Protein AF-0000000072318608 (afdb_homodimer)

Sequence (602 aa):
MELLFLVLFSLHILKTEAVVGQHWCYLSQKKEEPSCEDPRLWHTVDAKCKGSKQSPINIVTKNVIYNKSLTPLYFENYDVKGTSKWTIENNGHTVKVTLNTNSKIGGGGLKGMYKAVEFHLHWGVQEEQLYFPGSEHSIDGEKQAMELHIVHIREDASDLADAKNYADGIAVLAFFIKIDEENKNYATLISELDNILQKDTSSQMEPLPLDSLLPPLYELVKYYRYEGSLTTPDCHETVIWTVFEKPIQLSLWQVSQFSSVHFGGKNSTIMSENFRPAQFLNGRYVYWSGASSLLPPAKSTMELLFLVLFSLHILKTEAVVGQHWCYLSQKKEEPSCEDPRLWHTVDAKCKGSKQSPINIVTKNVIYNKSLTPLYFENYDVKGTSKWTIENNGHTVKVTLNTNSKIGGGGLKGMYKAVEFHLHWGVQEEQLYFPGSEHSIDGEKQAMELHIVHIREDASDLADAKNYADGIAVLAFFIKIDEENKNYATLISELDNILQKDTSSQMEPLPLDSLLPPLYELVKYYRYEGSLTTPDCHETVIWTVFEKPIQLSLWQVSQFSSVHFGGKNSTIMSENFRPAQFLNGRYVYWSGASSLLPPAKST

Foldseek 3Di:
DPPPPPPPPPPPPPPPPPVPQAAADDPVQCVVPVRHHYLVCCCVNAVLSPDQFFDDAEAEPVFAAADQQQFQKDKDQLQPFDDDWWKWAAQLLWIKIFDDDQIWIDGRPDDAIWGWTMKTKWAADDDVPDQDAQDQYHYNPDGAGMKMKTKTFHPPAPDPVRLLVALQGIEIEMAGEHADDAQVLCVQVLVCCVQHQFHPGMDIGGGHSNCSQDPDSVQQGKWKWWFHFDFHPVRRRRYIYTYGPDHHYHHPVSSCSQQSHASHGPPGHGDHSSGRHHDDNNPTHMHINDDDPDPPPDPPD/DPPPPPPPPPPPPPPPPPVPQAAADDPVQCVVPVRHHYLVCCCVNAVLSPDLFFDDAEAEPVFAAADQQQFQKDKDQLQPFDDDWWKWAAQLLWIKIFDDDQIWIDGRPDPAIWGWTMKTKWAADDDVPDQDAQDAYHYNPDGAGMKMKTKTFHPPAPDPVRLLVALQGIEIEMAGEHADDAQPLCVQVLVCCVQHQFHPGMDIGGGHSNCSQDPDSVQQGKWKWWFHFDFHPPRRRRYIYTYGPDHHYHHPVSSCSQQSHASHGPPGHGDHSSGRHHDDNNPTHMHINDPPPPPPPDPPD

Nearest PDB structures (foldseek):
  2x7s-assembly1_A  TM=9.386E-01  e=1.020E-31  Homo sapiens
  7onm-assembly1_A  TM=9.367E-01  e=2.245E-31  Homo sapiens
  3fe4-assembly2_B  TM=9.171E-01  e=2.733E-27  Homo sapiens
  3s97-assembly2_B  TM=9.082E-01  e=1.489E-27  Homo sapiens
  3fe4-assembly1_A  TM=9.156E-01  e=3.933E-27  Homo sapiens

pLDDT: mean 90.15, std 18.08, range [22.78, 98.94]

Radius of gyration: 29.02 Å; Cα contacts (8 Å, |Δi|>4): 1399; chains: 2; bounding box: 129×80×85 Å

InterPro domains:
  IPR001148 Alpha carbonic anhydrase domain [PF00194] (38-289)
  IPR001148 Alpha carbonic anhydrase domain [PS51144] (22-290)
  IPR001148 Alpha carbonic anhydrase domain [SM01057] (24-290)
  IPR023561 Carbonic anhydrase, alpha-class [PTHR18952] (22-284)
  IPR036398 Alpha carbonic anhydrase domain superfamily [G3DSA:3.10.200.10] (19-295)
  IPR036398 Alpha carbonic anhydrase domain superfamily [SSF51069] (18-289)
  IPR041874 Carbonic anhydrase, CA4/CA15 [cd03117] (51-288)

Solvent-accessible surface area (backbone atoms only — not comparable to full-atom values): 31924 Å² total; per-residue (Å²): 136,83,80,77,77,77,75,77,77,75,76,73,74,74,75,69,69,73,76,68,75,71,47,75,42,40,65,71,42,35,87,85,36,70,82,43,30,32,65,94,44,33,35,80,68,27,65,46,52,66,53,67,40,42,29,28,39,63,43,43,75,90,71,45,39,78,36,84,64,31,43,57,60,42,73,41,58,27,80,44,61,52,89,45,59,24,40,38,29,14,72,35,66,40,52,35,35,42,52,51,60,82,25,29,38,28,48,39,68,48,94,53,52,25,31,46,46,33,38,37,51,24,33,24,46,76,54,90,94,43,74,44,56,10,24,42,47,24,55,31,49,46,59,30,40,18,24,39,38,40,36,22,29,32,63,88,38,86,44,73,76,54,14,65,78,32,76,72,12,28,40,33,43,35,33,38,26,37,74,56,52,78,43,75,70,47,49,66,63,58,62,51,46,76,62,21,33,29,38,77,26,61,42,78,39,81,49,60,28,58,48,61,75,45,54,62,70,90,64,55,46,41,34,36,38,37,73,20,19,39,62,50,92,54,17,52,67,21,24,38,39,35,42,40,69,63,51,32,54,28,17,64,69,62,60,55,55,58,54,63,27,21,40,30,54,91,90,40,59,59,38,40,39,46,44,39,70,59,34,64,56,76,86,61,69,45,33,25,28,51,86,81,79,64,80,73,77,75,75,83,117,137,83,80,78,78,78,76,76,76,74,76,73,73,73,76,69,70,72,75,67,75,71,47,74,42,40,63,72,43,34,87,84,36,71,81,42,30,32,64,91,43,34,35,80,66,27,65,47,52,66,52,65,40,42,28,30,38,63,43,42,74,91,71,45,38,79,35,83,64,31,42,56,61,42,72,41,57,28,82,43,60,52,90,44,59,22,40,38,29,14,72,36,66,40,52,36,34,42,53,52,62,82,24,31,39,28,49,38,68,49,95,52,52,24,32,47,46,33,37,37,52,24,34,24,45,74,56,89,94,42,74,46,56,9,24,42,47,24,55,31,49,47,59,31,40,18,25,40,37,40,38,21,30,30,62,90,39,87,44,74,78,54,13,66,77,32,76,74,11,27,40,33,43,35,32,37,25,37,74,54,54,78,43,75,68,45,49,67,63,59,61,51,46,76,60,23,33,30,36,76,26,62,42,78,38,82,49,58,29,58,47,62,74,45,54,63,72,89,64,55,45,42,35,35,38,37,73,21,18,40,61,51,90,56,19,52,68,19,25,38,38,36,42,39,69,63,49,29,53,29,17,62,70,61,60,54,56,59,55,63,26,21,40,30,54,90,90,40,60,59,37,39,39,47,46,39,71,59,34,62,55,76,86,60,69,44,32,26,28,51,80,76,76,71,71,75,75,75,74,85,116

Structure (mmCIF, N/CA/C/O backbone):
data_AF-0000000072318608-model_v1
#
loop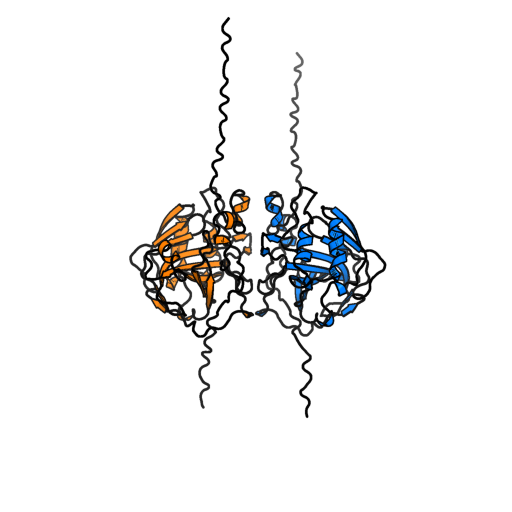_
_entity.id
_entity.type
_entity.pdbx_description
1 polymer 'Carbonic anhydrase 4'
#
loop_
_atom_site.group_PDB
_atom_site.id
_atom_site.type_symbol
_atom_site.label_atom_id
_atom_site.label_alt_id
_atom_site.label_comp_id
_atom_site.label_asym_id
_atom_site.label_entity_id
_atom_site.label_seq_id
_atom_site.pdbx_PDB_ins_code
_atom_site.Cartn_x
_atom_site.Cartn_y
_atom_site.Cartn_z
_atom_site.occupancy
_atom_site.B_iso_or_equiv
_atom_site.auth_seq_id
_atom_site.auth_comp_id
_atom_site.auth_asym_id
_atom_site.auth_atom_id
_atom_site.pdbx_PDB_model_num
ATOM 1 N N . MET A 1 1 ? 56.625 15.547 -58.719 1 33.91 1 MET A N 1
ATOM 2 C CA . MET A 1 1 ? 56.25 15.898 -57.375 1 33.91 1 MET A CA 1
ATOM 3 C C . MET A 1 1 ? 54.844 15.445 -57.062 1 33.91 1 MET A C 1
ATOM 5 O O . MET A 1 1 ? 53.875 16.094 -57.438 1 33.91 1 MET A O 1
ATOM 9 N N . GLU A 1 2 ? 54.531 14.07 -57.156 1 40.31 2 GLU A N 1
ATOM 10 C CA . GLU A 1 2 ? 53.312 13.336 -56.938 1 40.31 2 GLU A CA 1
ATOM 11 C C . GLU A 1 2 ? 52.844 13.438 -55.5 1 40.31 2 GLU A C 1
ATOM 13 O O . GLU A 1 2 ? 53.594 13.078 -54.562 1 40.31 2 GLU A O 1
ATOM 18 N N . LEU A 1 3 ? 52.031 14.445 -55.188 1 37.66 3 LEU A N 1
ATOM 19 C CA . LEU A 1 3 ? 51.406 14.672 -53.875 1 37.66 3 LEU A CA 1
ATOM 20 C C . LEU A 1 3 ? 50.688 13.422 -53.375 1 37.66 3 LEU A C 1
ATOM 22 O O . LEU A 1 3 ? 49.75 12.961 -54.062 1 37.66 3 LEU A O 1
ATOM 26 N N . LEU A 1 4 ? 51.344 12.586 -52.625 1 42.16 4 LEU A N 1
ATOM 27 C CA . LEU A 1 4 ? 50.75 11.5 -51.844 1 42.16 4 LEU A CA 1
ATOM 28 C C . LEU A 1 4 ? 49.656 12.023 -50.906 1 42.16 4 LEU A C 1
ATOM 30 O O . LEU A 1 4 ? 49.906 12.828 -50.031 1 42.16 4 LEU A O 1
ATOM 34 N N . PHE A 1 5 ? 48.438 12.203 -51.469 1 42.34 5 PHE A N 1
ATOM 35 C CA . PHE A 1 5 ? 47.312 12.516 -50.625 1 42.34 5 PHE A CA 1
ATOM 36 C C . PHE A 1 5 ? 47.094 11.422 -49.562 1 42.34 5 PHE A C 1
ATOM 38 O O . PHE A 1 5 ? 46.812 10.266 -49.906 1 42.34 5 PHE A O 1
ATOM 45 N N . LEU A 1 6 ? 47.688 11.57 -48.375 1 41.47 6 LEU A N 1
ATOM 46 C CA . LEU A 1 6 ? 47.406 10.805 -47.156 1 41.47 6 LEU A CA 1
ATOM 47 C C . LEU A 1 6 ? 45.938 10.914 -46.781 1 41.47 6 LEU A C 1
ATOM 49 O O . LEU A 1 6 ? 45.469 12 -46.469 1 41.47 6 LEU A O 1
ATOM 53 N N . VAL A 1 7 ? 45.094 10.109 -47.438 1 42.22 7 VAL A N 1
ATOM 54 C CA . VAL A 1 7 ? 43.719 10.008 -46.938 1 42.22 7 VAL A CA 1
ATOM 55 C C . VAL A 1 7 ? 43.719 9.469 -45.531 1 42.22 7 VAL A C 1
ATOM 57 O O . VAL A 1 7 ? 44.188 8.352 -45.281 1 42.22 7 VAL A O 1
ATOM 60 N N . LEU A 1 8 ? 43.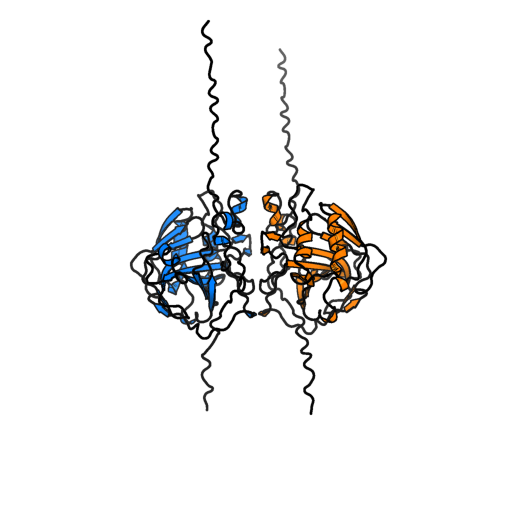781 10.328 -44.562 1 39.5 8 LEU A N 1
ATOM 61 C CA . LEU A 1 8 ? 43.5 10 -43.156 1 39.5 8 LEU A CA 1
ATOM 62 C C . LEU A 1 8 ? 42.094 9.445 -43.031 1 39.5 8 LEU A C 1
ATOM 64 O O . LEU A 1 8 ? 41.094 10.156 -43.25 1 39.5 8 LEU A O 1
ATOM 68 N N . PHE A 1 9 ? 41.906 8.148 -43.281 1 41.03 9 PHE A N 1
ATOM 69 C CA . PHE A 1 9 ? 40.656 7.496 -42.906 1 41.03 9 PHE A CA 1
ATOM 70 C C . PHE A 1 9 ? 40.438 7.586 -41.375 1 41.03 9 PHE A C 1
ATOM 72 O O . PHE A 1 9 ? 41.219 7.008 -40.625 1 41.03 9 PHE A O 1
ATOM 79 N N . SER A 1 10 ? 39.938 8.68 -40.906 1 41.38 10 SER A N 1
ATOM 80 C CA . SER A 1 10 ? 39.438 8.695 -39.531 1 41.38 10 SER A CA 1
ATOM 81 C C . SER A 1 10 ? 38.438 7.582 -39.281 1 41.38 10 SER A C 1
ATOM 83 O O . SER A 1 10 ? 37.406 7.523 -39.938 1 41.38 10 SER A O 1
ATOM 85 N N . LEU A 1 11 ? 38.875 6.41 -38.844 1 41.78 11 LEU A N 1
ATOM 86 C CA . LEU A 1 11 ? 38.031 5.375 -38.25 1 41.78 11 LEU A CA 1
ATOM 87 C C . LEU A 1 11 ? 37.156 5.945 -37.156 1 41.78 11 LEU A C 1
ATOM 89 O O . LEU A 1 11 ? 37.656 6.324 -36.094 1 41.78 11 LEU A O 1
ATOM 93 N N . HIS A 1 12 ? 36.094 6.578 -37.562 1 41.34 12 HIS A N 1
ATOM 94 C CA . HIS A 1 12 ? 35.062 6.797 -36.562 1 41.34 12 HIS A CA 1
ATOM 95 C C . HIS A 1 12 ? 34.625 5.48 -35.938 1 41.34 12 HIS A C 1
ATOM 97 O O . HIS A 1 12 ? 34.094 4.598 -36.625 1 41.34 12 HIS A O 1
ATOM 103 N N . ILE A 1 13 ? 35.25 5.055 -34.906 1 41.53 13 ILE A N 1
ATOM 104 C CA . ILE A 1 13 ? 34.719 4.012 -34.062 1 41.53 13 ILE A CA 1
ATOM 105 C C . ILE A 1 13 ? 33.281 4.359 -33.656 1 41.53 13 ILE A C 1
ATOM 107 O O . ILE A 1 13 ? 33.062 5.363 -32.969 1 41.53 13 ILE A O 1
ATOM 111 N N . LEU A 1 14 ? 32.344 4 -34.438 1 36.12 14 LEU A N 1
ATOM 112 C CA . LEU A 1 14 ? 30.969 3.982 -33.938 1 36.12 14 LEU A CA 1
ATOM 113 C C . LEU A 1 14 ? 30.875 3.217 -32.625 1 36.12 14 LEU A C 1
ATOM 115 O O . LEU A 1 14 ? 31.094 2.004 -32.594 1 36.12 14 LEU A O 1
ATOM 119 N N . LYS A 1 15 ? 31.125 3.938 -31.578 1 42.22 15 LYS A N 1
ATOM 120 C CA . LYS A 1 15 ? 30.703 3.348 -30.312 1 42.22 15 LYS A CA 1
ATOM 121 C C . LYS A 1 15 ? 29.281 2.809 -30.406 1 42.22 15 LYS A C 1
ATOM 123 O O . LYS A 1 15 ? 28.312 3.58 -30.484 1 42.22 15 LYS A O 1
ATOM 128 N N . THR A 1 16 ? 29.109 1.706 -30.984 1 34.59 16 THR A N 1
ATOM 129 C CA . THR A 1 16 ? 27.828 1.041 -30.766 1 34.59 16 THR A CA 1
ATOM 130 C C . THR A 1 16 ? 27.578 0.873 -29.266 1 34.59 16 THR A C 1
ATOM 132 O O . THR A 1 16 ? 28.281 0.124 -28.594 1 34.59 16 THR A O 1
ATOM 135 N N . GLU A 1 17 ? 27.25 1.879 -28.609 1 38.94 17 GLU A N 1
ATOM 136 C CA . GLU A 1 17 ? 26.641 1.604 -27.312 1 38.94 17 GLU A CA 1
ATOM 137 C C . GLU A 1 17 ? 25.656 0.437 -27.391 1 38.94 17 GLU A C 1
ATOM 139 O O . GLU A 1 17 ? 24.734 0.453 -28.203 1 38.94 17 GLU A O 1
ATOM 144 N N . ALA A 1 18 ? 26.094 -0.739 -27.219 1 38.66 18 ALA A N 1
ATOM 145 C CA . ALA A 1 18 ? 25.203 -1.873 -27 1 38.66 18 ALA A CA 1
ATOM 146 C C . ALA A 1 18 ? 23.906 -1.435 -26.312 1 38.66 18 ALA A C 1
ATOM 148 O O . ALA A 1 18 ? 23.953 -0.89 -25.203 1 38.66 18 ALA A O 1
ATOM 149 N N . VAL A 1 19 ? 22.953 -1.066 -27 1 39.94 19 VAL A N 1
ATOM 150 C CA . VAL A 1 19 ? 21.625 -0.994 -26.406 1 39.94 19 VAL A CA 1
ATOM 151 C C . VAL A 1 19 ? 21.422 -2.158 -25.453 1 39.94 19 VAL A C 1
ATOM 153 O O . VAL A 1 19 ? 21.297 -3.311 -25.875 1 39.94 19 VAL A O 1
ATOM 156 N N . VAL A 1 20 ? 22.172 -2.367 -24.469 1 44.91 20 VAL A N 1
ATOM 157 C CA . VAL A 1 20 ? 21.766 -3.348 -23.469 1 44.91 20 VAL A CA 1
ATOM 158 C C . VAL A 1 20 ? 20.266 -3.307 -23.266 1 44.91 20 VAL A C 1
ATOM 160 O O . VAL A 1 20 ? 19.703 -2.266 -22.906 1 44.91 20 VAL A O 1
ATOM 163 N N . GLY A 1 21 ? 19.469 -3.963 -23.984 1 51.59 21 GLY A N 1
ATOM 164 C CA . GLY A 1 21 ? 18.047 -4.07 -23.719 1 51.59 21 GLY A CA 1
ATOM 165 C C . GLY A 1 21 ? 17.672 -3.902 -22.266 1 51.59 21 GLY A C 1
ATOM 166 O O . GLY A 1 21 ? 18.344 -4.465 -21.391 1 51.59 21 GLY A O 1
ATOM 167 N N . GLN A 1 22 ? 16.859 -2.908 -21.812 1 68.31 22 GLN A N 1
ATOM 168 C CA . GLN A 1 22 ? 16.438 -2.562 -20.469 1 68.31 22 GLN A CA 1
ATOM 169 C C . GLN A 1 22 ? 15.867 -3.775 -19.734 1 68.31 22 GLN A C 1
ATOM 171 O O . GLN A 1 22 ? 14.953 -4.434 -20.25 1 68.31 22 GLN A O 1
ATOM 176 N N . HIS A 1 23 ? 16.531 -4.352 -18.75 1 90.62 23 HIS A N 1
ATOM 177 C CA . HIS A 1 23 ? 16 -5.469 -17.984 1 90.62 23 HIS A CA 1
ATOM 178 C C . HIS A 1 23 ? 15.195 -4.98 -16.781 1 90.62 23 HIS A C 1
ATOM 180 O O . HIS A 1 23 ? 15.453 -3.893 -16.266 1 90.62 23 HIS A O 1
ATOM 186 N N . TRP A 1 24 ? 14.148 -5.676 -16.469 1 96.31 24 TRP A N 1
ATOM 187 C CA . TRP A 1 24 ? 13.273 -5.285 -15.359 1 96.31 24 TRP A CA 1
ATOM 188 C C . TRP A 1 24 ? 13.734 -5.93 -14.055 1 96.31 24 TRP A C 1
ATOM 190 O O . TRP A 1 24 ? 14.406 -6.957 -14.062 1 96.31 24 TRP A O 1
ATOM 200 N N . CYS A 1 25 ? 13.477 -5.301 -12.953 1 96.12 25 CYS A N 1
ATOM 201 C CA . CYS A 1 25 ? 13.758 -5.797 -11.609 1 96.12 25 CYS A CA 1
ATOM 202 C C . CYS A 1 25 ? 12.664 -5.367 -10.633 1 96.12 25 CYS A C 1
ATOM 204 O O . CYS A 1 25 ? 11.758 -4.625 -11 1 96.12 25 CYS A O 1
ATOM 206 N N . TYR A 1 26 ? 12.68 -6 -9.508 1 96.62 26 TYR A N 1
ATOM 207 C CA . TYR A 1 26 ? 11.812 -5.527 -8.43 1 96.62 26 TYR A CA 1
ATOM 208 C C . TYR A 1 26 ? 12.43 -4.328 -7.723 1 96.62 26 TYR A C 1
ATOM 210 O O . TYR A 1 26 ? 13.633 -4.078 -7.848 1 96.62 26 TYR A O 1
ATOM 218 N N . LEU A 1 27 ? 11.555 -3.643 -7.004 1 92.94 27 LEU A N 1
ATOM 219 C CA . LEU A 1 27 ? 12.008 -2.447 -6.297 1 92.94 27 LEU A CA 1
ATOM 220 C C . LEU A 1 27 ? 13.148 -2.779 -5.344 1 92.94 27 LEU A C 1
ATOM 222 O O . LEU A 1 27 ? 14.086 -1.99 -5.188 1 92.94 27 LEU A O 1
ATOM 226 N N . SER A 1 28 ? 13.109 -3.928 -4.742 1 92.62 28 SER A N 1
ATOM 227 C CA . SER A 1 28 ? 14.078 -4.336 -3.734 1 92.62 28 SER A CA 1
ATOM 228 C C . SER A 1 28 ? 15.461 -4.531 -4.348 1 92.62 28 SER A C 1
ATOM 230 O O . SER A 1 28 ? 16.469 -4.605 -3.631 1 92.62 28 SER A O 1
ATOM 232 N N . GLN A 1 29 ? 15.508 -4.562 -5.621 1 92.81 29 GLN A N 1
ATOM 233 C CA . GLN A 1 29 ? 16.766 -4.801 -6.309 1 92.81 29 GLN A CA 1
ATOM 234 C C . GLN A 1 29 ? 17.438 -3.49 -6.73 1 92.81 29 GLN A C 1
ATOM 236 O O . GLN A 1 29 ? 18.609 -3.471 -7.109 1 92.81 29 GLN A O 1
ATOM 241 N N . LYS A 1 30 ? 16.797 -2.439 -6.609 1 87.75 30 LYS A N 1
ATOM 242 C CA . LYS A 1 30 ? 17.188 -1.183 -7.238 1 87.75 30 LYS A CA 1
ATOM 243 C C . LYS A 1 30 ? 18.5 -0.665 -6.652 1 87.75 30 LYS A C 1
ATOM 245 O O . LYS A 1 30 ? 19.312 -0.067 -7.363 1 87.75 30 LYS A O 1
ATOM 250 N N . LYS A 1 31 ? 18.703 -0.856 -5.379 1 84.06 31 LYS A N 1
ATOM 251 C CA . LYS A 1 31 ? 19.938 -0.379 -4.758 1 84.06 31 LYS A CA 1
ATOM 252 C C . LYS A 1 31 ? 21.172 -1.049 -5.379 1 84.06 31 LYS A C 1
ATOM 254 O O . LYS A 1 31 ? 22.172 -0.389 -5.645 1 84.06 31 LYS A O 1
ATOM 259 N N . GLU A 1 32 ? 21.016 -2.289 -5.695 1 86.5 32 GLU A N 1
ATOM 260 C CA . GLU A 1 32 ? 22.141 -3.061 -6.227 1 86.5 32 GLU A CA 1
ATOM 261 C C . GLU A 1 32 ? 22.172 -3.012 -7.75 1 86.5 32 GLU A C 1
ATOM 263 O O . GLU A 1 32 ? 23.219 -3.193 -8.367 1 86.5 32 GLU A O 1
ATOM 268 N N . GLU A 1 33 ? 20.984 -2.768 -8.25 1 89.19 33 GLU A N 1
ATOM 269 C CA . GLU A 1 33 ? 20.859 -2.689 -9.703 1 89.19 33 GLU A CA 1
ATOM 270 C C . GLU A 1 33 ? 20.172 -1.4 -10.125 1 89.19 33 GLU A C 1
ATOM 272 O O . GLU A 1 33 ? 19.062 -1.435 -10.664 1 89.19 33 GLU A O 1
ATOM 277 N N . PRO A 1 34 ? 20.922 -0.349 -10.125 1 84.88 34 PRO A N 1
ATOM 278 C CA . PRO A 1 34 ? 20.297 0.947 -10.375 1 84.88 34 PRO A CA 1
ATOM 279 C C . PRO A 1 34 ? 19.828 1.106 -11.82 1 84.88 34 PRO A C 1
ATOM 281 O O . PRO A 1 34 ? 18.938 1.924 -12.102 1 84.88 34 PRO A O 1
ATOM 284 N N . SER A 1 35 ? 20.375 0.37 -12.766 1 89.06 35 SER A N 1
ATOM 285 C CA . SER A 1 35 ? 20.078 0.562 -14.18 1 89.06 35 SER A CA 1
ATOM 286 C C . SER A 1 35 ? 18.844 -0.243 -14.594 1 89.06 35 SER A C 1
ATOM 288 O O . SER A 1 35 ? 18.312 -0.055 -15.688 1 89.06 35 SER A O 1
ATOM 290 N N . CYS A 1 36 ? 18.375 -1.146 -13.711 1 92.94 36 CYS A N 1
ATOM 291 C CA . CYS A 1 36 ? 17.203 -1.94 -14.062 1 92.94 36 CYS A CA 1
ATOM 292 C C . CYS A 1 36 ? 15.93 -1.115 -13.938 1 92.94 36 CYS A C 1
ATOM 294 O O . CYS A 1 36 ? 15.914 -0.074 -13.281 1 92.94 36 CYS A O 1
ATOM 296 N N . GLU A 1 37 ? 14.875 -1.55 -14.633 1 94.69 37 GLU A N 1
ATOM 297 C CA . GLU A 1 37 ? 13.586 -0.877 -14.531 1 94.69 37 GLU A CA 1
ATOM 298 C C . GLU A 1 37 ? 12.727 -1.493 -13.43 1 94.69 37 GLU A C 1
ATOM 300 O O . GLU A 1 37 ? 12.445 -2.691 -13.453 1 94.69 37 GLU A O 1
ATOM 305 N N . ASP A 1 38 ? 12.391 -0.665 -12.539 1 93.62 38 ASP A N 1
ATOM 306 C CA . ASP A 1 38 ? 11.523 -1.125 -11.453 1 93.62 38 ASP A CA 1
ATOM 307 C C . ASP A 1 38 ? 10.062 -1.146 -11.898 1 93.62 38 ASP A C 1
ATOM 309 O O . ASP A 1 38 ? 9.727 -0.684 -12.984 1 93.62 38 ASP A O 1
ATOM 313 N N . PRO A 1 39 ? 9.133 -1.654 -11.109 1 95.38 39 PRO A N 1
ATOM 314 C CA . PRO A 1 39 ? 7.773 -1.963 -11.555 1 95.38 39 PRO A CA 1
ATOM 315 C C . PRO A 1 39 ? 7.055 -0.748 -12.141 1 95.38 39 PRO A C 1
ATOM 317 O O . PRO A 1 39 ? 6.285 -0.881 -13.094 1 95.38 39 PRO A O 1
ATOM 320 N N . ARG A 1 40 ? 7.27 0.362 -11.633 1 91.5 40 ARG A N 1
ATOM 321 C CA . ARG A 1 40 ? 6.613 1.56 -12.148 1 91.5 40 ARG A CA 1
ATOM 322 C C . ARG A 1 40 ? 7.051 1.846 -13.578 1 91.5 40 ARG A C 1
ATOM 324 O O . ARG A 1 40 ? 6.348 2.537 -14.32 1 91.5 40 ARG A O 1
ATOM 331 N N . LEU A 1 41 ? 8.195 1.338 -13.969 1 92.56 41 LEU A N 1
ATOM 332 C CA . LEU A 1 41 ? 8.766 1.624 -15.281 1 92.56 41 LEU A CA 1
ATOM 333 C C . LEU A 1 41 ? 8.75 0.38 -16.172 1 92.56 41 LEU A C 1
ATOM 335 O O . LEU A 1 41 ? 9.336 0.372 -17.25 1 92.56 41 LEU A O 1
ATOM 339 N N . TRP A 1 42 ? 8.047 -0.66 -15.766 1 96.75 42 TRP A N 1
ATOM 340 C CA . TRP A 1 42 ? 8.016 -1.901 -16.531 1 96.75 42 TRP A CA 1
ATOM 341 C C . TRP A 1 42 ? 7.406 -1.675 -17.906 1 96.75 42 TRP A C 1
ATOM 343 O O . TRP A 1 42 ? 7.684 -2.424 -18.844 1 96.75 42 TRP A O 1
ATOM 353 N N . HIS A 1 43 ? 6.594 -0.64 -18.047 1 95 43 HIS A N 1
ATOM 354 C CA . HIS A 1 43 ? 5.977 -0.352 -19.328 1 95 43 HIS A CA 1
ATOM 355 C C . HIS A 1 43 ? 7.027 0.049 -20.359 1 95 43 HIS A C 1
ATOM 357 O O . HIS A 1 43 ? 6.766 0.003 -21.578 1 95 43 HIS A O 1
ATOM 363 N N . THR A 1 44 ? 8.219 0.48 -19.891 1 94.38 44 THR A N 1
ATOM 364 C CA . THR A 1 44 ? 9.305 0.82 -20.812 1 94.38 44 THR A CA 1
ATOM 365 C C . THR A 1 44 ? 10 -0.44 -21.312 1 94.38 44 THR A C 1
ATOM 367 O O . THR A 1 44 ? 10.695 -0.405 -22.328 1 94.38 44 THR A O 1
ATOM 370 N N . VAL A 1 45 ? 9.828 -1.535 -20.594 1 95.94 45 VAL A N 1
ATOM 371 C CA . VAL A 1 45 ? 10.344 -2.838 -21 1 95.94 45 VAL A CA 1
ATOM 372 C C . VAL A 1 45 ? 9.336 -3.533 -21.906 1 95.94 45 VAL A C 1
ATOM 374 O O . VAL A 1 45 ? 9.703 -4.078 -22.953 1 95.94 45 VAL A O 1
ATOM 377 N N . ASP A 1 46 ? 8.141 -3.516 -21.5 1 96.38 46 ASP A N 1
ATOM 378 C CA . ASP A 1 46 ? 7.016 -4.051 -22.266 1 96.38 46 ASP A CA 1
ATOM 379 C C . ASP A 1 46 ? 5.801 -3.131 -22.172 1 96.38 46 ASP A C 1
ATOM 381 O O . ASP A 1 46 ? 5.254 -2.922 -21.094 1 96.38 46 ASP A O 1
ATOM 385 N N . ALA A 1 47 ? 5.344 -2.662 -23.25 1 95.38 47 ALA A N 1
ATOM 386 C CA . ALA A 1 47 ? 4.277 -1.663 -23.312 1 95.38 47 ALA A CA 1
ATOM 387 C C . ALA A 1 47 ? 2.99 -2.193 -22.688 1 95.38 47 ALA A C 1
ATOM 389 O O . ALA A 1 47 ? 2.16 -1.416 -22.219 1 95.38 47 ALA A O 1
ATOM 390 N N . LYS A 1 48 ? 2.82 -3.482 -22.641 1 96.31 48 LYS A N 1
ATOM 391 C CA . LYS A 1 48 ? 1.603 -4.07 -22.094 1 96.31 48 LYS A CA 1
ATOM 392 C C . LYS A 1 48 ? 1.51 -3.836 -20.578 1 96.31 48 LYS A C 1
ATOM 394 O O . LYS A 1 48 ? 0.436 -3.973 -19.984 1 96.31 48 LYS A O 1
ATOM 399 N N . CYS A 1 49 ? 2.57 -3.453 -20.016 1 96.94 49 CYS A N 1
ATOM 400 C CA . CYS A 1 49 ? 2.602 -3.264 -18.562 1 96.94 49 CYS A CA 1
ATOM 401 C C . CYS A 1 49 ? 1.953 -1.941 -18.172 1 96.94 49 CYS A C 1
ATOM 403 O O . CYS A 1 49 ? 1.906 -1.594 -16.984 1 96.94 49 CYS A O 1
ATOM 405 N N . LYS A 1 50 ? 1.387 -1.225 -19.094 1 94.25 50 LYS A N 1
ATOM 406 C CA . LYS A 1 50 ? 0.601 -0.027 -18.812 1 94.25 50 LYS A CA 1
ATOM 407 C C . LYS A 1 50 ? -0.845 -0.196 -19.266 1 94.25 50 LYS A C 1
ATOM 409 O O . LYS A 1 50 ? -1.538 0.79 -19.531 1 94.25 50 LYS A O 1
ATOM 414 N N . GLY A 1 51 ? -1.241 -1.454 -19.359 1 95.38 51 GLY A N 1
ATOM 415 C CA . GLY A 1 51 ? -2.623 -1.721 -19.734 1 95.38 51 GLY A CA 1
ATOM 416 C C . GLY A 1 51 ? -3.615 -1.297 -18.656 1 95.38 51 GLY A C 1
ATOM 417 O O . GLY A 1 51 ? -3.221 -0.856 -17.578 1 95.38 51 GLY A O 1
ATOM 418 N N . SER A 1 52 ? -4.938 -1.471 -18.969 1 95.44 52 SER A N 1
ATOM 419 C CA . SER A 1 52 ? -5.98 -0.963 -18.078 1 95.44 52 SER A CA 1
ATOM 420 C C . SER A 1 52 ? -6.512 -2.061 -17.156 1 95.44 52 SER A C 1
ATOM 422 O O . SER A 1 52 ? -7.305 -1.792 -16.266 1 95.44 52 SER A O 1
ATOM 424 N N . LYS A 1 53 ? -6.082 -3.316 -17.375 1 97.88 53 LYS A N 1
ATOM 425 C CA . LYS A 1 53 ? -6.531 -4.438 -16.547 1 97.88 53 LYS A CA 1
ATOM 426 C C . LYS A 1 53 ? -5.352 -5.137 -15.875 1 97.88 53 LYS A C 1
ATOM 428 O O . LYS A 1 53 ? -5.227 -6.359 -15.945 1 97.88 53 LYS A O 1
ATOM 433 N N . GLN A 1 54 ? -4.57 -4.336 -15.258 1 98 54 GLN A N 1
ATOM 434 C CA . GLN A 1 54 ? -3.316 -4.84 -14.711 1 98 54 GLN A CA 1
ATOM 435 C C . GLN A 1 54 ? -3.527 -5.465 -13.336 1 98 54 GLN A C 1
ATOM 437 O O . GLN A 1 54 ? -4.527 -5.191 -12.672 1 98 54 GLN A O 1
ATOM 442 N N . SER A 1 55 ? -2.643 -6.383 -12.984 1 98.62 55 SER A N 1
ATOM 443 C CA . SER A 1 55 ? -2.59 -7.082 -11.711 1 98.62 55 SER A CA 1
ATOM 444 C C . SER A 1 55 ? -1.218 -6.945 -11.055 1 98.62 55 SER A C 1
ATOM 446 O O . SER A 1 55 ? -0.226 -6.68 -11.742 1 98.62 55 SER A O 1
ATOM 448 N N . PRO A 1 56 ? -1.145 -7.121 -9.695 1 98.81 56 PRO A N 1
ATOM 449 C CA . PRO A 1 56 ? -2.205 -7.445 -8.734 1 98.81 56 PRO A CA 1
ATOM 450 C C . PRO A 1 56 ? -3.018 -6.223 -8.32 1 98.81 56 PRO A C 1
ATOM 452 O O . PRO A 1 56 ? -2.695 -5.098 -8.719 1 98.81 56 PRO A O 1
ATOM 455 N N . ILE A 1 57 ? -4.086 -6.484 -7.59 1 98.81 57 ILE A N 1
ATOM 456 C CA . ILE A 1 57 ? -4.895 -5.367 -7.117 1 98.81 57 ILE A CA 1
ATOM 457 C C . ILE A 1 57 ? -5.078 -5.461 -5.605 1 98.81 57 ILE A C 1
ATOM 459 O O . ILE A 1 57 ? -4.77 -6.492 -5 1 98.81 57 ILE A O 1
ATOM 463 N N . ASN A 1 58 ? -5.422 -4.344 -5 1 98.69 58 ASN A N 1
ATOM 464 C CA . ASN A 1 58 ? -6.023 -4.32 -3.672 1 98.69 58 ASN A CA 1
ATOM 465 C C . ASN A 1 58 ? -7.523 -4.586 -3.73 1 98.69 58 ASN A C 1
ATOM 467 O O . ASN A 1 58 ? -8.25 -3.928 -4.477 1 98.69 58 ASN A O 1
ATOM 471 N N . ILE A 1 59 ? -7.961 -5.531 -2.969 1 98.69 59 ILE A N 1
ATOM 472 C CA . ILE A 1 59 ? -9.383 -5.844 -2.93 1 98.69 59 ILE A CA 1
ATOM 473 C C . ILE A 1 59 ? -10.039 -5.121 -1.752 1 98.69 59 ILE A C 1
ATOM 475 O O . ILE A 1 59 ? -9.695 -5.379 -0.594 1 98.69 59 ILE A O 1
ATOM 479 N N . VAL A 1 60 ? -10.906 -4.277 -2.055 1 98.06 60 VAL A N 1
ATOM 480 C CA . VAL A 1 60 ? -11.672 -3.561 -1.04 1 98.06 60 VAL A CA 1
ATOM 481 C C . VAL A 1 60 ? -12.984 -4.297 -0.767 1 98.06 60 VAL A C 1
ATOM 483 O O . VAL A 1 60 ? -13.922 -4.234 -1.568 1 98.06 60 VAL A O 1
ATOM 486 N N . THR A 1 61 ? -13.125 -4.895 0.371 1 97.19 61 THR A N 1
ATOM 487 C CA . THR A 1 61 ? -14.18 -5.859 0.649 1 97.19 61 THR A CA 1
ATOM 488 C C . THR A 1 61 ? -15.555 -5.188 0.61 1 97.19 61 THR A C 1
ATOM 490 O O . THR A 1 61 ? -16.547 -5.805 0.21 1 97.19 61 THR A O 1
ATOM 493 N N . LYS A 1 62 ? -15.68 -3.924 0.983 1 94.69 62 LYS A N 1
ATOM 494 C CA . LYS A 1 62 ? -16.969 -3.25 1.021 1 94.69 62 LYS A CA 1
ATOM 495 C C . LYS A 1 62 ? -17.469 -2.932 -0.386 1 94.69 62 LYS A C 1
ATOM 497 O O . LYS A 1 62 ? -18.641 -2.584 -0.575 1 94.69 62 LYS A O 1
ATOM 502 N N . ASN A 1 63 ? -16.562 -3.027 -1.354 1 95.94 63 ASN A N 1
ATOM 503 C CA . ASN A 1 63 ? -16.906 -2.611 -2.709 1 95.94 63 ASN A CA 1
ATOM 504 C C . ASN A 1 63 ? -17.078 -3.811 -3.639 1 95.94 63 ASN A C 1
ATOM 506 O O . ASN A 1 63 ? -17.406 -3.648 -4.816 1 95.94 63 ASN A O 1
ATOM 510 N N . VAL A 1 64 ? -16.828 -4.988 -3.182 1 97.56 64 VAL A N 1
ATOM 511 C CA . VAL A 1 64 ? -16.938 -6.156 -4.051 1 97.56 64 VAL A CA 1
ATOM 512 C C . VAL A 1 64 ? -18.422 -6.461 -4.32 1 97.56 64 VAL A C 1
ATOM 514 O O . VAL A 1 64 ? -19.297 -6.074 -3.541 1 97.56 64 VAL A O 1
ATOM 517 N N . ILE A 1 65 ? -18.656 -7.125 -5.426 1 97.38 65 ILE A N 1
ATOM 518 C CA . ILE A 1 65 ? -20.016 -7.457 -5.84 1 97.38 65 ILE A CA 1
ATOM 519 C C . ILE A 1 65 ? -20.266 -8.953 -5.66 1 97.38 65 ILE A C 1
ATOM 521 O O . ILE A 1 65 ? -19.547 -9.781 -6.227 1 97.38 65 ILE A O 1
ATOM 525 N N . TYR A 1 66 ? -21.359 -9.242 -4.871 1 96.75 66 TYR A N 1
ATOM 526 C CA . TYR A 1 66 ? -21.734 -10.648 -4.734 1 96.75 66 TYR A CA 1
ATOM 527 C C . TYR A 1 66 ? -22.234 -11.211 -6.059 1 96.75 66 TYR A C 1
ATOM 529 O O . TYR A 1 66 ? -23.062 -10.594 -6.734 1 96.75 66 TYR A O 1
ATOM 537 N N . ASN A 1 67 ? -21.672 -12.297 -6.461 1 96.69 67 ASN A N 1
ATOM 538 C CA . ASN A 1 67 ? -22.062 -13 -7.676 1 96.69 67 ASN A CA 1
ATOM 539 C C . ASN A 1 67 ? -22.422 -14.461 -7.383 1 96.69 67 ASN A C 1
ATOM 541 O O . ASN A 1 67 ? -21.547 -15.281 -7.125 1 96.69 67 ASN A O 1
ATOM 545 N N . LYS A 1 68 ? -23.641 -14.836 -7.488 1 93.75 68 LYS A N 1
ATOM 546 C CA . LYS A 1 68 ? -24.172 -16.141 -7.117 1 93.75 68 LYS A CA 1
ATOM 547 C C . LYS A 1 68 ? -23.625 -17.234 -8.031 1 93.75 68 LYS A C 1
ATOM 549 O O . LYS A 1 68 ? -23.656 -18.422 -7.684 1 93.75 68 LYS A O 1
ATOM 554 N N . SER A 1 69 ? -23.219 -16.891 -9.117 1 94.31 69 SER A N 1
ATOM 555 C CA . SER A 1 69 ? -22.703 -17.875 -10.062 1 94.31 69 SER A CA 1
ATOM 556 C C . SER A 1 69 ? -21.312 -18.344 -9.672 1 94.31 69 SER A C 1
ATOM 558 O O . SER A 1 69 ? -20.812 -19.344 -10.195 1 94.31 69 SER A O 1
ATOM 560 N N . LEU A 1 70 ? -20.688 -17.641 -8.805 1 97.38 70 LEU A N 1
ATOM 561 C CA . LEU A 1 70 ? -19.375 -18.047 -8.32 1 97.38 70 LEU A CA 1
ATOM 562 C C . LEU A 1 70 ? -19.5 -19.125 -7.258 1 97.38 70 LEU A C 1
ATOM 564 O O . LEU A 1 70 ? -19.219 -18.891 -6.082 1 97.38 70 LEU A O 1
ATOM 568 N N . THR A 1 71 ? -19.781 -20.391 -7.727 1 95.31 71 THR A N 1
ATOM 569 C CA . THR A 1 71 ? -19.875 -21.562 -6.867 1 95.31 71 THR A CA 1
ATOM 570 C C . THR A 1 71 ? -18.484 -22.078 -6.516 1 95.31 71 THR A C 1
ATOM 572 O O . THR A 1 71 ? -17.469 -21.594 -7.039 1 95.31 71 THR A O 1
ATOM 575 N N . PRO A 1 72 ? -18.438 -23 -5.555 1 95.81 72 PRO A N 1
ATOM 576 C CA . PRO A 1 72 ? -17.141 -23.625 -5.293 1 95.81 72 PRO A CA 1
ATOM 577 C C . PRO A 1 72 ? -16.5 -24.219 -6.547 1 95.81 72 PRO A C 1
ATOM 579 O O . PRO A 1 72 ? -17.203 -24.766 -7.391 1 95.81 72 PRO A O 1
ATOM 582 N N . LEU A 1 73 ? -15.227 -24.141 -6.641 1 97.38 73 LEU A N 1
ATOM 583 C CA . LEU A 1 73 ? -14.508 -24.75 -7.762 1 97.38 73 LEU A CA 1
ATOM 584 C C . LEU A 1 73 ? -14.508 -26.266 -7.656 1 97.38 73 LEU A C 1
ATOM 586 O O . LEU A 1 73 ? -14.586 -26.812 -6.555 1 97.38 73 LEU A O 1
ATOM 590 N N . TYR A 1 74 ? -14.438 -26.812 -8.812 1 96.5 74 TYR A N 1
ATOM 591 C CA . TYR A 1 74 ? -14.18 -28.25 -8.938 1 96.5 74 TYR A CA 1
ATOM 592 C C . TYR A 1 74 ? -12.695 -28.516 -9.133 1 96.5 74 TYR A C 1
ATOM 594 O O . TYR A 1 74 ? -12.078 -27.969 -10.047 1 96.5 74 TYR A O 1
ATOM 602 N N . PHE A 1 75 ? -12.141 -29.375 -8.242 1 98.12 75 PHE A N 1
ATOM 603 C CA . PHE A 1 75 ? -10.734 -29.75 -8.32 1 98.12 75 PHE A CA 1
ATOM 604 C C . PHE A 1 75 ? -10.578 -31.188 -8.773 1 98.12 75 PHE A C 1
ATOM 606 O O . PHE A 1 75 ? -10.891 -32.125 -8.023 1 98.12 75 PHE A O 1
ATOM 613 N N . GLU A 1 76 ? -10.078 -31.312 -9.953 1 97.94 76 GLU A N 1
ATOM 614 C CA . GLU A 1 76 ? -9.859 -32.656 -10.5 1 97.94 76 GLU A CA 1
ATOM 615 C C . GLU A 1 76 ? -8.406 -33.094 -10.32 1 97.94 76 GLU A C 1
ATOM 617 O O . GLU A 1 76 ? -7.484 -32.344 -10.695 1 97.94 76 GLU A O 1
ATOM 622 N N . ASN A 1 77 ? -8.148 -34.25 -9.672 1 97.75 77 ASN A N 1
ATOM 623 C CA . ASN A 1 77 ? -6.852 -34.875 -9.5 1 97.75 77 ASN A CA 1
ATOM 624 C C . ASN A 1 77 ? -5.906 -34 -8.664 1 97.75 77 ASN A C 1
ATOM 626 O O . ASN A 1 77 ? -4.688 -34.094 -8.82 1 97.75 77 ASN A O 1
ATOM 630 N N . TYR A 1 78 ? -6.449 -33.125 -7.84 1 98.19 78 TYR A N 1
ATOM 631 C CA . TYR A 1 78 ? -5.633 -32.312 -6.949 1 98.19 78 TYR A CA 1
ATOM 632 C C . TYR A 1 78 ? -5.109 -33.156 -5.777 1 98.19 78 TYR A C 1
ATOM 634 O O . TYR A 1 78 ? -4.133 -32.75 -5.129 1 98.19 78 TYR A O 1
ATOM 642 N N . ASP A 1 79 ? -5.793 -34.25 -5.543 1 96.88 79 ASP A N 1
ATOM 643 C CA . ASP A 1 79 ? -5.461 -35.094 -4.402 1 96.88 79 ASP A CA 1
ATOM 644 C C . ASP A 1 79 ? -4.539 -36.25 -4.82 1 96.88 79 ASP A C 1
ATOM 646 O O . ASP A 1 79 ? -4.223 -37.125 -4.008 1 96.88 79 ASP A O 1
ATOM 650 N N . VAL A 1 80 ? -4.051 -36.188 -6.062 1 95.75 80 VAL A N 1
ATOM 651 C CA . VAL A 1 80 ? -3.273 -37.312 -6.602 1 95.75 80 VAL A CA 1
ATOM 652 C C . VAL A 1 80 ? -1.79 -36.938 -6.617 1 95.75 80 VAL A C 1
ATOM 654 O O . VAL A 1 80 ? -1.416 -35.844 -7.078 1 95.75 80 VAL A O 1
ATOM 657 N N . LYS A 1 81 ? -1.054 -37.812 -6.105 1 94.56 81 LYS A N 1
ATOM 658 C CA . LYS A 1 81 ? 0.395 -37.719 -6.266 1 94.56 81 LYS A CA 1
ATOM 659 C C . LYS A 1 81 ? 0.848 -38.375 -7.559 1 94.56 81 LYS A C 1
ATOM 661 O O . LYS A 1 81 ? 0.794 -39.625 -7.68 1 94.56 81 LYS A O 1
ATOM 666 N N . GLY A 1 82 ? 1.27 -37.594 -8.477 1 91.38 82 GLY A N 1
ATOM 667 C CA . GLY A 1 82 ? 1.711 -38.156 -9.742 1 91.38 82 GLY A CA 1
ATOM 668 C C . GLY A 1 82 ? 3.008 -38.938 -9.633 1 91.38 82 GLY A C 1
ATOM 669 O O . GLY A 1 82 ? 3.617 -39 -8.562 1 91.38 82 GLY A O 1
ATOM 670 N N . THR A 1 83 ? 3.4 -39.531 -10.773 1 92.38 83 THR A N 1
ATOM 671 C CA . THR A 1 83 ? 4.609 -40.344 -10.805 1 92.38 83 THR A CA 1
ATOM 672 C C . THR A 1 83 ? 5.789 -39.562 -11.352 1 92.38 83 THR A C 1
ATOM 674 O O . THR A 1 83 ? 6.945 -39.875 -11.07 1 92.38 83 THR A O 1
ATOM 677 N N . SER A 1 84 ? 5.469 -38.562 -12.047 1 95.5 84 SER A N 1
ATOM 678 C CA . SER A 1 84 ? 6.52 -37.75 -12.672 1 95.5 84 SER A CA 1
ATOM 679 C C . SER A 1 84 ? 7.016 -36.656 -11.734 1 95.5 84 SER A C 1
ATOM 681 O O . SER A 1 84 ? 6.223 -36 -11.07 1 95.5 84 SER A O 1
ATOM 683 N N . LYS A 1 85 ? 8.32 -36.531 -11.734 1 97.38 85 LYS A N 1
ATOM 684 C CA . LYS A 1 85 ? 8.922 -35.469 -10.906 1 97.38 85 LYS A CA 1
ATOM 685 C C . LYS A 1 85 ? 8.523 -34.094 -11.414 1 97.38 85 LYS A C 1
ATOM 687 O O . LYS A 1 85 ? 8.203 -33.906 -12.586 1 97.38 85 LYS A O 1
ATOM 692 N N . TRP A 1 86 ? 8.508 -33.188 -10.453 1 98.12 86 TRP A N 1
ATOM 693 C CA . TRP A 1 86 ? 8.344 -31.766 -10.781 1 98.12 86 TRP A CA 1
ATOM 694 C C . TRP A 1 86 ? 9.695 -31.062 -10.867 1 98.12 86 TRP A C 1
ATOM 696 O O . TRP A 1 86 ? 10.711 -31.609 -10.414 1 98.12 86 TRP A O 1
ATOM 706 N N . THR A 1 87 ? 9.719 -29.953 -11.578 1 98.44 87 THR A N 1
ATOM 707 C CA . THR A 1 87 ? 10.945 -29.156 -11.664 1 98.44 87 THR A CA 1
ATOM 708 C C . THR A 1 87 ? 10.82 -27.875 -10.859 1 98.44 87 THR A C 1
ATOM 710 O O . THR A 1 87 ? 9.914 -27.062 -11.102 1 98.44 87 THR A O 1
ATOM 713 N N . ILE A 1 88 ? 11.688 -27.719 -9.891 1 98.62 88 ILE A N 1
ATOM 714 C CA . ILE A 1 88 ? 11.766 -26.484 -9.109 1 98.62 88 ILE A CA 1
ATOM 715 C C . ILE A 1 88 ? 12.945 -25.641 -9.602 1 98.62 88 ILE A C 1
ATOM 717 O O . ILE A 1 88 ? 14.023 -26.172 -9.883 1 98.62 88 ILE A O 1
ATOM 721 N N . GLU A 1 89 ? 12.711 -24.297 -9.703 1 98.56 89 GLU A N 1
ATOM 722 C CA . GLU A 1 89 ? 13.75 -23.438 -10.266 1 98.56 89 GLU A CA 1
ATOM 723 C C . GLU A 1 89 ? 13.742 -22.062 -9.617 1 98.56 89 GLU A C 1
ATOM 725 O O . GLU A 1 89 ? 12.695 -21.578 -9.172 1 98.56 89 GLU A O 1
ATOM 730 N N . ASN A 1 90 ? 14.93 -21.516 -9.469 1 98.38 90 ASN A N 1
ATOM 731 C CA . ASN A 1 90 ? 15.133 -20.078 -9.273 1 98.38 90 ASN A CA 1
ATOM 732 C C . ASN A 1 90 ? 15.375 -19.359 -10.594 1 98.38 90 ASN A C 1
ATOM 734 O O . ASN A 1 90 ? 16.469 -19.453 -11.164 1 98.38 90 ASN A O 1
ATOM 738 N N . ASN A 1 91 ? 14.406 -18.609 -11.039 1 97.12 91 ASN A N 1
ATOM 739 C CA . ASN A 1 91 ? 14.547 -17.984 -12.352 1 97.12 91 ASN A CA 1
ATOM 740 C C . ASN A 1 91 ? 15.023 -16.547 -12.242 1 97.12 91 ASN A C 1
ATOM 742 O O . ASN A 1 91 ? 14.953 -15.781 -13.203 1 97.12 91 ASN A O 1
ATOM 746 N N . GLY A 1 92 ? 15.391 -16.188 -11.031 1 96.25 92 GLY A N 1
ATOM 747 C CA . GLY A 1 92 ? 15.906 -14.844 -10.805 1 96.25 92 GLY A CA 1
ATOM 748 C C . GLY A 1 92 ? 14.844 -13.875 -10.328 1 96.25 92 GLY A C 1
ATOM 749 O O . GLY A 1 92 ? 15.156 -12.758 -9.914 1 96.25 92 GLY A O 1
ATOM 750 N N . HIS A 1 93 ? 13.57 -14.281 -10.367 1 96.62 93 HIS A N 1
ATOM 751 C CA . HIS A 1 93 ? 12.469 -13.406 -9.984 1 96.62 93 HIS A CA 1
ATOM 752 C C . HIS A 1 93 ? 11.578 -14.062 -8.938 1 96.62 93 HIS A C 1
ATOM 754 O O . HIS A 1 93 ? 10.828 -13.383 -8.234 1 96.62 93 HIS A O 1
ATOM 760 N N . THR A 1 94 ? 11.656 -15.367 -8.977 1 98.25 94 THR A N 1
ATOM 761 C CA . THR A 1 94 ? 10.875 -16.141 -8.016 1 98.25 94 THR A CA 1
ATOM 762 C C . THR A 1 94 ? 11.375 -17.578 -7.938 1 98.25 94 THR A C 1
ATOM 764 O O . THR A 1 94 ? 12.32 -17.953 -8.641 1 98.25 94 THR A O 1
ATOM 767 N N . VAL A 1 95 ? 10.805 -18.312 -6.961 1 98.5 95 VAL A N 1
ATOM 768 C CA . VAL A 1 95 ? 10.859 -19.781 -6.965 1 98.5 95 VAL A CA 1
ATOM 769 C C . VAL A 1 95 ? 9.648 -20.328 -7.707 1 98.5 95 VAL A C 1
ATOM 771 O O . VAL A 1 95 ? 8.5 -20.109 -7.301 1 98.5 95 VAL A O 1
ATOM 774 N N . LYS A 1 96 ? 9.938 -21 -8.758 1 98.62 96 LYS A N 1
ATOM 775 C CA . LYS A 1 96 ? 8.898 -21.547 -9.617 1 98.62 96 LYS A CA 1
ATOM 776 C C . LYS A 1 96 ? 8.977 -23.078 -9.68 1 98.62 96 LYS A C 1
ATOM 778 O O . LYS A 1 96 ? 10.07 -23.641 -9.773 1 98.62 96 LYS A O 1
ATOM 783 N N . VAL A 1 97 ? 7.824 -23.719 -9.648 1 98.69 97 VAL A N 1
ATOM 784 C CA . VAL A 1 97 ? 7.738 -25.156 -9.836 1 98.69 97 VAL A CA 1
ATOM 785 C C . VAL A 1 97 ? 6.906 -25.469 -11.078 1 98.69 97 VAL A C 1
ATOM 787 O O . VAL A 1 97 ? 5.727 -25.109 -11.148 1 98.69 97 VAL A O 1
ATOM 790 N N . THR A 1 98 ? 7.52 -26.078 -12 1 98.5 98 THR A N 1
ATOM 791 C CA . THR A 1 98 ? 6.812 -26.594 -13.172 1 98.5 98 THR A CA 1
ATOM 792 C C . THR A 1 98 ? 6.219 -27.969 -12.883 1 98.5 98 THR A C 1
ATOM 794 O O . THR A 1 98 ? 6.938 -28.891 -12.5 1 98.5 98 THR A O 1
ATOM 797 N N . LEU A 1 99 ? 4.965 -28.031 -13.156 1 98.06 99 LEU A N 1
ATOM 798 C CA . LEU A 1 99 ? 4.242 -29.234 -12.781 1 98.06 99 LEU A CA 1
ATOM 799 C C . LEU A 1 99 ? 4.219 -30.25 -13.93 1 98.06 99 LEU A C 1
ATOM 801 O O . LEU A 1 99 ? 4.254 -29.859 -15.094 1 98.06 99 LEU A O 1
ATOM 805 N N . ASN A 1 100 ? 4.293 -31.453 -13.562 1 94.5 100 ASN A N 1
ATOM 806 C CA . ASN A 1 100 ? 3.984 -32.594 -14.422 1 94.5 100 ASN A CA 1
ATOM 807 C C . ASN A 1 100 ? 2.818 -33.406 -13.875 1 94.5 100 ASN A C 1
ATOM 809 O O . ASN A 1 100 ? 3.02 -34.5 -13.32 1 94.5 100 ASN A O 1
ATOM 813 N N . THR A 1 101 ? 1.627 -32.844 -14.07 1 92.5 101 THR A N 1
ATOM 814 C CA . THR A 1 101 ? 0.423 -33.406 -13.469 1 92.5 101 THR A CA 1
ATOM 815 C C . THR A 1 101 ? -0.764 -33.281 -14.422 1 92.5 101 THR A C 1
ATOM 817 O O . THR A 1 101 ? -0.667 -32.625 -15.469 1 92.5 101 THR A O 1
ATOM 820 N N . ASN A 1 102 ? -1.835 -34 -14.023 1 95.19 102 ASN A N 1
ATOM 821 C CA . ASN A 1 102 ? -3.092 -33.906 -14.758 1 95.19 102 ASN A CA 1
ATOM 822 C C . ASN A 1 102 ? -4.152 -33.125 -13.961 1 95.19 102 ASN A C 1
ATOM 824 O O . ASN A 1 102 ? -5.348 -33.25 -14.242 1 95.19 102 ASN A O 1
ATOM 828 N N . SER A 1 103 ? -3.66 -32.406 -13.008 1 97.81 103 SER A N 1
ATOM 829 C CA . SER A 1 103 ? -4.574 -31.656 -12.156 1 97.81 103 SER A CA 1
ATOM 830 C C . SER A 1 103 ? -5.273 -30.547 -12.938 1 97.81 103 SER A C 1
ATOM 832 O O . SER A 1 103 ? -4.633 -29.828 -13.711 1 97.81 103 SER A O 1
ATOM 834 N N . LYS A 1 104 ? -6.613 -30.469 -12.695 1 98.5 104 LYS A N 1
ATOM 835 C CA . LYS A 1 104 ? -7.43 -29.469 -13.375 1 98.5 104 LYS A CA 1
ATOM 836 C C . LYS A 1 104 ? -8.406 -28.797 -12.414 1 98.5 104 LYS A C 1
ATOM 838 O O . LYS A 1 104 ? -8.664 -29.328 -11.328 1 98.5 104 LYS A O 1
ATOM 843 N N . ILE A 1 105 ? -8.875 -27.641 -12.883 1 98.62 105 ILE A N 1
ATOM 844 C CA . ILE A 1 105 ? -9.953 -26.984 -12.148 1 98.62 105 ILE A CA 1
ATOM 845 C C . ILE A 1 105 ? -11.078 -26.609 -13.109 1 98.62 105 ILE A C 1
ATOM 847 O O . ILE A 1 105 ? -10.844 -26.469 -14.32 1 98.62 105 ILE A O 1
ATOM 851 N N . GLY A 1 106 ? -12.234 -26.531 -12.586 1 97.94 106 GLY A N 1
ATOM 852 C CA . GLY A 1 106 ? -13.43 -26.031 -13.258 1 97.94 106 GLY A CA 1
ATOM 853 C C . GLY A 1 106 ? -14.469 -25.484 -12.297 1 97.94 106 GLY A C 1
ATOM 854 O O . GLY A 1 106 ? -14.172 -25.266 -11.117 1 97.94 106 GLY A O 1
ATOM 855 N N . GLY A 1 107 ? -15.602 -25.125 -12.891 1 96.75 107 GLY A N 1
ATOM 856 C CA . GLY A 1 107 ? -16.625 -24.562 -12.047 1 96.75 107 GLY A CA 1
ATOM 857 C C . GLY A 1 107 ? -16.297 -23.156 -11.57 1 96.75 107 GLY A C 1
ATOM 858 O O . GLY A 1 107 ? -15.492 -22.453 -12.18 1 96.75 107 GLY A O 1
ATOM 859 N N . GLY A 1 108 ? -17.062 -22.703 -10.609 1 96.19 108 GLY A N 1
ATOM 860 C CA . GLY A 1 108 ? -16.812 -21.391 -10.039 1 96.19 108 GLY A CA 1
ATOM 861 C C . GLY A 1 108 ? -16.984 -20.266 -11.055 1 96.19 108 GLY A C 1
ATOM 862 O O . GLY A 1 108 ? -16.266 -19.266 -10.992 1 96.19 108 GLY A O 1
ATOM 863 N N . GLY A 1 109 ? -17.719 -20.469 -12.062 1 96 109 GLY A N 1
ATOM 864 C CA . GLY A 1 109 ? -17.938 -19.438 -13.062 1 96 109 GLY A CA 1
ATOM 865 C C . GLY A 1 109 ? -16.938 -19.484 -14.203 1 96 109 GLY A C 1
ATOM 866 O O . GLY A 1 109 ? -17.016 -18.688 -15.133 1 96 109 GLY A O 1
ATOM 867 N N . LEU A 1 110 ? -15.969 -20.375 -14.203 1 97.44 110 LEU A N 1
ATOM 868 C CA . LEU A 1 110 ? -15.031 -20.531 -15.305 1 97.44 110 LEU A CA 1
ATOM 869 C C . LEU A 1 110 ? -15.711 -21.156 -16.516 1 97.44 110 LEU A C 1
ATOM 871 O O . LEU A 1 110 ? -16.578 -22.016 -16.375 1 97.44 110 LEU A O 1
ATOM 875 N N . LYS A 1 111 ? -15.148 -20.656 -17.688 1 93.94 111 LYS A N 1
ATOM 876 C CA . LYS A 1 111 ? -15.672 -21.219 -18.922 1 93.94 111 LYS A CA 1
ATOM 877 C C . LYS A 1 111 ? -14.922 -22.484 -19.312 1 93.94 111 LYS A C 1
ATOM 879 O O . LYS A 1 111 ? -13.906 -22.438 -20 1 93.94 111 LYS A O 1
ATOM 884 N N . GLY A 1 112 ? -15.148 -23.578 -18.656 1 96.06 112 GLY A N 1
ATOM 885 C CA . GLY A 1 112 ? -14.523 -24.859 -18.984 1 96.06 112 GLY A CA 1
ATOM 886 C C . GLY A 1 112 ? -13.469 -25.266 -17.984 1 96.06 112 GLY A C 1
ATOM 887 O O . GLY A 1 112 ? -13.445 -24.781 -16.844 1 96.06 112 GLY A O 1
ATOM 888 N N . MET A 1 113 ? -12.672 -26.203 -18.469 1 98.25 113 MET A N 1
ATOM 889 C CA . MET A 1 113 ? -11.633 -26.75 -17.594 1 98.25 113 MET A CA 1
ATOM 890 C C . MET A 1 113 ? -10.289 -26.078 -17.875 1 98.25 113 MET A C 1
ATOM 892 O O . MET A 1 113 ? -10.008 -25.688 -19 1 98.25 113 MET A O 1
ATOM 896 N N . TYR A 1 114 ? -9.539 -25.969 -16.859 1 98.81 114 TYR A N 1
ATOM 897 C CA . TYR A 1 114 ? -8.18 -25.453 -16.922 1 98.81 114 TYR A CA 1
ATOM 898 C C . TYR A 1 114 ? -7.188 -26.438 -16.312 1 98.81 114 TYR A C 1
ATOM 900 O O . TYR A 1 114 ? -7.441 -27 -15.242 1 98.81 114 TYR A O 1
ATOM 908 N N . LYS A 1 115 ? -6.074 -26.672 -16.922 1 98.69 115 LYS A N 1
ATOM 909 C CA . LYS A 1 115 ? -5.086 -27.609 -16.406 1 98.69 115 LYS A CA 1
ATOM 910 C C . LYS A 1 115 ? -3.932 -26.875 -15.727 1 98.69 115 LYS A C 1
ATOM 912 O O . LYS A 1 115 ? -3.459 -25.859 -16.219 1 98.69 115 LYS A O 1
ATOM 917 N N . ALA A 1 116 ? -3.504 -27.375 -14.609 1 98.56 116 ALA A N 1
ATOM 918 C CA . ALA A 1 116 ? -2.416 -26.781 -13.836 1 98.56 116 ALA A CA 1
ATOM 919 C C . ALA A 1 116 ? -1.074 -26.984 -14.539 1 98.56 116 ALA A C 1
ATOM 921 O O . ALA A 1 116 ? -0.759 -28.078 -14.984 1 98.56 116 ALA A O 1
ATOM 922 N N . VAL A 1 117 ? -0.226 -25.906 -14.578 1 98.5 117 VAL A N 1
ATOM 923 C CA . VAL A 1 117 ? 1.02 -26.047 -15.328 1 98.5 117 VAL A CA 1
ATOM 924 C C . VAL A 1 117 ? 2.199 -25.656 -14.438 1 98.5 117 VAL A C 1
ATOM 926 O O . VAL A 1 117 ? 3.309 -26.172 -14.617 1 98.5 117 VAL A O 1
ATOM 929 N N . GLU A 1 118 ? 2.029 -24.781 -13.461 1 98.62 118 GLU A N 1
ATOM 930 C CA . GLU A 1 118 ? 3.1 -24.344 -12.57 1 98.62 118 GLU A CA 1
ATOM 931 C C . GLU A 1 118 ? 2.541 -23.641 -11.336 1 98.62 118 GLU A C 1
ATOM 933 O O . GLU A 1 118 ? 1.355 -23.297 -11.289 1 98.62 118 GLU A O 1
ATOM 938 N N . PHE A 1 119 ? 3.359 -23.531 -10.336 1 98.75 119 PHE A N 1
ATOM 939 C CA . PHE A 1 119 ? 3.068 -22.594 -9.266 1 98.75 119 PHE A CA 1
ATOM 940 C C . PHE A 1 119 ? 4.328 -21.844 -8.844 1 98.75 119 PHE A C 1
ATOM 942 O O . PHE A 1 119 ? 5.441 -22.266 -9.156 1 98.75 119 PHE A O 1
ATOM 949 N N . HIS A 1 120 ? 4.184 -20.688 -8.273 1 98.81 120 HIS A N 1
ATOM 950 C CA . HIS A 1 120 ? 5.285 -19.891 -7.762 1 98.81 120 HIS A CA 1
ATOM 951 C C . HIS A 1 120 ? 4.855 -19.078 -6.543 1 98.81 120 HIS A C 1
ATOM 953 O O . HIS A 1 120 ? 3.668 -19.016 -6.215 1 98.81 120 HIS A O 1
ATOM 959 N N . LEU A 1 121 ? 5.895 -18.484 -5.891 1 98.81 121 LEU A N 1
ATOM 960 C CA . LEU A 1 121 ? 5.637 -17.844 -4.602 1 98.81 121 LEU A CA 1
ATOM 961 C C . LEU A 1 121 ? 6.195 -16.438 -4.566 1 98.81 121 LEU A C 1
ATOM 963 O O . LEU A 1 121 ? 7.129 -16.109 -5.305 1 98.81 121 LEU A O 1
ATOM 967 N N . HIS A 1 122 ? 5.574 -15.648 -3.785 1 98.81 122 HIS A N 1
ATOM 968 C CA . HIS A 1 122 ? 6.023 -14.312 -3.412 1 98.81 122 HIS A CA 1
ATOM 969 C C . HIS A 1 122 ? 6.191 -14.188 -1.9 1 98.81 122 HIS A C 1
ATOM 971 O O . HIS A 1 122 ? 5.379 -14.719 -1.137 1 98.81 122 HIS A O 1
ATOM 977 N N . TRP A 1 123 ? 7.238 -13.484 -1.504 1 98.62 123 TRP A N 1
ATOM 978 C CA . TRP A 1 123 ? 7.484 -13.391 -0.069 1 98.62 123 TRP A CA 1
ATOM 979 C C . TRP A 1 123 ? 8.094 -12.039 0.284 1 98.62 123 TRP A C 1
ATOM 981 O O . TRP A 1 123 ? 8.484 -11.273 -0.602 1 98.62 123 TRP A O 1
ATOM 991 N N . GLY A 1 124 ? 8.039 -11.703 1.608 1 97.5 124 GLY A N 1
ATOM 992 C CA . GLY A 1 124 ? 8.531 -10.438 2.111 1 97.5 124 GLY A CA 1
ATOM 993 C C . GLY A 1 124 ? 9.969 -10.5 2.586 1 97.5 124 GLY A C 1
ATOM 994 O O . GLY A 1 124 ? 10.82 -11.094 1.922 1 97.5 124 GLY A O 1
ATOM 995 N N . VAL A 1 125 ? 10.219 -9.781 3.641 1 95.06 125 VAL A N 1
ATOM 996 C CA . VAL A 1 125 ? 11.586 -9.703 4.156 1 95.06 125 VAL A CA 1
ATOM 997 C C . VAL A 1 125 ? 11.555 -9.547 5.676 1 95.06 125 VAL A C 1
ATOM 999 O O . VAL A 1 125 ? 10.688 -8.867 6.219 1 95.06 125 VAL A O 1
ATOM 1002 N N . GLN A 1 126 ? 12.477 -10.25 6.238 1 89.94 126 GLN A N 1
ATOM 1003 C CA . GLN A 1 126 ? 12.641 -10.102 7.684 1 89.94 126 GLN A CA 1
ATOM 1004 C C . GLN A 1 126 ? 13.695 -9.055 8.016 1 89.94 126 GLN A C 1
ATOM 1006 O O . GLN A 1 126 ? 14.812 -9.109 7.496 1 89.94 126 GLN A O 1
ATOM 1011 N N . GLU A 1 127 ? 13.312 -8.07 8.75 1 85.25 127 GLU A N 1
ATOM 1012 C CA . GLU A 1 127 ? 14.234 -7.078 9.289 1 85.25 127 GLU A CA 1
ATOM 1013 C C . GLU A 1 127 ? 14.219 -7.078 10.82 1 85.25 127 GLU A C 1
ATOM 1015 O O . GLU A 1 127 ? 13.258 -6.605 11.43 1 85.25 127 GLU A O 1
ATOM 1020 N N . GLU A 1 128 ? 15.312 -7.547 11.336 1 81.88 128 GLU A N 1
ATOM 1021 C CA . GLU A 1 128 ? 15.375 -7.723 12.789 1 81.88 128 GLU A CA 1
ATOM 1022 C C . GLU A 1 128 ? 14.219 -8.578 13.289 1 81.88 128 GLU A C 1
ATOM 1024 O O . GLU A 1 128 ? 14.039 -9.719 12.844 1 81.88 128 GLU A O 1
ATOM 1029 N N . GLN A 1 129 ? 13.328 -7.977 14.086 1 79.62 129 GLN A N 1
ATOM 1030 C CA . GLN A 1 129 ? 12.281 -8.781 14.703 1 79.62 129 GLN A CA 1
ATOM 1031 C C . GLN A 1 129 ? 10.953 -8.617 13.969 1 79.62 129 GLN A C 1
ATOM 1033 O O . GLN A 1 129 ? 9.961 -9.25 14.328 1 79.62 129 GLN A O 1
ATOM 1038 N N . LEU A 1 130 ? 11.016 -7.945 12.867 1 84.12 130 LEU A N 1
ATOM 1039 C CA . LEU A 1 130 ? 9.781 -7.676 12.141 1 84.12 130 LEU A CA 1
ATOM 1040 C C . LEU A 1 130 ? 9.812 -8.32 10.758 1 84.12 130 LEU A C 1
ATOM 1042 O O . LEU A 1 130 ? 10.844 -8.305 10.078 1 84.12 130 LEU A O 1
ATOM 1046 N N . TYR A 1 131 ? 8.734 -8.984 10.461 1 91.75 131 TYR A N 1
ATOM 1047 C CA . TYR A 1 131 ? 8.578 -9.5 9.102 1 91.75 131 TYR A CA 1
ATOM 1048 C C . TYR A 1 131 ? 7.68 -8.602 8.273 1 91.75 131 TYR A C 1
ATOM 1050 O O . TYR A 1 131 ? 6.492 -8.445 8.578 1 91.75 131 TYR A O 1
ATOM 1058 N N . PHE A 1 132 ? 8.234 -7.992 7.262 1 93.44 132 PHE A N 1
ATOM 1059 C CA . PHE A 1 132 ? 7.465 -7.184 6.324 1 93.44 132 PHE A CA 1
ATOM 1060 C C . PHE A 1 132 ? 6.785 -8.062 5.281 1 93.44 132 PHE A C 1
ATOM 1062 O O . PHE A 1 132 ? 7.43 -8.914 4.664 1 93.44 132 PHE A O 1
ATOM 1069 N N . PRO A 1 133 ? 5.539 -7.859 5.047 1 96.19 133 PRO A N 1
ATOM 1070 C CA . PRO A 1 133 ? 4.746 -8.773 4.227 1 96.19 133 PRO A CA 1
ATOM 1071 C C . PRO A 1 133 ? 5.168 -8.766 2.758 1 96.19 133 PRO A C 1
ATOM 1073 O O . PRO A 1 133 ? 5.73 -7.781 2.279 1 96.19 133 PRO A O 1
ATOM 1076 N N . GLY A 1 134 ? 4.785 -9.891 2.076 1 98.06 134 GLY A N 1
ATOM 1077 C CA . GLY A 1 134 ? 5.285 -10.047 0.72 1 98.06 134 GLY A CA 1
ATOM 1078 C C . GLY A 1 134 ? 4.219 -10.5 -0.261 1 98.06 134 GLY A C 1
ATOM 1079 O O . GLY A 1 134 ? 4.512 -10.75 -1.432 1 98.06 134 GLY A O 1
ATOM 1080 N N . SER A 1 135 ? 2.973 -10.656 0.174 1 98.75 135 SER A N 1
ATOM 1081 C CA . SER A 1 135 ? 1.924 -11.008 -0.778 1 98.75 135 SER A CA 1
ATOM 1082 C C . SER A 1 135 ? 1.737 -9.914 -1.824 1 98.75 135 SER A C 1
ATOM 1084 O O . SER A 1 135 ? 1.902 -8.727 -1.527 1 98.75 135 SER A O 1
ATOM 1086 N N . GLU A 1 136 ? 1.382 -10.312 -3.008 1 98.5 136 GLU A N 1
ATOM 1087 C CA . GLU A 1 136 ? 1.146 -9.352 -4.074 1 98.5 136 GLU A CA 1
ATOM 1088 C C . GLU A 1 136 ? -0.212 -8.672 -3.916 1 98.5 136 GLU A C 1
ATOM 1090 O O . GLU A 1 136 ? -0.307 -7.441 -3.961 1 98.5 136 GLU A O 1
ATOM 1095 N N . HIS A 1 137 ? -1.211 -9.484 -3.756 1 98.88 137 HIS A N 1
ATOM 1096 C CA . HIS A 1 137 ? -2.539 -8.938 -3.494 1 98.88 137 HIS A CA 1
ATOM 1097 C C . HIS A 1 137 ? -2.662 -8.453 -2.055 1 98.88 137 HIS A C 1
ATOM 1099 O O . HIS A 1 137 ? -1.854 -8.82 -1.199 1 98.88 137 HIS A O 1
ATOM 1105 N N . SER A 1 138 ? -3.611 -7.613 -1.825 1 98.62 138 SER A N 1
ATOM 1106 C CA . SER A 1 138 ? -4.012 -7.207 -0.481 1 98.62 138 SER A CA 1
ATOM 1107 C C . SER A 1 138 ? -5.531 -7.168 -0.347 1 98.62 138 SER A C 1
ATOM 1109 O O . SER A 1 138 ? -6.242 -7.027 -1.343 1 98.62 138 SER A O 1
ATOM 1111 N N . ILE A 1 139 ? -6.008 -7.402 0.816 1 98.56 139 ILE A N 1
ATOM 1112 C CA . ILE A 1 139 ? -7.414 -7.223 1.168 1 98.56 139 ILE A CA 1
ATOM 1113 C C . ILE A 1 139 ? -7.562 -6.023 2.104 1 98.56 139 ILE A C 1
ATOM 1115 O O . ILE A 1 139 ? -7.02 -6.02 3.211 1 98.56 139 ILE A O 1
ATOM 1119 N N . ASP A 1 140 ? -8.25 -5.031 1.682 1 98.25 140 ASP A N 1
ATOM 1120 C CA . ASP A 1 140 ? -8.422 -3.789 2.426 1 98.25 140 ASP A CA 1
ATOM 1121 C C . ASP A 1 140 ? -7.074 -3.195 2.826 1 98.25 140 ASP A C 1
ATOM 1123 O O . ASP A 1 140 ? -6.922 -2.68 3.936 1 98.25 140 ASP A O 1
ATOM 1127 N N . GLY A 1 141 ? -6.145 -3.434 2.012 1 98 141 GLY A N 1
ATOM 1128 C CA . GLY A 1 141 ? -4.824 -2.855 2.205 1 98 141 GLY A CA 1
ATOM 1129 C C . GLY A 1 141 ? -3.904 -3.73 3.033 1 98 141 GLY A C 1
ATOM 1130 O O . GLY A 1 141 ? -2.715 -3.434 3.17 1 98 141 GLY A O 1
ATOM 1131 N N . GLU A 1 142 ? -4.41 -4.762 3.578 1 97.12 142 GLU A N 1
ATOM 1132 C CA . GLU A 1 142 ? -3.607 -5.66 4.406 1 97.12 142 GLU A CA 1
ATOM 1133 C C . GLU A 1 142 ? -2.961 -6.754 3.566 1 97.12 142 GLU A C 1
ATOM 1135 O O . GLU A 1 142 ? -3.643 -7.449 2.809 1 97.12 142 GLU A O 1
ATOM 1140 N N . LYS A 1 143 ? -1.67 -6.875 3.713 1 97.81 143 LYS A N 1
ATOM 1141 C CA . LYS A 1 143 ? -0.896 -7.914 3.037 1 97.81 143 LYS A CA 1
ATOM 1142 C C . LYS A 1 143 ? -0.545 -9.047 3.994 1 97.81 143 LYS A C 1
ATOM 1144 O O . LYS A 1 143 ? -0.639 -8.891 5.211 1 97.81 143 LYS A O 1
ATOM 1149 N N . GLN A 1 144 ? -0.193 -10.203 3.412 1 98.12 144 GLN A N 1
ATOM 1150 C CA . GLN A 1 144 ? 0.259 -11.359 4.18 1 98.12 144 GLN A CA 1
ATOM 1151 C C . GLN A 1 144 ? 1.725 -11.672 3.895 1 98.12 144 GLN A C 1
ATOM 1153 O O . GLN A 1 144 ? 2.33 -11.07 3.004 1 98.12 144 GLN A O 1
ATOM 1158 N N . ALA A 1 145 ? 2.236 -12.578 4.68 1 98.31 145 ALA A N 1
ATOM 1159 C CA . ALA A 1 145 ? 3.668 -12.867 4.637 1 98.31 145 ALA A CA 1
ATOM 1160 C C . ALA A 1 145 ? 4.098 -13.312 3.242 1 98.31 145 ALA A C 1
ATOM 1162 O O . ALA A 1 145 ? 5.152 -12.906 2.752 1 98.31 145 ALA A O 1
ATOM 1163 N N . MET A 1 146 ? 3.32 -14.148 2.668 1 98.81 146 MET A N 1
ATOM 1164 C CA . MET A 1 146 ? 3.617 -14.68 1.341 1 98.81 146 MET A CA 1
ATOM 1165 C C . MET A 1 146 ? 2.34 -14.836 0.521 1 98.81 146 MET A C 1
ATOM 1167 O O . MET A 1 146 ? 1.245 -14.555 1.009 1 98.81 146 MET A O 1
ATOM 1171 N N . GLU A 1 147 ? 2.553 -15.188 -0.702 1 98.94 147 GLU A N 1
ATOM 1172 C CA . GLU A 1 147 ? 1.448 -15.508 -1.602 1 98.94 147 GLU A CA 1
ATOM 1173 C C . GLU A 1 147 ? 1.839 -16.609 -2.586 1 98.94 147 GLU A C 1
ATOM 1175 O O . GLU A 1 147 ? 2.934 -16.578 -3.154 1 98.94 147 GLU A O 1
ATOM 1180 N N . LEU A 1 148 ? 0.972 -17.594 -2.709 1 98.94 148 LEU A N 1
ATOM 1181 C CA . LEU A 1 148 ? 1.125 -18.688 -3.664 1 98.94 148 LEU A CA 1
ATOM 1182 C C . LEU A 1 148 ? 0.224 -18.484 -4.879 1 98.94 148 LEU A C 1
ATOM 1184 O O . LEU A 1 148 ? -0.955 -18.156 -4.73 1 98.94 148 LEU A O 1
ATOM 1188 N N . HIS A 1 149 ? 0.797 -18.625 -6.027 1 98.94 149 HIS A N 1
ATOM 1189 C CA . HIS A 1 149 ? 0.036 -18.625 -7.273 1 98.94 149 HIS A CA 1
ATOM 1190 C C . HIS A 1 149 ? 0.113 -19.984 -7.969 1 98.94 149 HIS A C 1
ATOM 1192 O O . HIS A 1 149 ? 1.204 -20.453 -8.289 1 98.94 149 HIS A O 1
ATOM 1198 N N . ILE A 1 150 ? -1.002 -20.594 -8.211 1 98.94 150 ILE A N 1
ATOM 1199 C CA . ILE A 1 150 ? -1.076 -21.75 -9.078 1 98.94 150 ILE A CA 1
ATOM 1200 C C . ILE A 1 150 ? -1.642 -21.344 -10.438 1 98.94 150 ILE A C 1
ATOM 1202 O O . ILE A 1 150 ? -2.777 -20.875 -10.531 1 98.94 150 ILE A O 1
ATOM 1206 N N . VAL A 1 151 ? -0.874 -21.594 -11.414 1 98.88 151 VAL A N 1
ATOM 1207 C CA . VAL A 1 151 ? -1.22 -21.141 -12.758 1 98.88 151 VAL A CA 1
ATOM 1208 C C . VAL A 1 151 ? -1.843 -22.297 -13.539 1 98.88 151 VAL A C 1
ATOM 1210 O O . VAL A 1 151 ? -1.281 -23.391 -13.602 1 98.88 151 VAL A O 1
ATOM 1213 N N . HIS A 1 152 ? -3.014 -22.062 -14.117 1 98.88 152 HIS A N 1
ATOM 1214 C CA . HIS A 1 152 ? -3.699 -22.984 -15.016 1 98.88 152 HIS A CA 1
ATOM 1215 C C . HIS A 1 152 ? -3.877 -22.359 -16.406 1 98.88 152 HIS A C 1
ATOM 1217 O O . HIS A 1 152 ? -3.982 -21.141 -16.531 1 98.88 152 HIS A O 1
ATOM 1223 N N . ILE A 1 153 ? -3.91 -23.203 -17.391 1 98.69 153 ILE A N 1
ATOM 1224 C CA . ILE A 1 153 ? -4.25 -22.75 -18.734 1 98.69 153 ILE A CA 1
ATOM 1225 C C . ILE A 1 153 ? -5.445 -23.547 -19.266 1 98.69 153 ILE A C 1
ATOM 1227 O O . ILE A 1 153 ? -5.707 -24.656 -18.797 1 98.69 153 ILE A O 1
ATOM 1231 N N . ARG A 1 154 ? -6.137 -22.969 -20.094 1 97.88 154 ARG A N 1
ATOM 1232 C CA . ARG A 1 154 ? -7.258 -23.688 -20.688 1 97.88 154 ARG A CA 1
ATOM 1233 C C . ARG A 1 154 ? -6.832 -25.062 -21.188 1 97.88 154 ARG A C 1
ATOM 1235 O O . ARG A 1 154 ? -5.734 -25.234 -21.719 1 97.88 154 ARG A O 1
ATOM 1242 N N . GLU A 1 155 ? -7.715 -25.938 -21.094 1 96.88 155 GLU A N 1
ATOM 1243 C CA . GLU A 1 155 ? -7.379 -27.328 -21.391 1 96.88 155 GLU A CA 1
ATOM 1244 C C . GLU A 1 155 ? -6.992 -27.5 -22.859 1 96.88 155 GLU A C 1
ATOM 1246 O O . GLU A 1 155 ? -6.18 -28.359 -23.188 1 96.88 155 GLU A O 1
ATOM 1251 N N . ASP A 1 156 ? -7.559 -26.672 -23.781 1 96.31 156 ASP A N 1
ATOM 1252 C CA . ASP A 1 156 ? -7.309 -26.828 -25.203 1 96.31 156 ASP A CA 1
ATOM 1253 C C . ASP A 1 156 ? -6.09 -26.016 -25.641 1 96.31 156 ASP A C 1
ATOM 1255 O O . ASP A 1 156 ? -5.715 -26.047 -26.812 1 96.31 156 ASP A O 1
ATOM 1259 N N . ALA A 1 157 ? -5.504 -25.312 -24.781 1 97.5 157 ALA A N 1
ATOM 1260 C CA . ALA A 1 157 ? -4.25 -24.625 -25.094 1 97.5 157 ALA A CA 1
ATOM 1261 C C . ALA A 1 157 ? -3.062 -25.578 -24.953 1 97.5 157 ALA A C 1
ATOM 1263 O O . ALA A 1 157 ? -3.01 -26.391 -24.031 1 97.5 157 ALA A O 1
ATOM 1264 N N . SER A 1 158 ? -2.053 -25.406 -25.812 1 97.06 158 SER A N 1
ATOM 1265 C CA . SER A 1 158 ? -0.902 -26.297 -25.797 1 97.06 158 SER A CA 1
ATOM 1266 C C . SER A 1 158 ? 0.066 -25.953 -24.672 1 97.06 158 SER A C 1
ATOM 1268 O O . SER A 1 158 ? 0.629 -26.828 -24.031 1 97.06 158 SER A O 1
ATOM 1270 N N . ASP A 1 159 ? 0.296 -24.75 -24.5 1 96.75 159 ASP A N 1
ATOM 1271 C CA . ASP A 1 159 ? 1.194 -24.25 -23.469 1 96.75 159 ASP A CA 1
ATOM 1272 C C . ASP A 1 159 ? 0.838 -22.812 -23.078 1 96.75 159 ASP A C 1
ATOM 1274 O O . ASP A 1 159 ? -0.168 -22.266 -23.547 1 96.75 159 ASP A O 1
ATOM 1278 N N . LEU A 1 160 ? 1.596 -22.281 -22.188 1 96 160 LEU A N 1
ATOM 1279 C CA . LEU A 1 160 ? 1.309 -20.953 -21.672 1 96 160 LEU A CA 1
ATOM 1280 C C . LEU A 1 160 ? 1.332 -19.906 -22.781 1 96 160 LEU A C 1
ATOM 1282 O O . LEU A 1 160 ? 0.516 -18.984 -22.797 1 96 160 LEU A O 1
ATOM 1286 N N . ALA A 1 161 ? 2.271 -20.016 -23.688 1 96 161 ALA A N 1
ATOM 1287 C CA . ALA A 1 161 ? 2.357 -19.078 -24.812 1 96 161 ALA A CA 1
ATOM 1288 C C . ALA A 1 161 ? 1.087 -19.125 -25.656 1 96 161 ALA A C 1
ATOM 1290 O O . ALA A 1 161 ? 0.554 -18.078 -26.047 1 96 161 ALA A O 1
ATOM 1291 N N . ASP A 1 162 ? 0.654 -20.344 -25.875 1 97.62 162 ASP A N 1
ATOM 1292 C CA . ASP A 1 162 ? -0.577 -20.547 -26.641 1 97.62 162 ASP A CA 1
ATOM 1293 C C . ASP A 1 162 ? -1.782 -19.984 -25.891 1 97.62 162 ASP A C 1
ATOM 1295 O O . ASP A 1 162 ? -2.67 -19.375 -26.484 1 97.62 162 ASP A O 1
ATOM 1299 N N . ALA A 1 163 ? -1.839 -20.188 -24.609 1 97.81 163 ALA A N 1
ATOM 1300 C CA . ALA A 1 163 ? -2.951 -19.75 -23.766 1 97.81 163 ALA A CA 1
ATOM 1301 C C . ALA A 1 163 ? -3.135 -18.234 -23.828 1 97.81 163 ALA A C 1
ATOM 1303 O O . ALA A 1 163 ? -4.258 -17.734 -23.734 1 97.81 163 ALA A O 1
ATOM 1304 N N . LYS A 1 164 ? -2.096 -17.484 -24.047 1 96.31 164 LYS A N 1
ATOM 1305 C CA . LYS A 1 164 ? -2.127 -16.031 -24.094 1 96.31 164 LYS A CA 1
ATOM 1306 C C . LYS A 1 164 ? -2.902 -15.531 -25.297 1 96.31 164 LYS A C 1
ATOM 1308 O O . LYS A 1 164 ? -3.268 -14.359 -25.375 1 96.31 164 LYS A O 1
ATOM 1313 N N . ASN A 1 165 ? -3.152 -16.391 -26.234 1 95.94 165 ASN A N 1
ATOM 1314 C CA . ASN A 1 165 ? -3.895 -16.016 -27.438 1 95.94 165 ASN A CA 1
ATOM 1315 C C . ASN A 1 165 ? -5.398 -16 -27.188 1 95.94 165 ASN A C 1
ATOM 1317 O O . ASN A 1 165 ? -6.172 -15.562 -28.031 1 95.94 165 ASN A O 1
ATOM 1321 N N . TYR A 1 166 ? -5.742 -16.484 -26.031 1 95.44 166 TYR A N 1
ATOM 1322 C CA . TYR A 1 166 ? -7.145 -16.484 -25.641 1 95.44 166 TYR A CA 1
ATOM 1323 C C . TYR A 1 166 ? -7.418 -15.438 -24.562 1 95.44 166 TYR A C 1
ATOM 1325 O O . TYR A 1 166 ? -6.609 -15.25 -23.656 1 95.44 166 TYR A O 1
ATOM 1333 N N . ALA A 1 167 ? -8.586 -14.742 -24.609 1 93.25 167 ALA A N 1
ATOM 1334 C CA . ALA A 1 167 ? -8.945 -13.719 -23.641 1 93.25 167 ALA A CA 1
ATOM 1335 C C . ALA A 1 167 ? -9.078 -14.312 -22.234 1 93.25 167 ALA A C 1
ATOM 1337 O O . ALA A 1 167 ? -8.805 -13.648 -21.25 1 93.25 167 ALA A O 1
ATOM 1338 N N . ASP A 1 168 ? -9.461 -15.555 -22.203 1 95.5 168 ASP A N 1
ATOM 1339 C CA . ASP A 1 168 ? -9.617 -16.281 -20.953 1 95.5 168 ASP A CA 1
ATOM 1340 C C . ASP A 1 168 ? -8.688 -17.5 -20.906 1 95.5 168 ASP A C 1
ATOM 1342 O O . ASP A 1 168 ? -9.094 -18.578 -20.469 1 95.5 168 ASP A O 1
ATOM 1346 N N . GLY A 1 169 ? -7.477 -17.281 -21.312 1 97.81 169 GLY A N 1
ATOM 1347 C CA . GLY A 1 169 ? -6.59 -18.406 -21.531 1 97.81 169 GLY A CA 1
ATOM 1348 C C . GLY A 1 169 ? -5.895 -18.891 -20.281 1 97.81 169 GLY A C 1
ATOM 1349 O O . GLY A 1 169 ? -5.402 -20.016 -20.219 1 97.81 169 GLY A O 1
ATOM 1350 N N . ILE A 1 170 ? -5.828 -17.984 -19.312 1 98.69 170 ILE A N 1
ATOM 1351 C CA . ILE A 1 170 ? -5.066 -18.297 -18.109 1 98.69 170 ILE A CA 1
ATOM 1352 C C . ILE A 1 170 ? -5.945 -18.078 -16.875 1 98.69 170 ILE A C 1
ATOM 1354 O O . ILE A 1 170 ? -6.66 -17.078 -16.781 1 98.69 170 ILE A O 1
ATOM 1358 N N . ALA A 1 171 ? -6.004 -19.047 -16 1 98.88 171 ALA A N 1
ATOM 1359 C CA . ALA A 1 171 ? -6.656 -18.938 -14.695 1 98.88 171 ALA A CA 1
ATOM 1360 C C . ALA A 1 171 ? -5.656 -19.141 -13.562 1 98.88 171 ALA A C 1
ATOM 1362 O O . ALA A 1 171 ? -4.961 -20.156 -13.508 1 98.88 171 ALA A O 1
ATOM 1363 N N . VAL A 1 172 ? -5.582 -18.188 -12.68 1 98.94 172 VAL A N 1
ATOM 1364 C CA . VAL A 1 172 ? -4.621 -18.266 -11.586 1 98.94 172 VAL A CA 1
ATOM 1365 C C . VAL A 1 172 ? -5.359 -18.312 -10.25 1 98.94 172 VAL A C 1
ATOM 1367 O O . VAL A 1 172 ? -6.238 -17.484 -9.992 1 98.94 172 VAL A O 1
ATOM 1370 N N . LEU A 1 173 ? -5.062 -19.312 -9.477 1 98.94 173 LEU A N 1
ATOM 1371 C CA . LEU A 1 173 ? -5.5 -19.359 -8.086 1 98.94 173 LEU A CA 1
ATOM 1372 C C . LEU A 1 173 ? -4.457 -18.734 -7.168 1 98.94 173 LEU A C 1
ATOM 1374 O O . LEU A 1 173 ? -3.289 -19.109 -7.188 1 98.94 173 LEU A O 1
ATOM 1378 N N . ALA A 1 174 ? -4.895 -17.766 -6.402 1 98.94 174 ALA A N 1
ATOM 1379 C CA . ALA A 1 174 ? -4.012 -17.078 -5.469 1 98.94 174 ALA A CA 1
ATOM 1380 C C . ALA A 1 174 ? -4.391 -17.391 -4.023 1 98.94 174 ALA A C 1
ATOM 1382 O O . ALA A 1 174 ? -5.566 -17.344 -3.656 1 98.94 174 ALA A O 1
ATOM 1383 N N . PHE A 1 175 ? -3.357 -17.75 -3.277 1 98.94 175 PHE A N 1
ATOM 1384 C CA . PHE A 1 175 ? -3.523 -18.047 -1.858 1 98.94 175 PHE A CA 1
ATOM 1385 C C . PHE A 1 175 ? -2.572 -17.203 -1.021 1 98.94 175 PHE A C 1
ATOM 1387 O O . PHE A 1 175 ? -1.36 -17.203 -1.244 1 98.94 175 PHE A O 1
ATOM 1394 N N . PHE A 1 176 ? -3.141 -16.516 -0.048 1 98.88 176 PHE A N 1
ATOM 1395 C CA . PHE A 1 176 ? -2.297 -15.867 0.946 1 98.88 176 PHE A CA 1
ATOM 1396 C C . PHE A 1 176 ? -1.638 -16.906 1.855 1 98.88 176 PHE A C 1
ATOM 1398 O O . PHE A 1 176 ? -2.199 -17.969 2.1 1 98.88 176 PHE A O 1
ATOM 1405 N N . ILE 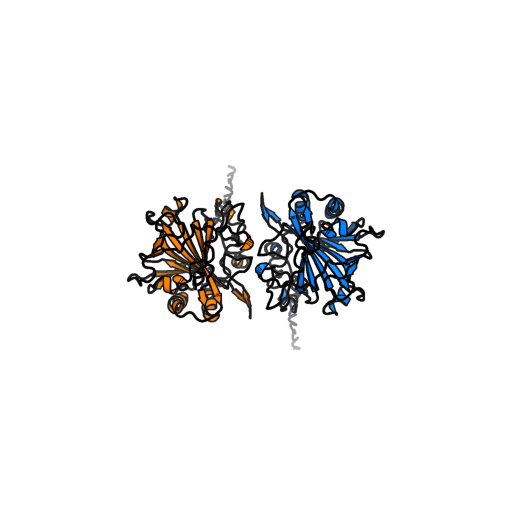A 1 177 ? -0.456 -16.562 2.27 1 98.81 177 ILE A N 1
ATOM 1406 C CA . ILE A 1 177 ? 0.215 -17.359 3.293 1 98.81 177 ILE A CA 1
ATOM 1407 C C . ILE A 1 177 ? 0.469 -16.5 4.531 1 98.81 177 ILE A C 1
ATOM 1409 O O . ILE A 1 177 ? 1.17 -15.484 4.457 1 98.81 177 ILE A O 1
ATOM 1413 N N . LYS A 1 178 ? -0.094 -16.891 5.602 1 98.25 178 LYS A N 1
ATOM 1414 C CA . LYS A 1 178 ? 0.062 -16.188 6.867 1 98.25 178 LYS A CA 1
ATOM 1415 C C . LYS A 1 178 ? 1.01 -16.938 7.805 1 98.25 178 LYS A C 1
ATOM 1417 O O . LYS A 1 178 ? 1.062 -18.156 7.789 1 98.25 178 LYS A O 1
ATOM 1422 N N . ILE A 1 179 ? 1.751 -16.219 8.625 1 97.5 179 ILE A N 1
ATOM 1423 C CA . ILE A 1 179 ? 2.625 -16.828 9.625 1 97.5 179 ILE A CA 1
ATOM 1424 C C . ILE A 1 179 ? 1.793 -17.344 10.797 1 97.5 179 ILE A C 1
ATOM 1426 O O . ILE A 1 179 ? 1.086 -16.562 11.445 1 97.5 179 ILE A O 1
ATOM 1430 N N . ASP A 1 180 ? 1.917 -18.562 11.023 1 97.44 180 ASP A N 1
ATOM 1431 C CA . ASP A 1 180 ? 1.218 -19.219 12.133 1 97.44 180 ASP A CA 1
ATOM 1432 C C . ASP A 1 180 ? 1.896 -20.531 12.516 1 97.44 180 ASP A C 1
ATOM 1434 O O . ASP A 1 180 ? 3.057 -20.531 12.938 1 97.44 180 ASP A O 1
ATOM 1438 N N . GLU A 1 181 ? 1.146 -21.656 12.297 1 97.56 181 GLU A N 1
ATOM 1439 C CA . GLU A 1 181 ? 1.695 -22.953 12.672 1 97.56 181 GLU A CA 1
ATOM 1440 C C . GLU A 1 181 ? 2.512 -23.562 11.531 1 97.56 181 GLU A C 1
ATOM 1442 O O . GLU A 1 181 ? 2.283 -23.25 10.359 1 97.56 181 GLU A O 1
ATOM 1447 N N . GLU A 1 182 ? 3.375 -24.438 11.945 1 98.31 182 GLU A N 1
ATOM 1448 C CA . GLU A 1 182 ? 4.168 -25.172 10.969 1 98.31 182 GLU A CA 1
ATOM 1449 C C . GLU A 1 182 ? 3.281 -26.016 10.062 1 98.31 182 GLU A C 1
ATOM 1451 O O . GLU A 1 182 ? 2.33 -26.641 10.531 1 98.31 182 GLU A O 1
ATOM 1456 N N . ASN A 1 183 ? 3.598 -25.969 8.797 1 98.5 183 ASN A N 1
ATOM 1457 C CA . ASN A 1 183 ? 2.918 -26.781 7.801 1 98.5 183 ASN A CA 1
ATOM 1458 C C . ASN A 1 183 ? 3.844 -27.859 7.234 1 98.5 183 ASN A C 1
ATOM 1460 O O . ASN A 1 183 ? 4.672 -27.578 6.367 1 98.5 183 ASN A O 1
ATOM 1464 N N . LYS A 1 184 ? 3.697 -29.078 7.605 1 98.12 184 LYS A N 1
ATOM 1465 C CA . LYS A 1 184 ? 4.59 -30.172 7.258 1 98.12 184 LYS A CA 1
ATOM 1466 C C . LYS A 1 184 ? 4.539 -30.469 5.762 1 98.12 184 LYS A C 1
ATOM 1468 O O . LYS A 1 184 ? 5.488 -31.016 5.199 1 98.12 184 LYS A O 1
ATOM 1473 N N . ASN A 1 185 ? 3.451 -30.094 5.184 1 97.88 185 ASN A N 1
ATOM 1474 C CA . ASN A 1 185 ? 3.291 -30.375 3.76 1 97.88 185 ASN A CA 1
ATOM 1475 C C . ASN A 1 185 ? 4.266 -29.562 2.916 1 97.88 185 ASN A C 1
ATOM 1477 O O . ASN A 1 185 ? 4.469 -29.844 1.736 1 97.88 185 ASN A O 1
ATOM 1481 N N . TYR A 1 186 ? 4.91 -28.578 3.48 1 98.31 186 TYR A N 1
ATOM 1482 C CA . TYR A 1 186 ? 5.824 -27.719 2.742 1 98.31 186 TYR A CA 1
ATOM 1483 C C . TYR A 1 186 ? 7.27 -28.156 2.951 1 98.31 186 TYR A C 1
ATOM 1485 O O . TYR A 1 186 ? 8.188 -27.562 2.383 1 98.31 186 TYR A O 1
ATOM 1493 N N . ALA A 1 187 ? 7.492 -29.156 3.709 1 97.19 187 ALA A N 1
ATOM 1494 C CA . ALA A 1 187 ? 8.844 -29.578 4.059 1 97.19 187 ALA A CA 1
ATOM 1495 C C . ALA A 1 187 ? 9.648 -29.938 2.809 1 97.19 187 ALA A C 1
ATOM 1497 O O . ALA A 1 187 ? 10.805 -29.531 2.672 1 97.19 187 ALA A O 1
ATOM 1498 N N . THR A 1 188 ? 9.031 -30.688 1.927 1 95.94 188 THR A N 1
ATOM 1499 C CA . THR A 1 188 ? 9.711 -31.125 0.711 1 95.94 188 THR A CA 1
ATOM 1500 C C . THR A 1 188 ? 10.102 -29.922 -0.143 1 95.94 188 THR A C 1
ATOM 1502 O O . THR A 1 188 ? 11.242 -29.812 -0.604 1 95.94 188 THR A O 1
ATOM 1505 N N . LEU A 1 189 ? 9.195 -29.062 -0.358 1 97.62 189 LEU A N 1
ATOM 1506 C CA . LEU A 1 189 ? 9.445 -27.859 -1.152 1 97.62 189 LEU A CA 1
ATOM 1507 C C . LEU A 1 189 ? 10.57 -27.031 -0.545 1 97.62 189 LEU A C 1
ATOM 1509 O O . LEU A 1 189 ? 11.5 -26.625 -1.251 1 97.62 189 LEU A O 1
ATOM 1513 N N . ILE A 1 190 ? 10.531 -26.812 0.707 1 97.88 190 ILE A N 1
ATOM 1514 C CA . ILE A 1 190 ? 11.477 -25.953 1.413 1 97.88 190 ILE A CA 1
ATOM 1515 C C . ILE A 1 190 ? 12.867 -26.578 1.372 1 97.88 190 ILE A C 1
ATOM 1517 O O . ILE A 1 190 ? 13.867 -25.875 1.19 1 97.88 190 ILE A O 1
ATOM 1521 N N . SER A 1 191 ? 12.922 -27.875 1.516 1 97.25 191 SER A N 1
ATOM 1522 C CA . SER A 1 191 ? 14.211 -28.547 1.468 1 97.25 191 SER A CA 1
ATOM 1523 C C . SER A 1 191 ? 14.883 -28.375 0.107 1 97.25 191 SER A C 1
ATOM 1525 O O . SER A 1 191 ? 16.109 -28.328 0.012 1 97.25 191 SER A O 1
ATOM 1527 N N . GLU A 1 192 ? 14.094 -28.266 -0.931 1 97.94 192 GLU A N 1
ATOM 1528 C CA . GLU A 1 192 ? 14.625 -28.172 -2.287 1 97.94 192 GLU A CA 1
ATOM 1529 C C . GLU A 1 192 ? 15.219 -26.797 -2.549 1 97.94 192 GLU A C 1
ATOM 1531 O O . GLU A 1 192 ? 15.93 -26.594 -3.533 1 97.94 192 GLU A O 1
ATOM 1536 N N . LEU A 1 193 ? 14.938 -25.797 -1.724 1 98.19 193 LEU A N 1
ATOM 1537 C CA . LEU A 1 193 ? 15.445 -24.438 -1.916 1 98.19 193 LEU A CA 1
ATOM 1538 C C . LEU A 1 193 ? 16.969 -24.422 -1.888 1 98.19 193 LEU A C 1
ATOM 1540 O O . LEU A 1 193 ? 17.594 -23.625 -2.592 1 98.19 193 LEU A O 1
ATOM 1544 N N . ASP A 1 194 ? 17.562 -25.312 -1.14 1 97.06 194 ASP A N 1
ATOM 1545 C CA . ASP A 1 194 ? 19.016 -25.391 -1.021 1 97.06 194 ASP A CA 1
ATOM 1546 C C . ASP A 1 194 ? 19.672 -25.734 -2.361 1 97.06 194 ASP A C 1
ATOM 1548 O O . ASP A 1 194 ? 20.844 -25.453 -2.582 1 97.06 194 ASP A O 1
ATOM 1552 N N . ASN A 1 195 ? 18.875 -26.297 -3.223 1 97.62 195 ASN A N 1
ATOM 1553 C CA . ASN A 1 195 ? 19.391 -26.734 -4.512 1 97.62 195 ASN A CA 1
ATOM 1554 C C . ASN A 1 195 ? 19.25 -25.656 -5.578 1 97.62 195 ASN A C 1
ATOM 1556 O O . ASN A 1 195 ? 19.734 -25.812 -6.695 1 97.62 195 ASN A O 1
ATOM 1560 N N . ILE A 1 196 ? 18.609 -24.562 -5.203 1 98.06 196 ILE A N 1
ATOM 1561 C CA . ILE A 1 196 ? 18.344 -23.562 -6.223 1 98.06 196 ILE A CA 1
ATOM 1562 C C . ILE A 1 196 ? 18.641 -22.172 -5.66 1 98.06 196 ILE A C 1
ATOM 1564 O O . ILE A 1 196 ? 17.859 -21.234 -5.875 1 98.06 196 ILE A O 1
ATOM 1568 N N . LEU A 1 197 ? 19.656 -22.016 -5.004 1 97.5 197 LEU A N 1
ATOM 1569 C CA . LEU A 1 197 ? 20 -20.781 -4.305 1 97.5 197 LEU A CA 1
ATOM 1570 C C . LEU A 1 197 ? 20.297 -19.656 -5.293 1 97.5 197 LEU A C 1
ATOM 1572 O O . LEU A 1 197 ? 20.016 -18.484 -5.012 1 97.5 197 LEU A O 1
ATOM 1576 N N . GLN A 1 198 ? 20.797 -20.062 -6.461 1 97.19 198 GLN A N 1
ATOM 1577 C CA . GLN A 1 198 ? 21.234 -19.047 -7.414 1 97.19 198 GLN A CA 1
ATOM 1578 C C . GLN A 1 198 ? 20.328 -19 -8.633 1 97.19 198 GLN A C 1
ATOM 1580 O O . GLN A 1 198 ? 19.719 -20.016 -9 1 97.19 198 GLN A O 1
ATOM 1585 N N . LYS A 1 199 ? 20.344 -17.859 -9.227 1 96.62 199 LYS A N 1
ATOM 1586 C CA . LYS A 1 199 ? 19.562 -17.672 -10.453 1 96.62 199 LYS A CA 1
ATOM 1587 C C . LYS A 1 199 ? 19.906 -18.75 -11.484 1 96.62 199 LYS A C 1
ATOM 1589 O O . LYS A 1 199 ? 21.078 -19.109 -11.648 1 96.62 199 LYS A O 1
ATOM 1594 N N . ASP A 1 200 ? 18.891 -19.203 -12.156 1 96.69 200 ASP A N 1
ATOM 1595 C CA . ASP A 1 200 ? 19 -20.125 -13.289 1 96.69 200 ASP A CA 1
ATOM 1596 C C . ASP A 1 200 ? 19.453 -21.516 -12.828 1 96.69 200 ASP A C 1
ATOM 1598 O O . ASP A 1 200 ? 20.078 -22.25 -13.594 1 96.69 200 ASP A O 1
ATOM 1602 N N . THR A 1 201 ? 19.25 -21.781 -11.594 1 97.69 201 THR A N 1
ATOM 1603 C CA . THR A 1 201 ? 19.422 -23.141 -11.102 1 97.69 201 THR A CA 1
ATOM 1604 C C . THR A 1 201 ? 18.078 -23.859 -11.008 1 97.69 201 THR A C 1
ATOM 1606 O O . THR A 1 201 ? 17.047 -23.234 -10.797 1 97.69 201 THR A O 1
ATOM 1609 N N . SER A 1 202 ? 18.125 -25.203 -11.266 1 98.12 202 SER A N 1
ATOM 1610 C CA . SER A 1 202 ? 16.922 -26.031 -11.195 1 98.12 202 SER A CA 1
ATOM 1611 C C . SER A 1 202 ? 17.234 -27.391 -10.578 1 98.12 202 SER A C 1
ATOM 1613 O O . SER A 1 202 ? 18.391 -27.797 -10.508 1 98.12 202 SER A O 1
ATOM 1615 N N . SER A 1 203 ? 16.219 -27.969 -10.078 1 97.94 203 SER A N 1
ATOM 1616 C CA . SER A 1 203 ? 16.297 -29.297 -9.492 1 97.94 203 SER A CA 1
ATOM 1617 C C . SER A 1 203 ? 14.977 -30.047 -9.672 1 97.94 203 SER A C 1
ATOM 1619 O O . SER A 1 203 ? 13.93 -29.438 -9.875 1 97.94 203 SER A O 1
ATOM 1621 N N . GLN A 1 204 ? 15.125 -31.391 -9.633 1 97.56 204 GLN A N 1
ATOM 1622 C CA . GLN A 1 204 ? 13.922 -32.219 -9.648 1 97.56 204 GLN A CA 1
ATOM 1623 C C . GLN A 1 204 ? 13.43 -32.5 -8.234 1 97.56 204 GLN A C 1
ATOM 1625 O O . GLN A 1 204 ? 14.227 -32.688 -7.316 1 97.56 204 GLN A O 1
ATOM 1630 N N . MET A 1 205 ? 12.141 -32.469 -8.125 1 96.31 205 MET A N 1
ATOM 1631 C CA . MET A 1 205 ? 11.578 -32.75 -6.809 1 96.31 205 MET A CA 1
ATOM 1632 C C . MET A 1 205 ? 10.461 -33.781 -6.914 1 96.31 205 MET A C 1
ATOM 1634 O O . MET A 1 205 ? 9.852 -33.938 -7.973 1 96.31 205 MET A O 1
ATOM 1638 N N . GLU A 1 206 ? 10.25 -34.469 -5.793 1 95.38 206 GLU A N 1
ATOM 1639 C CA . GLU A 1 206 ? 9.117 -35.406 -5.727 1 95.38 206 GLU A CA 1
ATOM 1640 C C . GLU A 1 206 ? 7.789 -34.656 -5.855 1 95.38 206 GLU A C 1
ATOM 1642 O O . GLU A 1 206 ? 7.609 -33.594 -5.262 1 95.38 206 GLU A O 1
ATOM 1647 N N . PRO A 1 207 ? 6.965 -35.188 -6.715 1 96.5 207 PRO A N 1
ATOM 1648 C CA . PRO A 1 207 ? 5.652 -34.562 -6.805 1 96.5 207 PRO A CA 1
ATOM 1649 C C . PRO A 1 207 ? 4.863 -34.625 -5.5 1 96.5 207 PRO A C 1
ATOM 1651 O O . PRO A 1 207 ? 5.16 -35.469 -4.645 1 96.5 207 PRO A O 1
ATOM 1654 N N . LEU A 1 208 ? 3.98 -33.75 -5.273 1 96.88 208 LEU A N 1
ATOM 1655 C CA . LEU A 1 208 ? 3.029 -33.719 -4.168 1 96.88 208 LEU A CA 1
ATOM 1656 C C . LEU A 1 208 ? 1.597 -33.625 -4.684 1 96.88 208 LEU A C 1
ATOM 1658 O O . LEU A 1 208 ? 1.354 -33.156 -5.789 1 96.88 208 LEU A O 1
ATOM 1662 N N . PRO A 1 209 ? 0.664 -34.219 -3.91 1 97.69 209 PRO A N 1
ATOM 1663 C CA . PRO A 1 209 ? -0.697 -33.781 -4.215 1 97.69 209 PRO A CA 1
ATOM 1664 C C . PRO A 1 209 ? -0.857 -32.281 -4.098 1 97.69 209 PRO A C 1
ATOM 1666 O O . PRO A 1 209 ? -0.491 -31.688 -3.078 1 97.69 209 PRO A O 1
ATOM 1669 N N . LEU A 1 210 ? -1.381 -31.672 -5.117 1 98.06 210 LEU A N 1
ATOM 1670 C CA . LEU A 1 210 ? -1.452 -30.219 -5.133 1 98.06 210 LEU A CA 1
ATOM 1671 C C . LEU A 1 210 ? -2.287 -29.703 -3.965 1 98.06 210 LEU A C 1
ATOM 1673 O O . LEU A 1 210 ? -1.992 -28.641 -3.404 1 98.06 210 LEU A O 1
ATOM 1677 N N . ASP A 1 211 ? -3.379 -30.391 -3.621 1 98.06 211 ASP A N 1
ATOM 1678 C CA . ASP A 1 211 ? -4.262 -29.922 -2.557 1 98.06 211 ASP A CA 1
ATOM 1679 C C . ASP A 1 211 ? -3.561 -29.969 -1.201 1 98.06 211 ASP A C 1
ATOM 1681 O O . ASP A 1 211 ? -4.023 -29.344 -0.238 1 98.06 211 ASP A O 1
ATOM 1685 N N . SER A 1 212 ? -2.4 -30.75 -1.081 1 98.12 212 SER A N 1
ATOM 1686 C CA . SER A 1 212 ? -1.652 -30.766 0.171 1 98.12 212 SER A CA 1
ATOM 1687 C C . SER A 1 212 ? -1.029 -29.406 0.473 1 98.12 212 SER A C 1
ATOM 1689 O O . SER A 1 212 ? -0.689 -29.125 1.621 1 98.12 212 SER A O 1
ATOM 1691 N N . LEU A 1 213 ? -0.851 -28.578 -0.525 1 98.38 213 LEU A N 1
ATOM 1692 C CA . LEU A 1 213 ? -0.243 -27.266 -0.363 1 98.38 213 LEU A CA 1
ATOM 1693 C C . LEU A 1 213 ? -1.301 -26.219 -0.047 1 98.38 213 LEU A C 1
ATOM 1695 O O . LEU A 1 213 ? -0.975 -25.047 0.152 1 98.38 213 LEU A O 1
AT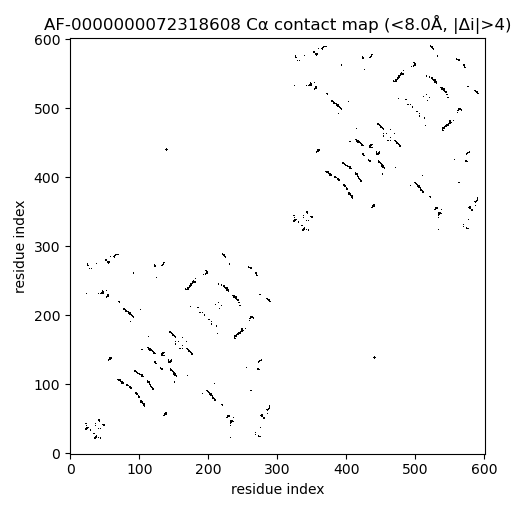OM 1699 N N . LEU A 1 214 ? -2.539 -26.609 -0.033 1 98.75 214 LEU A N 1
ATOM 1700 C CA . LEU A 1 214 ? -3.65 -25.672 0.105 1 98.75 214 LEU A CA 1
ATOM 1701 C C . LEU A 1 214 ? -4.418 -25.922 1.398 1 98.75 214 LEU A C 1
ATOM 1703 O O . LEU A 1 214 ? -4.25 -26.969 2.027 1 98.75 214 LEU A O 1
ATOM 1707 N N . PRO A 1 215 ? -5.246 -24.906 1.809 1 98.12 215 PRO A N 1
ATOM 1708 C CA . PRO A 1 215 ? -6.238 -25.266 2.822 1 98.12 215 PRO A CA 1
ATOM 1709 C C . PRO A 1 215 ? -7.18 -26.375 2.357 1 98.12 215 PRO A C 1
ATOM 1711 O O . PRO A 1 215 ? -7.246 -26.672 1.163 1 98.12 215 PRO A O 1
ATOM 1714 N N . PRO A 1 216 ? -7.844 -27 3.363 1 96.81 216 PRO A N 1
ATOM 1715 C CA . PRO A 1 216 ? -8.82 -27.984 2.924 1 96.81 216 PRO A CA 1
ATOM 1716 C C . PRO A 1 216 ? -9.773 -27.453 1.859 1 96.81 216 PRO A C 1
ATOM 1718 O O . PRO A 1 216 ? -10.297 -26.344 1.997 1 96.81 216 PRO A O 1
ATOM 1721 N N . LEU A 1 217 ? -9.938 -28.281 0.819 1 95.62 217 LEU A N 1
ATOM 1722 C CA . LEU A 1 217 ? -10.695 -27.828 -0.344 1 95.62 217 LEU A CA 1
ATOM 1723 C C . LEU A 1 217 ? -12.102 -27.406 0.056 1 95.62 217 LEU A C 1
ATOM 1725 O O . LEU A 1 217 ? -12.664 -26.469 -0.525 1 95.62 217 LEU A O 1
ATOM 1729 N N . TYR A 1 218 ? -12.664 -28.047 1.103 1 93.62 218 TYR A N 1
ATOM 1730 C CA . TYR A 1 218 ? -14.023 -27.734 1.521 1 93.62 218 TYR A CA 1
ATOM 1731 C C . TYR A 1 218 ? -14.102 -26.359 2.15 1 93.62 218 TYR A C 1
ATOM 1733 O O . TYR A 1 218 ? -15.195 -25.797 2.32 1 93.62 218 TYR A O 1
ATOM 1741 N N . GLU A 1 219 ? -12.953 -25.766 2.482 1 95.25 219 GLU A N 1
ATOM 1742 C CA . GLU A 1 219 ? -12.922 -24.422 3.068 1 95.25 219 GLU A CA 1
ATOM 1743 C C . GLU A 1 219 ? -12.703 -23.359 2 1 95.25 219 GLU A C 1
ATOM 1745 O O . GLU A 1 219 ? -12.734 -22.156 2.295 1 95.25 219 GLU A O 1
ATOM 1750 N N . LEU A 1 220 ? -12.531 -23.828 0.771 1 96.81 220 LEU A N 1
ATOM 1751 C CA . LEU A 1 220 ? -12.234 -22.891 -0.316 1 96.81 220 LEU A CA 1
ATOM 1752 C C . LEU A 1 220 ? -13.5 -22.5 -1.054 1 96.81 220 LEU A C 1
ATOM 1754 O O . LEU A 1 220 ? -13.578 -22.625 -2.277 1 96.81 220 LEU A O 1
ATOM 1758 N N . VAL A 1 221 ? -14.43 -21.891 -0.284 1 95.44 221 VAL A N 1
ATOM 1759 C CA . VAL A 1 221 ? -15.727 -21.562 -0.854 1 95.44 221 VAL A CA 1
ATOM 1760 C C . VAL A 1 221 ? -15.852 -20.047 -0.997 1 95.44 221 VAL A C 1
ATOM 1762 O O . VAL A 1 221 ? -16.688 -19.547 -1.753 1 95.44 221 VAL A O 1
ATOM 1765 N N . LYS A 1 222 ? -15.078 -19.328 -0.212 1 97.12 222 LYS A N 1
ATOM 1766 C CA . LYS A 1 222 ? -15.086 -17.859 -0.309 1 97.12 222 LYS A CA 1
ATOM 1767 C C . LYS A 1 222 ? -13.859 -17.359 -1.057 1 97.12 222 LYS A C 1
ATOM 1769 O O . LYS A 1 222 ? -12.727 -17.641 -0.668 1 97.12 222 LYS A O 1
ATOM 1774 N N . TYR A 1 223 ? -14.156 -16.656 -2.107 1 98.31 223 TYR A N 1
ATOM 1775 C CA . TYR A 1 223 ? -13.07 -16.141 -2.924 1 98.31 223 TYR A CA 1
ATOM 1776 C C . TYR A 1 223 ? -13.523 -14.922 -3.725 1 98.31 223 TYR A C 1
ATOM 1778 O O . TYR A 1 223 ? -14.719 -14.648 -3.82 1 98.31 223 TYR A O 1
ATOM 1786 N N . TYR A 1 224 ? -12.547 -14.172 -4.188 1 98.75 224 TYR A N 1
ATOM 1787 C CA . TYR A 1 224 ? -12.75 -13.031 -5.078 1 98.75 224 TYR A CA 1
ATOM 1788 C C . TYR A 1 224 ? -12.352 -13.375 -6.508 1 98.75 224 TYR A C 1
ATOM 1790 O O . TYR A 1 224 ? -11.43 -14.164 -6.727 1 98.75 224 TYR A O 1
ATOM 1798 N N . ARG A 1 225 ? -13.117 -12.812 -7.477 1 98.69 225 ARG A N 1
ATOM 1799 C CA . ARG A 1 225 ? -12.891 -13.039 -8.898 1 98.69 225 ARG A CA 1
ATOM 1800 C C . ARG A 1 225 ? -12.742 -11.711 -9.648 1 98.69 225 ARG A C 1
ATOM 1802 O O . ARG A 1 225 ? -13.523 -10.789 -9.438 1 98.69 225 ARG A O 1
ATOM 1809 N N . TYR A 1 226 ? -11.711 -11.617 -10.469 1 98.62 226 TYR A N 1
ATOM 1810 C CA . TYR A 1 226 ? -11.578 -10.477 -11.367 1 98.62 226 TYR A CA 1
ATOM 1811 C C . TYR A 1 226 ? -10.711 -10.836 -12.57 1 98.62 226 TYR A C 1
ATOM 1813 O O . TYR A 1 226 ? -9.945 -11.805 -12.531 1 98.62 226 TYR A O 1
ATOM 1821 N N . GLU A 1 227 ? -10.891 -10.148 -13.633 1 98.06 227 GLU A N 1
ATOM 1822 C CA . GLU A 1 227 ? -10.039 -10.273 -14.812 1 98.06 227 GLU A CA 1
ATOM 1823 C C . GLU A 1 227 ? -8.844 -9.336 -14.727 1 98.06 227 GLU A C 1
ATOM 1825 O O . GLU A 1 227 ? -8.992 -8.156 -14.414 1 98.06 227 GLU A O 1
ATOM 1830 N N . GLY A 1 228 ? -7.719 -9.906 -14.953 1 98.44 228 GLY A N 1
ATOM 1831 C CA . GLY A 1 228 ? -6.52 -9.094 -14.82 1 98.44 228 GLY A CA 1
ATOM 1832 C C . GLY A 1 228 ? -5.395 -9.531 -15.734 1 98.44 228 GLY A C 1
ATOM 1833 O O . GLY A 1 228 ? -5.645 -10.07 -16.812 1 98.44 228 GLY A O 1
ATOM 1834 N N . SER A 1 229 ? -4.199 -9.18 -15.438 1 98.5 229 SER A N 1
ATOM 1835 C CA . SER A 1 229 ? -2.98 -9.469 -16.188 1 98.5 229 SER A CA 1
ATOM 1836 C C . SER A 1 229 ? -2.037 -10.359 -15.383 1 98.5 229 SER A C 1
ATOM 1838 O O . SER A 1 229 ? -2.287 -10.641 -14.211 1 98.5 229 SER A O 1
ATOM 1840 N N . LEU A 1 230 ? -1.012 -10.812 -16.062 1 98.12 230 LEU A N 1
ATOM 1841 C CA . LEU A 1 230 ? 0.148 -11.305 -15.328 1 98.12 230 LEU A CA 1
ATOM 1842 C C . LEU A 1 230 ? 0.738 -10.203 -14.445 1 98.12 230 LEU A C 1
ATOM 1844 O O . LEU A 1 230 ? 0.537 -9.016 -14.711 1 98.12 230 LEU A O 1
ATOM 1848 N N . THR A 1 231 ? 1.484 -10.656 -13.391 1 98.56 231 THR A N 1
ATOM 1849 C CA . THR A 1 231 ? 1.995 -9.688 -12.43 1 98.56 231 THR A CA 1
ATOM 1850 C C . THR A 1 231 ? 3.463 -9.375 -12.703 1 98.56 231 THR A C 1
ATOM 1852 O O . THR A 1 231 ? 4.109 -8.664 -11.93 1 98.56 231 THR A O 1
ATOM 1855 N N . THR A 1 232 ? 4.055 -9.945 -13.719 1 97.81 232 THR A N 1
ATOM 1856 C CA . THR A 1 232 ? 5.391 -9.656 -14.219 1 97.81 232 THR A CA 1
ATOM 1857 C C . THR A 1 232 ? 5.367 -9.43 -15.727 1 97.81 232 THR A C 1
ATOM 1859 O O . THR A 1 232 ? 4.418 -9.828 -16.406 1 97.81 232 THR A O 1
ATOM 1862 N N . PRO A 1 233 ? 6.379 -8.672 -16.203 1 96.94 233 PRO A N 1
ATOM 1863 C CA . PRO A 1 233 ? 6.41 -8.492 -17.656 1 96.94 233 PRO A CA 1
ATOM 1864 C C . PRO A 1 233 ? 6.367 -9.812 -18.422 1 96.94 233 PRO A C 1
ATOM 1866 O O . PRO A 1 233 ? 7.035 -10.773 -18.031 1 96.94 233 PRO A O 1
ATOM 1869 N N . ASP A 1 234 ? 5.473 -9.836 -19.406 1 95.88 234 ASP A N 1
ATOM 1870 C CA . ASP A 1 234 ? 4.988 -8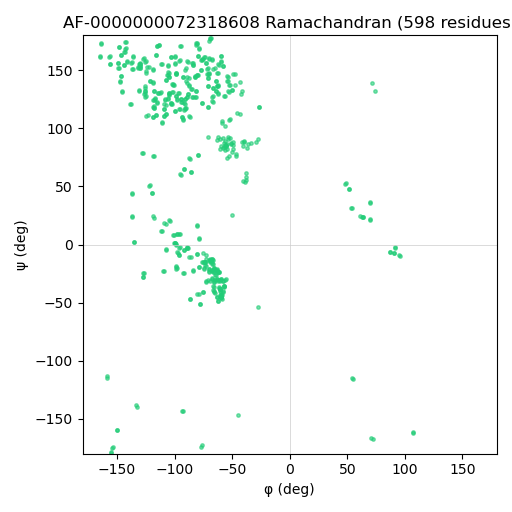.773 -20.281 1 95.88 234 ASP A CA 1
ATOM 1871 C C . ASP A 1 234 ? 3.641 -8.242 -19.797 1 95.88 234 ASP A C 1
ATOM 1873 O O . ASP A 1 234 ? 3.006 -7.434 -20.484 1 95.88 234 ASP A O 1
ATOM 1877 N N . CYS A 1 235 ? 3.061 -8.688 -18.734 1 97.5 235 CYS A N 1
ATOM 1878 C CA . CYS A 1 235 ? 1.861 -8.133 -18.109 1 97.5 235 CYS A CA 1
ATOM 1879 C C . CYS A 1 235 ? 0.635 -8.391 -18.984 1 97.5 235 CYS A C 1
ATOM 1881 O O . CYS A 1 235 ? -0.258 -7.543 -19.062 1 97.5 235 CYS A O 1
ATOM 1883 N N . HIS A 1 236 ? 0.646 -9.539 -19.609 1 96.75 236 HIS A N 1
ATOM 1884 C CA . HIS A 1 236 ? -0.425 -9.859 -20.547 1 96.75 236 HIS A CA 1
ATOM 1885 C C . HIS A 1 236 ? -1.776 -9.906 -19.844 1 96.75 236 HIS A C 1
ATOM 1887 O O . HIS A 1 236 ? -1.931 -10.594 -18.828 1 96.75 236 HIS A O 1
ATOM 1893 N N . GLU A 1 237 ? -2.775 -9.203 -20.406 1 97.06 237 GLU A N 1
ATOM 1894 C CA . GLU A 1 237 ? -4.078 -9.016 -19.766 1 97.06 237 GLU A CA 1
ATOM 1895 C C . GLU A 1 237 ? -5.059 -10.109 -20.188 1 97.06 237 GLU A C 1
ATOM 1897 O O . GLU A 1 237 ? -6.09 -9.812 -20.797 1 97.06 237 GLU A O 1
ATOM 1902 N N . THR A 1 238 ? -4.77 -11.391 -19.797 1 96.75 238 THR A N 1
ATOM 1903 C CA . THR A 1 238 ? -5.625 -12.516 -20.172 1 96.75 238 THR A CA 1
ATOM 1904 C C . THR A 1 238 ? -5.828 -13.453 -18.984 1 96.75 238 THR A C 1
ATOM 1906 O O . THR A 1 238 ? -6.121 -14.633 -19.172 1 96.75 238 THR A O 1
ATOM 1909 N N . VAL A 1 239 ? -5.676 -12.945 -17.812 1 98.62 239 VAL A N 1
ATOM 1910 C CA . VAL A 1 239 ? -5.68 -13.805 -16.625 1 98.62 239 VAL A CA 1
ATOM 1911 C C . VAL A 1 239 ? -7.004 -13.656 -15.883 1 98.62 239 VAL A C 1
ATOM 1913 O O . VAL A 1 239 ? -7.445 -12.539 -15.609 1 98.62 239 VAL A O 1
ATOM 1916 N N . ILE A 1 240 ? -7.621 -14.758 -15.602 1 98.69 240 ILE A N 1
ATOM 1917 C CA . ILE A 1 240 ? -8.719 -14.805 -14.641 1 98.69 240 ILE A CA 1
ATOM 1918 C C . ILE A 1 240 ? -8.172 -15.109 -13.25 1 98.69 240 ILE A C 1
ATOM 1920 O O . ILE A 1 240 ? -7.676 -16.203 -12.992 1 98.69 240 ILE A O 1
ATOM 1924 N N . TRP A 1 241 ? -8.336 -14.164 -12.328 1 98.88 241 TRP A N 1
ATOM 1925 C CA . TRP A 1 241 ? -7.805 -14.312 -10.977 1 98.88 241 TRP A CA 1
ATOM 1926 C C . TRP A 1 241 ? -8.883 -14.828 -10.023 1 98.88 241 TRP A C 1
ATOM 1928 O O . TRP A 1 241 ? -10.008 -14.336 -10.023 1 98.88 241 TRP A O 1
ATOM 1938 N N . THR A 1 242 ? -8.547 -15.805 -9.328 1 98.88 242 THR A N 1
ATOM 1939 C CA . THR A 1 242 ? -9.297 -16.25 -8.156 1 98.88 242 THR A CA 1
ATOM 1940 C C . THR A 1 242 ? -8.461 -16.109 -6.891 1 98.88 242 THR A C 1
ATOM 1942 O O . THR A 1 242 ? -7.461 -16.812 -6.719 1 98.88 242 THR A O 1
ATOM 1945 N N . VAL A 1 243 ? -8.852 -15.195 -6.027 1 98.88 243 VAL A N 1
ATOM 1946 C CA . VAL A 1 243 ? -8.125 -14.938 -4.789 1 98.88 243 VAL A CA 1
ATOM 1947 C C . VAL A 1 243 ? -8.914 -15.477 -3.602 1 98.88 243 VAL A C 1
ATOM 1949 O O . VAL A 1 243 ? -9.961 -14.93 -3.244 1 98.88 243 VAL A O 1
ATOM 1952 N N . PHE A 1 244 ? -8.359 -16.516 -2.979 1 98.69 244 PHE A N 1
ATOM 1953 C CA . PHE A 1 244 ? -9.094 -17.172 -1.899 1 98.69 244 PHE A CA 1
ATOM 1954 C C . PHE A 1 244 ? -8.914 -16.422 -0.588 1 98.69 244 PHE A C 1
ATOM 1956 O O . PHE A 1 244 ? -7.824 -15.922 -0.295 1 98.69 244 PHE A O 1
ATOM 1963 N N . GLU A 1 245 ? -9.961 -16.391 0.225 1 97.44 245 GLU A N 1
ATOM 1964 C CA . GLU A 1 245 ? -9.922 -15.711 1.519 1 97.44 245 GLU A CA 1
ATOM 1965 C C . GLU A 1 245 ? -9.141 -16.531 2.545 1 97.44 245 GLU A C 1
ATOM 1967 O O . GLU A 1 245 ? -8.391 -15.961 3.348 1 97.44 245 GLU A O 1
ATOM 1972 N N . LYS A 1 246 ? -9.352 -17.844 2.525 1 97.75 246 LYS A N 1
ATOM 1973 C CA . LYS A 1 246 ? -8.703 -18.719 3.502 1 97.75 246 LYS A CA 1
ATOM 1974 C C . LYS A 1 246 ? -7.207 -18.828 3.221 1 97.75 246 LYS A C 1
ATOM 1976 O O . LYS A 1 246 ? -6.801 -19.344 2.18 1 97.75 246 LYS A O 1
ATOM 1981 N N . PRO A 1 247 ? -6.395 -18.406 4.129 1 98.5 247 PRO A N 1
ATOM 1982 C CA . PRO A 1 247 ? -4.949 -18.438 3.885 1 98.5 247 PRO A CA 1
ATOM 1983 C C . PRO A 1 247 ? -4.32 -19.797 4.207 1 98.5 247 PRO A C 1
ATOM 1985 O O . PRO A 1 247 ? -4.902 -20.578 4.953 1 98.5 247 PRO A O 1
ATOM 1988 N N . ILE A 1 248 ? -3.244 -20 3.582 1 98.81 248 ILE A N 1
ATOM 1989 C CA . ILE A 1 248 ? -2.334 -21.062 3.994 1 98.81 248 ILE A CA 1
ATOM 1990 C C . ILE A 1 248 ? -1.545 -20.625 5.223 1 98.81 248 ILE A C 1
ATOM 1992 O O . ILE A 1 248 ? -1.301 -19.422 5.418 1 98.81 248 ILE A O 1
ATOM 1996 N N . GLN A 1 249 ? -1.177 -21.578 6.055 1 98.5 249 GLN A N 1
ATOM 1997 C CA . GLN A 1 249 ? -0.392 -21.25 7.242 1 98.5 249 GLN A CA 1
ATOM 1998 C C . GLN A 1 249 ? 1.003 -21.859 7.168 1 98.5 249 GLN A C 1
ATOM 2000 O O . GLN A 1 249 ? 1.151 -23.047 6.844 1 98.5 249 GLN A O 1
ATOM 2005 N N . LEU A 1 250 ? 2.018 -21.078 7.414 1 98.62 250 LEU A N 1
ATOM 2006 C CA . LEU A 1 250 ? 3.402 -21.516 7.59 1 98.62 250 LEU A CA 1
ATOM 2007 C C . LEU A 1 250 ? 4.008 -20.891 8.844 1 98.62 250 LEU A C 1
ATOM 2009 O O . LEU A 1 250 ? 3.602 -19.812 9.266 1 98.62 250 LEU A O 1
ATOM 2013 N N . SER A 1 251 ? 4.973 -21.609 9.398 1 98.12 251 SER A N 1
ATOM 2014 C CA . SER A 1 251 ? 5.699 -21.016 10.516 1 98.12 251 SER A CA 1
ATOM 2015 C C . SER A 1 251 ? 6.66 -19.938 10.039 1 98.12 251 SER A C 1
ATOM 2017 O O . SER A 1 251 ? 7.02 -19.891 8.859 1 98.12 251 SER A O 1
ATOM 2019 N N . LEU A 1 252 ? 7.031 -19.109 11.031 1 96.69 252 LEU A N 1
ATOM 2020 C CA . LEU A 1 252 ? 7.996 -18.062 10.711 1 96.69 252 LEU A CA 1
ATOM 2021 C C . LEU A 1 252 ? 9.281 -18.672 10.156 1 96.69 252 LEU A C 1
ATOM 2023 O O . LEU A 1 252 ? 9.875 -18.125 9.219 1 96.69 252 LEU A O 1
ATOM 2027 N N . TRP A 1 253 ? 9.688 -19.766 10.75 1 96.38 253 TRP A N 1
ATOM 2028 C CA . TRP A 1 253 ? 10.898 -20.438 10.281 1 96.38 253 TRP A CA 1
ATOM 2029 C C . TRP 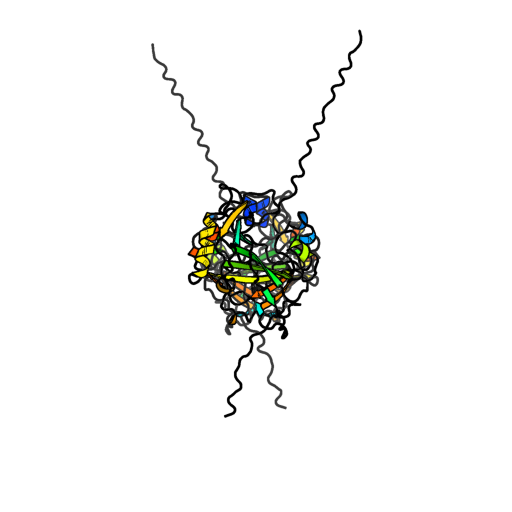A 1 253 ? 10.758 -20.859 8.82 1 96.38 253 TRP A C 1
ATOM 2031 O O . TRP A 1 253 ? 11.664 -20.641 8.016 1 96.38 253 TRP A O 1
ATOM 2041 N N . GLN A 1 254 ? 9.648 -21.438 8.453 1 97.94 254 GLN A N 1
ATOM 2042 C CA . GLN A 1 254 ? 9.422 -21.891 7.086 1 97.94 254 GLN A CA 1
ATOM 2043 C C . GLN A 1 254 ? 9.43 -20.719 6.105 1 97.94 254 GLN A C 1
ATOM 2045 O O . GLN A 1 254 ? 10.055 -20.797 5.047 1 97.94 254 GLN A O 1
ATOM 2050 N N . VAL A 1 255 ? 8.742 -19.625 6.453 1 97.94 255 VAL A N 1
ATOM 2051 C CA . VAL A 1 255 ? 8.695 -18.438 5.617 1 97.94 255 VAL A CA 1
ATOM 2052 C C . VAL A 1 255 ? 10.109 -17.875 5.426 1 97.94 255 VAL A C 1
ATOM 2054 O O . VAL A 1 255 ? 10.484 -17.484 4.32 1 97.94 255 VAL A O 1
ATOM 2057 N N . SER A 1 256 ? 10.906 -17.922 6.438 1 95.69 256 SER A N 1
ATOM 2058 C CA . SER A 1 256 ? 12.242 -17.328 6.414 1 95.69 256 SER A CA 1
ATOM 2059 C C . SER A 1 256 ? 13.18 -18.094 5.504 1 95.69 256 SER A C 1
ATOM 2061 O O . SER A 1 256 ? 14.195 -17.578 5.051 1 95.69 256 SER A O 1
ATOM 2063 N N . GLN A 1 257 ? 12.875 -19.359 5.203 1 96.88 257 GLN A N 1
ATOM 2064 C CA . GLN A 1 257 ? 13.719 -20.172 4.328 1 96.88 257 GLN A CA 1
ATOM 2065 C C . GLN A 1 257 ? 13.75 -19.609 2.914 1 96.88 257 GLN A C 1
ATOM 2067 O O . GLN A 1 257 ? 14.742 -19.75 2.199 1 96.88 257 GLN A O 1
ATOM 2072 N N . PHE A 1 258 ? 12.773 -18.938 2.539 1 97.5 258 PHE A N 1
ATOM 2073 C CA . PHE A 1 258 ? 12.711 -18.406 1.187 1 97.5 258 PHE A CA 1
ATOM 2074 C C . PHE A 1 258 ? 13.672 -17.234 1.025 1 97.5 258 PHE A C 1
ATOM 2076 O O . PHE A 1 258 ? 14 -16.844 -0.096 1 97.5 258 PHE A O 1
ATOM 2083 N N . SER A 1 259 ? 14.094 -16.672 2.074 1 93.06 259 SER A N 1
ATOM 2084 C CA . SER A 1 259 ? 15.055 -15.57 2.049 1 93.06 259 SER A CA 1
ATOM 2085 C C . SER A 1 259 ? 16.484 -16.094 1.883 1 93.06 259 SER A C 1
ATOM 2087 O O . SER A 1 259 ? 17.438 -15.383 2.201 1 93.06 259 SER A O 1
ATOM 2089 N N . SER A 1 260 ? 16.656 -17.266 1.483 1 94.81 260 SER A N 1
ATOM 2090 C CA . SER A 1 260 ? 17.969 -17.828 1.201 1 94.81 260 SER A CA 1
ATOM 2091 C C . SER A 1 260 ? 18.281 -17.797 -0.292 1 94.81 260 SER A C 1
ATOM 2093 O O . SER A 1 260 ? 19.438 -17.906 -0.694 1 94.81 260 SER A O 1
ATOM 2095 N N . VAL A 1 261 ? 17.234 -17.672 -1.062 1 96.75 261 VAL A N 1
ATOM 2096 C CA . VAL A 1 261 ? 17.375 -17.672 -2.516 1 96.75 261 VAL A CA 1
ATOM 2097 C C . VAL A 1 261 ? 17.828 -16.297 -2.996 1 96.75 261 VAL A C 1
ATOM 2099 O O . VAL A 1 261 ? 17.422 -15.273 -2.439 1 96.75 261 VAL A O 1
ATOM 2102 N N . HIS A 1 262 ? 18.656 -16.297 -4.09 1 96.88 262 HIS A N 1
ATOM 2103 C CA . HIS A 1 262 ? 19.25 -15.062 -4.57 1 96.88 262 HIS A CA 1
ATOM 2104 C C . HIS A 1 262 ? 18.578 -14.586 -5.855 1 96.88 262 HIS A C 1
ATOM 2106 O O . HIS A 1 262 ? 18.094 -15.406 -6.645 1 96.88 262 HIS A O 1
ATOM 2112 N N . PHE A 1 263 ? 18.609 -13.234 -6.137 1 96.56 263 PHE A N 1
ATOM 2113 C CA . PHE A 1 263 ? 18.172 -12.672 -7.406 1 96.56 263 PHE A CA 1
ATOM 2114 C C . PHE A 1 263 ? 19.125 -13.047 -8.531 1 96.56 263 PHE A C 1
ATOM 2116 O O . PHE A 1 263 ? 18.719 -13.156 -9.695 1 96.56 263 PHE A O 1
ATOM 2123 N N . GLY A 1 264 ? 20.406 -13.195 -8.172 1 94.44 264 GLY A N 1
ATOM 2124 C CA . GLY A 1 264 ? 21.469 -13.492 -9.133 1 94.44 264 GLY A CA 1
ATOM 2125 C C . GLY A 1 264 ? 22.375 -14.609 -8.688 1 94.44 264 GLY A C 1
ATOM 2126 O O . GLY A 1 264 ? 21.922 -15.68 -8.281 1 94.44 264 GLY A O 1
ATOM 2127 N N . GLY A 1 265 ? 23.641 -14.359 -8.961 1 91.19 265 GLY A N 1
ATOM 2128 C CA . GLY A 1 265 ? 24.625 -15.344 -8.547 1 91.19 265 GLY A CA 1
ATOM 2129 C C . GLY A 1 265 ? 24.922 -15.297 -7.059 1 91.19 265 GLY A C 1
ATOM 2130 O O . GLY A 1 265 ? 24.203 -14.648 -6.297 1 91.19 265 GLY A O 1
ATOM 2131 N N . LYS A 1 266 ? 25.875 -16.016 -6.559 1 82.44 266 LYS A N 1
ATOM 2132 C CA . LYS A 1 266 ? 26.219 -16.234 -5.156 1 82.44 266 LYS A CA 1
ATOM 2133 C C . LYS A 1 266 ? 26.469 -14.906 -4.445 1 82.44 266 LYS A C 1
ATOM 2135 O O . LYS A 1 266 ? 26.094 -14.734 -3.283 1 82.44 266 LYS A O 1
ATOM 2140 N N . ASN A 1 267 ? 26.938 -13.922 -5.09 1 82.62 267 ASN A N 1
ATOM 2141 C CA . ASN A 1 267 ? 27.281 -12.664 -4.434 1 82.62 267 ASN A CA 1
ATOM 2142 C C . ASN A 1 267 ? 26.234 -11.586 -4.711 1 82.62 267 ASN A C 1
ATOM 2144 O O . ASN A 1 267 ? 26.453 -10.414 -4.41 1 82.62 267 ASN A O 1
ATOM 2148 N N . SER A 1 268 ? 25.094 -12.148 -5.094 1 87.06 268 SER A N 1
ATOM 2149 C CA . SER A 1 268 ? 24.031 -11.195 -5.359 1 87.06 268 SER A CA 1
ATOM 2150 C C . SER A 1 268 ? 23.141 -11 -4.133 1 87.06 268 SER A C 1
ATOM 2152 O O . SER A 1 268 ? 23.297 -11.703 -3.127 1 87.06 268 SER A O 1
ATOM 2154 N N . THR A 1 269 ? 22.281 -10.039 -4.188 1 91.88 269 THR A N 1
ATOM 2155 C CA . THR A 1 269 ? 21.328 -9.766 -3.123 1 91.88 269 THR A CA 1
ATOM 2156 C C . THR A 1 269 ? 20.359 -10.945 -2.955 1 91.88 269 THR A C 1
ATOM 2158 O O . THR A 1 269 ? 19.953 -11.562 -3.939 1 91.88 269 THR A O 1
ATOM 2161 N N . ILE A 1 270 ? 20.062 -11.211 -1.693 1 95.44 270 ILE A N 1
ATOM 2162 C CA . ILE A 1 270 ? 19.031 -12.203 -1.38 1 95.44 270 ILE A CA 1
ATOM 2163 C C . ILE A 1 270 ? 17.688 -11.742 -1.926 1 95.44 270 ILE A C 1
ATOM 2165 O O . ILE A 1 270 ? 17.328 -10.562 -1.815 1 95.44 270 ILE A O 1
ATOM 2169 N N . MET A 1 271 ? 17.016 -12.656 -2.49 1 97.31 271 MET A N 1
ATOM 2170 C CA . MET A 1 271 ? 15.711 -12.328 -3.064 1 97.31 271 MET A CA 1
ATOM 2171 C C . MET A 1 271 ? 14.711 -11.969 -1.971 1 97.31 271 MET A C 1
ATOM 2173 O O . MET A 1 271 ? 14.523 -12.727 -1.017 1 97.31 271 MET A O 1
ATOM 2177 N N . SER A 1 272 ? 14.156 -10.836 -2.053 1 96.31 272 SER A N 1
ATOM 2178 C CA . SER A 1 272 ? 13.156 -10.328 -1.122 1 96.31 272 SER A CA 1
ATOM 2179 C C . SER A 1 272 ? 12.18 -9.383 -1.821 1 96.31 272 SER A C 1
ATOM 2181 O O . SER A 1 272 ? 12.523 -8.766 -2.832 1 96.31 272 SER A O 1
ATOM 2183 N N . GLU A 1 273 ? 10.938 -9.359 -1.241 1 97.19 273 GLU A N 1
ATOM 2184 C CA . GLU A 1 273 ? 9.906 -8.477 -1.768 1 97.19 273 GLU A CA 1
ATOM 2185 C C . GLU A 1 273 ? 9.789 -8.602 -3.285 1 97.19 273 GLU A C 1
ATOM 2187 O O . GLU A 1 273 ? 9.844 -7.602 -4.004 1 97.19 273 GLU A O 1
ATOM 2192 N N . ASN A 1 274 ? 9.633 -9.789 -3.768 1 98.06 274 ASN A N 1
ATOM 2193 C CA . ASN A 1 274 ? 9.523 -10.117 -5.188 1 98.06 274 ASN A CA 1
ATOM 2194 C C . ASN A 1 274 ? 8.086 -9.992 -5.68 1 98.06 274 ASN A C 1
ATOM 2196 O O . ASN A 1 274 ? 7.516 -10.961 -6.184 1 98.06 274 ASN A O 1
ATOM 2200 N N . PHE A 1 275 ? 7.594 -8.758 -5.59 1 98.38 275 PHE A N 1
ATOM 2201 C CA . PHE A 1 275 ? 6.207 -8.547 -5.996 1 98.38 275 PHE A CA 1
ATOM 2202 C C . PHE A 1 275 ? 6.043 -7.195 -6.672 1 98.38 275 PHE A C 1
ATOM 2204 O O . PHE A 1 275 ? 6.863 -6.293 -6.484 1 98.38 275 PHE A O 1
ATOM 2211 N N . ARG A 1 276 ? 5.027 -7.148 -7.496 1 98.12 276 ARG A N 1
ATOM 2212 C CA . ARG A 1 276 ? 4.578 -5.906 -8.117 1 98.12 276 ARG A CA 1
ATOM 2213 C C . ARG A 1 276 ? 3.611 -5.16 -7.199 1 98.12 276 ARG A C 1
ATOM 2215 O O . ARG A 1 276 ? 2.729 -5.766 -6.59 1 98.12 276 ARG A O 1
ATOM 2222 N N . PRO A 1 277 ? 3.799 -3.803 -7.023 1 96.31 277 PRO A N 1
ATOM 2223 C CA . PRO A 1 277 ? 2.801 -3.059 -6.25 1 96.31 277 PRO A CA 1
ATOM 2224 C C . PRO A 1 277 ? 1.395 -3.178 -6.836 1 96.31 277 PRO A C 1
ATOM 2226 O O . PRO A 1 277 ? 1.239 -3.412 -8.039 1 96.31 277 PRO A O 1
ATOM 2229 N N . ALA A 1 278 ? 0.405 -3.029 -5.977 1 97.5 278 ALA A N 1
ATOM 2230 C CA . ALA A 1 278 ? -0.99 -3.104 -6.406 1 97.5 278 ALA A CA 1
ATOM 2231 C C . ALA A 1 278 ? -1.256 -2.16 -7.574 1 97.5 278 ALA A C 1
ATOM 2233 O O . ALA A 1 278 ? -0.78 -1.021 -7.582 1 97.5 278 ALA A O 1
ATOM 2234 N N . GLN A 1 279 ? -1.994 -2.613 -8.547 1 97.31 279 GLN A N 1
ATOM 2235 C CA . GLN A 1 279 ? -2.363 -1.853 -9.734 1 97.31 279 GLN A CA 1
ATOM 2236 C C . GLN A 1 279 ? -3.775 -1.287 -9.609 1 97.31 279 GLN A C 1
ATOM 2238 O O . GLN A 1 279 ? -4.578 -1.775 -8.812 1 97.31 279 GLN A O 1
ATOM 2243 N N . PHE A 1 280 ? -4.051 -0.266 -10.484 1 95.25 280 PHE A N 1
ATOM 2244 C CA . PHE A 1 280 ? -5.355 0.385 -10.477 1 95.25 280 PHE A CA 1
ATOM 2245 C C . PHE A 1 280 ? -6.426 -0.543 -11.039 1 95.25 280 PHE A C 1
ATOM 2247 O O . PHE A 1 280 ? -6.18 -1.271 -12 1 95.25 280 PHE A O 1
ATOM 2254 N N . LEU A 1 281 ? -7.602 -0.461 -10.453 1 96 281 LEU A N 1
ATOM 2255 C CA . LEU A 1 281 ? -8.734 -1.245 -10.945 1 96 281 LEU A CA 1
ATOM 2256 C C . LEU A 1 281 ? -9.25 -0.688 -12.266 1 96 281 LEU A C 1
ATOM 2258 O O . LEU A 1 281 ? -9.711 -1.443 -13.125 1 96 281 LEU A O 1
ATOM 2262 N N . ASN A 1 282 ? -9.133 0.667 -12.453 1 93.81 282 ASN A N 1
ATOM 2263 C CA . ASN A 1 282 ? -9.562 1.351 -13.664 1 93.81 282 ASN A CA 1
ATOM 2264 C C . ASN A 1 282 ? -10.992 0.985 -14.039 1 93.81 282 ASN A C 1
ATOM 2266 O O . ASN A 1 282 ? -11.258 0.587 -15.172 1 93.81 282 ASN A O 1
ATOM 2270 N N . GLY A 1 283 ? -11.891 1.026 -13.125 1 93.19 283 GLY A N 1
ATOM 2271 C CA . GLY A 1 283 ? -13.305 0.862 -13.414 1 93.19 283 GLY A CA 1
ATOM 2272 C C . GLY A 1 283 ? -13.75 -0.588 -13.414 1 93.19 283 GLY A C 1
ATOM 2273 O O . GLY A 1 283 ? -14.938 -0.878 -13.562 1 93.19 283 GLY A O 1
ATOM 2274 N N . ARG A 1 284 ? -12.82 -1.593 -13.281 1 96.62 284 ARG A N 1
ATOM 2275 C CA . ARG A 1 284 ? -13.203 -3 -13.211 1 96.62 284 ARG A CA 1
ATOM 2276 C C . ARG A 1 284 ? -13.906 -3.307 -11.891 1 96.62 284 ARG A C 1
ATOM 2278 O O . ARG A 1 284 ? -13.727 -2.588 -10.906 1 96.62 284 ARG A O 1
ATOM 2285 N N . TYR A 1 285 ? -14.609 -4.414 -11.984 1 96.56 285 TYR A N 1
ATOM 2286 C CA . TYR A 1 285 ? -15.281 -4.906 -10.797 1 96.56 285 TYR A CA 1
ATOM 2287 C C . TYR A 1 285 ? -14.57 -6.133 -10.234 1 96.56 285 TYR A C 1
ATOM 2289 O O . TYR A 1 285 ? -14.008 -6.93 -10.984 1 96.56 285 TYR A O 1
ATOM 2297 N N . VAL A 1 286 ? -14.609 -6.203 -8.945 1 98.62 286 VAL A N 1
ATOM 2298 C CA . VAL A 1 286 ? -14.219 -7.426 -8.258 1 98.62 286 VAL A CA 1
ATOM 2299 C C . VAL A 1 286 ? -15.461 -8.141 -7.727 1 98.62 286 VAL A C 1
ATOM 2301 O O . VAL A 1 286 ? -16.281 -7.535 -7.035 1 98.62 286 VAL A O 1
ATOM 2304 N N . TYR A 1 287 ? -15.586 -9.383 -8.094 1 98.56 287 TYR A N 1
ATOM 2305 C CA . TYR A 1 287 ? -16.734 -10.172 -7.668 1 98.56 287 TYR A CA 1
ATOM 2306 C C . TYR A 1 287 ? -16.391 -11.062 -6.484 1 98.56 287 TYR A C 1
ATOM 2308 O O . TYR A 1 287 ? -15.219 -11.367 -6.258 1 98.56 287 TYR A O 1
ATOM 2316 N N . TRP A 1 288 ? -17.422 -11.406 -5.746 1 98.12 288 TRP A N 1
ATOM 2317 C CA . TRP A 1 288 ? -17.25 -12.203 -4.539 1 98.12 288 TRP A CA 1
ATOM 2318 C C . TRP A 1 288 ? -18.219 -13.375 -4.512 1 98.12 288 TRP A C 1
ATOM 2320 O O . TRP A 1 288 ? -19.391 -13.227 -4.871 1 98.12 288 TRP A O 1
ATOM 2330 N N . SER A 1 289 ? -17.781 -14.562 -4.223 1 96.19 289 SER A N 1
ATOM 2331 C CA . SER A 1 289 ? -18.609 -15.766 -4.223 1 96.19 289 SER A CA 1
ATOM 2332 C C . SER A 1 289 ? -19.562 -15.781 -3.031 1 96.19 289 SER A C 1
ATOM 2334 O O . SER A 1 289 ? -20.625 -16.422 -3.078 1 96.19 289 SER A O 1
ATOM 2336 N N . GLY A 1 290 ? -19.547 -14.945 -1.899 1 77.69 290 GLY A N 1
ATOM 2337 C CA . GLY A 1 290 ? -20.5 -14.812 -0.803 1 77.69 290 GLY A CA 1
ATOM 2338 C C . GLY A 1 290 ? -20.453 -15.977 0.164 1 77.69 290 GLY A C 1
ATOM 2339 O O . GLY A 1 290 ? -19.875 -17.031 -0.138 1 77.69 290 GLY A O 1
ATOM 2340 N N . ALA A 1 291 ? -20.391 -15.953 1.535 1 54.97 291 ALA A N 1
ATOM 2341 C CA . ALA A 1 291 ? -20.406 -17.031 2.529 1 54.97 291 ALA A CA 1
ATOM 2342 C C . ALA A 1 291 ? -21.484 -18.062 2.209 1 54.97 291 ALA A C 1
ATOM 2344 O O . ALA A 1 291 ? -22.359 -17.812 1.372 1 54.97 291 ALA A O 1
ATOM 2345 N N . SER A 1 292 ? -22.094 -18.688 3.473 1 45.41 292 SER A N 1
ATOM 2346 C CA . SER A 1 292 ? -22.719 -19.906 3.939 1 45.41 292 SER A CA 1
ATOM 2347 C C . SER A 1 292 ? -24.125 -20.062 3.363 1 45.41 292 SER A C 1
ATOM 2349 O O . SER A 1 292 ? -24.984 -19.203 3.572 1 45.41 292 SER A O 1
ATOM 2351 N N . SER A 1 293 ? -24.359 -20.688 2.312 1 38.66 293 SER A N 1
ATOM 2352 C CA . SER A 1 293 ? -25.562 -21.5 2.113 1 38.66 293 SER A CA 1
ATOM 2353 C C . SER A 1 293 ? -26.094 -22.031 3.439 1 38.66 293 SER A C 1
ATOM 2355 O O . SER A 1 293 ? -27.281 -22.312 3.564 1 38.66 293 SER A O 1
ATOM 2357 N N . LEU A 1 294 ? -25.25 -22.766 4.34 1 39 294 LEU A N 1
ATOM 2358 C CA . LEU A 1 294 ? -25.844 -23.953 4.938 1 39 294 LEU A CA 1
ATOM 2359 C C . LEU A 1 294 ? -26.828 -23.578 6.043 1 39 294 LEU A C 1
ATOM 2361 O O . LEU A 1 294 ? -27.172 -24.406 6.883 1 39 294 LEU A O 1
ATOM 2365 N N . LEU A 1 295 ? -27.109 -22.453 6.598 1 37.53 295 LEU A N 1
ATOM 2366 C CA . LEU A 1 295 ? -27.828 -22.781 7.824 1 37.53 295 LEU A CA 1
ATOM 2367 C C . LEU A 1 295 ? -29.094 -23.578 7.523 1 37.53 295 LEU A C 1
ATOM 2369 O O . LEU A 1 295 ? -29.891 -23.203 6.668 1 37.53 295 LEU A O 1
ATOM 2373 N N . PRO A 1 296 ? -29.047 -25.047 7.816 1 38.94 296 PRO A N 1
ATOM 2374 C CA . PRO A 1 296 ? -30.281 -25.828 7.719 1 38.94 296 PRO A CA 1
ATOM 2375 C C . PRO A 1 296 ? -31.484 -25.141 8.336 1 38.94 296 PRO A C 1
ATOM 2377 O O . PRO A 1 296 ? -31.328 -24.312 9.242 1 38.94 296 PRO A O 1
ATOM 2380 N N . PRO A 1 297 ? -32.656 -25.203 7.734 1 34.59 297 PRO A N 1
ATOM 2381 C CA . PRO A 1 297 ? -33.906 -24.688 8.297 1 34.59 297 PRO A CA 1
ATOM 2382 C C . PRO A 1 297 ? -34.125 -25.109 9.75 1 34.59 297 PRO A C 1
ATOM 2384 O O . PRO A 1 297 ? -33.594 -26.141 10.18 1 34.59 297 PRO A O 1
ATOM 2387 N N . ALA A 1 298 ? -34.562 -24.266 10.617 1 31.94 298 ALA A N 1
ATOM 2388 C CA . ALA A 1 298 ? -35 -24.516 11.977 1 31.94 298 ALA A CA 1
ATOM 2389 C C . ALA A 1 298 ? -35.938 -25.734 12.023 1 31.94 298 ALA A C 1
ATOM 2391 O O . ALA A 1 298 ? -36.781 -25.906 11.148 1 31.94 298 ALA A O 1
ATOM 2392 N N . LYS A 1 299 ? -35.406 -26.828 12.703 1 27.3 299 LYS A N 1
ATOM 2393 C CA . LYS A 1 299 ? -36.312 -27.969 12.945 1 27.3 299 LYS A CA 1
ATOM 2394 C C . LYS A 1 299 ? -37.719 -27.516 13.32 1 27.3 299 LYS A C 1
ATOM 2396 O O . LYS A 1 299 ? -37.875 -26.719 14.25 1 27.3 299 LYS A O 1
ATOM 2401 N N . SER A 1 300 ? -38.594 -27.312 12.359 1 25.33 300 SER A N 1
ATOM 2402 C CA . SER A 1 300 ? -40 -27.281 12.75 1 25.33 300 SER A CA 1
ATOM 2403 C C . SER A 1 300 ? -40.312 -28.359 13.789 1 25.33 300 SER A C 1
ATOM 2405 O O . SER A 1 300 ? -40.281 -29.547 13.484 1 25.33 300 SER A O 1
ATOM 2407 N N . THR A 1 301 ? -39.469 -28.359 15.031 1 22.78 301 THR A N 1
ATOM 2408 C CA . THR A 1 301 ? -40.375 -29.016 16 1 22.78 301 THR A CA 1
ATOM 2409 C C . THR A 1 301 ? -41.531 -28.094 16.375 1 22.78 301 THR A C 1
ATOM 2411 O O . THR A 1 301 ? -41.375 -26.875 16.453 1 22.78 301 THR A O 1
ATOM 2414 N N . MET B 1 1 ? 81.25 10.516 10.156 1 34.62 1 MET B N 1
ATOM 2415 C CA . MET B 1 1 ? 80.25 10.203 9.195 1 34.62 1 MET B CA 1
ATOM 2416 C C . MET B 1 1 ? 78.875 9.93 9.922 1 34.62 1 MET B C 1
ATOM 2418 O O . MET B 1 1 ? 78.75 8.883 10.547 1 34.62 1 MET B O 1
ATOM 2422 N N . GLU B 1 2 ? 78.312 10.984 10.57 1 39.53 2 GLU B N 1
ATOM 2423 C CA . GLU B 1 2 ? 77.062 11.062 11.32 1 39.53 2 GLU B CA 1
ATOM 2424 C C . GLU B 1 2 ? 75.875 10.773 10.43 1 39.53 2 GLU B C 1
ATOM 2426 O O . GLU B 1 2 ? 75.625 11.438 9.406 1 39.53 2 GLU B O 1
ATOM 2431 N N . LEU B 1 3 ? 75.438 9.508 10.367 1 38 3 LEU B N 1
ATOM 2432 C CA . LEU B 1 3 ? 74.188 9.055 9.68 1 38 3 LEU B CA 1
ATOM 2433 C C . LEU B 1 3 ? 73 9.82 10.164 1 38 3 LEU B C 1
ATOM 2435 O O . LEU B 1 3 ? 72.688 9.781 11.352 1 38 3 LEU B O 1
ATOM 2439 N N . LEU B 1 4 ? 72.625 10.93 9.492 1 41.12 4 LEU B N 1
ATOM 2440 C CA . LEU B 1 4 ? 71.375 11.641 9.641 1 41.12 4 LEU B CA 1
ATOM 2441 C C . LEU B 1 4 ? 70.188 10.711 9.406 1 41.12 4 LEU B C 1
ATOM 2443 O O . LEU B 1 4 ? 70 10.164 8.312 1 41.12 4 LEU B O 1
ATOM 2447 N N . PHE B 1 5 ? 69.75 10 10.461 1 41.59 5 PHE B N 1
ATOM 2448 C CA . PHE B 1 5 ? 68.5 9.258 10.43 1 41.59 5 PHE B CA 1
ATOM 2449 C C . PHE B 1 5 ? 67.312 10.188 10.102 1 41.59 5 PHE B C 1
ATOM 2451 O O . PHE B 1 5 ? 67 11.086 10.875 1 41.59 5 PHE B O 1
ATOM 2458 N N . LEU B 1 6 ? 67.062 10.445 8.812 1 40.81 6 LEU B N 1
ATOM 2459 C CA . LEU B 1 6 ? 65.812 11.086 8.367 1 40.81 6 LEU B CA 1
ATOM 2460 C C . LEU B 1 6 ? 64.625 10.297 8.82 1 40.81 6 LEU B C 1
ATOM 2462 O O . LEU B 1 6 ? 64.438 9.141 8.43 1 40.81 6 LEU B O 1
ATOM 2466 N N . VAL B 1 7 ? 64.125 10.562 10.031 1 42.38 7 VAL B N 1
ATOM 2467 C CA . VAL B 1 7 ? 62.812 10.07 10.461 1 42.38 7 VAL B CA 1
ATOM 2468 C C . VAL B 1 7 ? 61.719 10.602 9.516 1 42.38 7 VAL B C 1
ATOM 2470 O O . VAL B 1 7 ? 61.531 11.812 9.422 1 42.38 7 VAL B O 1
ATOM 2473 N N . LEU B 1 8 ? 61.5 9.938 8.445 1 40.88 8 LEU B N 1
ATOM 2474 C CA . LEU B 1 8 ? 60.312 10.172 7.645 1 40.88 8 LEU B CA 1
ATOM 2475 C C . LEU B 1 8 ? 59.031 10.023 8.492 1 40.88 8 LEU B C 1
ATOM 2477 O O . LEU B 1 8 ? 58.75 8.93 8.984 1 40.88 8 LEU B O 1
ATOM 2481 N N . PHE B 1 9 ? 58.625 11.102 9.195 1 40.03 9 PHE B N 1
ATOM 2482 C CA . PHE B 1 9 ? 57.281 11.164 9.781 1 40.03 9 PHE B CA 1
ATOM 2483 C C . PHE B 1 9 ? 56.219 10.938 8.719 1 40.03 9 PHE B C 1
ATOM 2485 O O . PHE B 1 9 ? 56.062 11.75 7.805 1 40.03 9 PHE B O 1
ATOM 2492 N N . SER B 1 10 ? 55.906 9.719 8.438 1 42.12 10 SER B N 1
ATOM 2493 C CA . SER B 1 10 ? 54.688 9.43 7.672 1 42.12 10 SER B CA 1
ATOM 2494 C C . SER B 1 10 ? 53.469 10.055 8.32 1 42.12 10 SER B C 1
ATOM 2496 O O . SER B 1 10 ? 53.125 9.734 9.461 1 42.12 10 SER B O 1
ATOM 2498 N N . LEU B 1 11 ? 53.156 11.305 8.023 1 41.81 11 LEU B N 1
ATOM 2499 C CA . LEU B 1 11 ? 51.875 11.898 8.328 1 41.81 11 LEU B CA 1
ATOM 2500 C C . LEU B 1 11 ? 50.719 11 7.852 1 41.81 11 LEU B C 1
ATOM 2502 O O . LEU B 1 11 ? 50.531 10.82 6.648 1 41.81 11 LEU B O 1
ATOM 2506 N N . HIS B 1 12 ? 50.438 10.039 8.68 1 40.91 12 HIS B N 1
ATOM 2507 C CA . HIS B 1 12 ? 49.156 9.391 8.469 1 40.91 12 HIS B CA 1
ATOM 2508 C C . HIS B 1 12 ? 48.031 10.398 8.492 1 40.91 12 HIS B C 1
ATOM 2510 O O . HIS B 1 12 ? 47.781 11.039 9.516 1 40.91 12 HIS B O 1
ATOM 2516 N N . ILE B 1 13 ? 47.75 11.031 7.41 1 40.84 13 ILE B N 1
ATOM 2517 C CA . ILE B 1 13 ? 46.5 11.758 7.273 1 40.84 13 ILE B CA 1
ATOM 2518 C C . ILE B 1 13 ? 45.344 10.859 7.699 1 40.84 13 ILE B C 1
ATOM 2520 O O . ILE B 1 13 ? 45.094 9.828 7.074 1 40.84 13 ILE B O 1
ATOM 2524 N N . LEU B 1 14 ? 45.031 10.867 8.938 1 36.81 14 LEU B N 1
ATOM 2525 C CA . LEU B 1 14 ? 43.719 10.336 9.344 1 36.81 14 LEU B CA 1
ATOM 2526 C C . LEU B 1 14 ? 42.594 10.93 8.5 1 36.81 14 LEU B C 1
ATOM 2528 O O . LEU B 1 14 ? 42.344 12.133 8.562 1 36.81 14 LEU B O 1
ATOM 2532 N N . LYS B 1 15 ? 42.375 10.312 7.387 1 41.97 15 LYS B N 1
ATOM 2533 C CA . LYS B 1 15 ? 41.125 10.625 6.727 1 41.97 15 LYS B CA 1
ATOM 2534 C C . LYS B 1 15 ? 39.969 10.586 7.711 1 41.97 15 LYS B C 1
ATOM 2536 O O . LYS B 1 15 ? 39.562 9.516 8.164 1 41.97 15 LYS B O 1
ATOM 2541 N N . THR B 1 16 ? 39.844 11.578 8.516 1 34.91 16 THR B N 1
ATOM 2542 C CA . THR B 1 16 ? 38.562 11.695 9.18 1 34.91 16 THR B CA 1
ATOM 2543 C C . THR B 1 16 ? 37.406 11.672 8.164 1 34.91 16 THR B C 1
ATOM 2545 O O . THR B 1 16 ? 37.281 12.594 7.352 1 34.91 16 THR B O 1
ATOM 2548 N N . GLU B 1 17 ? 37.094 10.578 7.672 1 38.91 17 GLU B N 1
ATOM 2549 C CA . GLU B 1 17 ? 35.781 10.531 7.016 1 38.91 17 GLU B CA 1
ATOM 2550 C C . GLU B 1 17 ? 34.719 11.297 7.816 1 38.91 17 GLU B C 1
ATOM 2552 O O . GLU B 1 17 ? 34.531 11.023 9 1 38.91 17 GLU B O 1
ATOM 2557 N N . ALA B 1 18 ? 34.594 12.539 7.656 1 37.97 18 ALA B N 1
ATOM 2558 C CA . ALA B 1 18 ? 33.438 13.258 8.172 1 37.97 18 ALA B CA 1
ATOM 2559 C C . ALA B 1 18 ? 32.219 12.344 8.25 1 37.97 18 ALA B C 1
ATOM 2561 O O . ALA B 1 18 ? 31.797 11.75 7.254 1 37.97 18 ALA B O 1
ATOM 2562 N N . VAL B 1 19 ? 32 11.695 9.305 1 39.66 19 VAL B N 1
ATOM 2563 C CA . VAL B 1 19 ? 30.703 11.102 9.562 1 39.66 19 VAL B CA 1
ATOM 2564 C C . VAL B 1 19 ? 29.594 12.039 9.07 1 39.66 19 VAL B C 1
ATOM 2566 O O . VAL B 1 19 ? 29.375 13.109 9.648 1 39.66 19 VAL B O 1
ATOM 2569 N N . VAL B 1 20 ? 29.531 12.461 7.902 1 44.56 20 VAL B N 1
ATOM 2570 C CA . VAL B 1 20 ? 28.328 13.141 7.441 1 44.56 20 VAL B CA 1
ATOM 2571 C C . VAL B 1 20 ? 27.094 12.539 8.125 1 44.56 20 VAL B C 1
ATOM 2573 O O . VAL B 1 20 ? 26.844 11.336 8.016 1 44.56 20 VAL B O 1
ATOM 2576 N N . GLY B 1 21 ? 26.688 12.953 9.234 1 51.28 21 GLY B N 1
ATOM 2577 C CA . GLY B 1 21 ? 25.438 12.523 9.828 1 51.28 21 GLY B CA 1
ATOM 2578 C C . GLY B 1 21 ? 24.406 12.078 8.812 1 51.28 21 GLY B C 1
ATOM 2579 O O . GLY B 1 21 ? 24.219 12.742 7.785 1 51.28 21 GLY B O 1
ATOM 2580 N N . GLN B 1 22 ? 23.906 10.828 8.773 1 67.88 22 GLN B N 1
ATOM 2581 C CA . GLN B 1 22 ? 22.969 10.203 7.844 1 67.88 22 GLN B CA 1
ATOM 2582 C C . GLN B 1 22 ? 21.703 11.031 7.703 1 67.88 22 GLN B C 1
ATOM 2584 O O . GLN B 1 22 ? 21.062 11.367 8.695 1 67.88 22 GLN B O 1
ATOM 2589 N N . HIS B 1 23 ? 21.469 11.711 6.602 1 90.5 23 HIS B N 1
ATOM 2590 C CA . HIS B 1 23 ? 20.25 12.477 6.395 1 90.5 23 HIS B CA 1
ATOM 2591 C C . HIS B 1 23 ? 19.141 11.602 5.805 1 90.5 23 HIS B C 1
ATOM 2593 O O . HIS B 1 23 ? 19.438 10.617 5.117 1 90.5 23 HIS B O 1
ATOM 2599 N N . TRP B 1 24 ? 17.938 11.836 6.207 1 96.25 24 TRP B N 1
ATOM 2600 C CA . TRP B 1 24 ? 16.797 11.031 5.75 1 96.25 24 TRP B CA 1
ATOM 2601 C C . TRP B 1 24 ? 16.172 11.641 4.5 1 96.25 24 TRP B C 1
ATOM 2603 O O . TRP B 1 24 ? 16.328 12.844 4.246 1 96.25 24 TRP B O 1
ATOM 2613 N N . CYS B 1 25 ? 15.602 10.844 3.666 1 96.12 25 CYS B N 1
ATOM 2614 C CA . CYS B 1 25 ? 14.875 11.25 2.469 1 96.12 25 CYS B CA 1
ATOM 2615 C C . CYS B 1 25 ? 13.664 10.359 2.236 1 96.12 25 CYS B C 1
ATOM 2617 O O . CYS B 1 25 ? 13.445 9.391 2.973 1 96.12 25 CYS B O 1
ATOM 2619 N N . TYR B 1 26 ? 12.812 10.812 1.39 1 96.56 26 TYR B N 1
ATOM 2620 C CA . TYR B 1 26 ? 11.727 9.945 0.944 1 96.56 26 TYR B CA 1
ATOM 2621 C C . TYR B 1 26 ? 12.203 8.969 -0.122 1 96.56 26 TYR B C 1
ATOM 2623 O O . TYR B 1 26 ? 13.258 9.172 -0.728 1 96.56 26 TYR B O 1
ATOM 2631 N N . LEU B 1 27 ? 11.391 7.941 -0.297 1 92.88 27 LEU B N 1
ATOM 2632 C CA . LEU B 1 27 ? 11.75 6.914 -1.266 1 92.88 27 LEU B CA 1
ATOM 2633 C C . LEU B 1 27 ? 11.945 7.516 -2.652 1 92.88 27 LEU B C 1
ATOM 2635 O O . LEU B 1 27 ? 12.828 7.094 -3.398 1 92.88 27 LEU B O 1
ATOM 2639 N N . SER B 1 28 ? 11.172 8.492 -2.986 1 92.56 28 SER B N 1
ATOM 2640 C CA . SER B 1 28 ? 11.188 9.102 -4.312 1 92.56 28 SER B CA 1
ATOM 2641 C C . SER B 1 28 ? 12.5 9.836 -4.57 1 92.56 28 SER B C 1
ATOM 2643 O O . SER B 1 28 ? 12.82 10.164 -5.715 1 92.56 28 SER B O 1
ATOM 2645 N N . GLN B 1 29 ? 13.242 10.031 -3.557 1 92.81 29 GLN B N 1
ATOM 2646 C CA . GLN B 1 29 ? 14.492 10.773 -3.682 1 92.81 29 GLN B CA 1
ATOM 2647 C C . GLN B 1 29 ? 15.68 9.836 -3.857 1 92.81 29 GLN B C 1
ATOM 2649 O O . GLN B 1 29 ? 16.781 10.273 -4.215 1 92.81 29 GLN B O 1
ATOM 2654 N N . LYS B 1 30 ? 15.508 8.617 -3.713 1 87.75 30 LYS B N 1
ATOM 2655 C CA . LYS B 1 30 ? 16.594 7.66 -3.562 1 87.75 30 LYS B CA 1
ATOM 2656 C C . LYS B 1 30 ? 17.422 7.57 -4.84 1 87.75 30 LYS B C 1
ATOM 2658 O O . LYS B 1 30 ? 18.641 7.379 -4.781 1 87.75 30 LYS B O 1
ATOM 2663 N N . LYS B 1 31 ? 16.781 7.684 -5.984 1 84.12 31 LYS B N 1
ATOM 2664 C CA . LYS B 1 31 ? 17.516 7.598 -7.242 1 84.12 31 LYS B CA 1
ATOM 2665 C C . LYS B 1 31 ? 18.547 8.719 -7.352 1 84.12 31 LYS B C 1
ATOM 2667 O O . LYS B 1 31 ? 19.688 8.484 -7.777 1 84.12 31 LYS B O 1
ATOM 2672 N N . GLU B 1 32 ? 18.203 9.852 -6.867 1 86.56 32 GLU B N 1
ATOM 2673 C CA . GLU B 1 32 ? 19.062 11.023 -6.977 1 86.56 32 GLU B CA 1
ATOM 2674 C C . GLU B 1 32 ? 19.969 11.164 -5.75 1 86.56 32 GLU B C 1
ATOM 2676 O O . GLU B 1 32 ? 21.031 11.773 -5.82 1 86.56 32 GLU B O 1
ATOM 2681 N N . GLU B 1 33 ? 19.453 10.578 -4.707 1 89.19 33 GLU B N 1
ATOM 2682 C CA . GLU B 1 33 ? 20.203 10.625 -3.457 1 89.19 33 GLU B CA 1
ATOM 2683 C C . GLU B 1 33 ? 20.375 9.234 -2.861 1 89.19 33 GLU B C 1
ATOM 2685 O O . GLU B 1 33 ? 19.844 8.938 -1.792 1 89.19 33 GLU B O 1
ATOM 2690 N N . PRO B 1 34 ? 21.297 8.523 -3.404 1 84.88 34 PRO B N 1
ATOM 2691 C CA . PRO B 1 34 ? 21.422 7.121 -2.984 1 84.88 34 PRO B CA 1
ATOM 2692 C C . PRO B 1 34 ? 21.938 6.977 -1.557 1 84.88 34 PRO B C 1
ATOM 2694 O O . PRO B 1 34 ? 21.734 5.945 -0.918 1 84.88 34 PRO B O 1
ATOM 2697 N N . SER B 1 35 ? 22.641 7.965 -1.016 1 89.06 35 SER B N 1
ATOM 2698 C CA . SER B 1 35 ? 23.281 7.844 0.292 1 89.06 35 SER B CA 1
ATOM 2699 C C . SER B 1 35 ? 22.312 8.203 1.413 1 89.06 35 SER B C 1
ATOM 2701 O O . SER B 1 35 ? 22.594 7.969 2.588 1 89.06 35 SER B O 1
ATOM 2703 N N . CYS B 1 36 ? 21.141 8.781 1.068 1 92.94 36 CYS B N 1
ATOM 2704 C CA . CYS B 1 36 ? 20.188 9.148 2.105 1 92.94 36 CYS B CA 1
ATOM 2705 C C . CYS B 1 36 ? 19.438 7.922 2.631 1 92.94 36 CYS B C 1
ATOM 2707 O O . CYS B 1 36 ? 19.438 6.875 1.979 1 92.94 36 CYS B O 1
ATOM 2709 N N . GLU B 1 37 ? 18.891 8.047 3.836 1 94.69 37 GLU B N 1
ATOM 2710 C CA . GLU B 1 37 ? 18.109 6.953 4.402 1 94.69 37 GLU B CA 1
ATOM 2711 C C . GLU B 1 37 ? 16.625 7.102 4.059 1 94.69 37 GLU B C 1
ATOM 2713 O O . GLU B 1 37 ? 16.016 8.117 4.379 1 94.69 37 GLU B O 1
ATOM 2718 N N . ASP B 1 38 ? 16.172 6.102 3.426 1 93.62 38 ASP B N 1
ATOM 2719 C CA . ASP B 1 38 ? 14.75 6.102 3.084 1 93.62 38 ASP B CA 1
ATOM 2720 C C . ASP B 1 38 ? 13.898 5.652 4.27 1 93.62 38 ASP B C 1
ATOM 2722 O O . ASP B 1 38 ? 14.43 5.227 5.297 1 93.62 38 ASP B O 1
ATOM 2726 N N . PRO B 1 39 ? 12.578 5.711 4.211 1 95.38 39 PRO B N 1
ATOM 2727 C CA . PRO B 1 39 ? 11.711 5.566 5.383 1 95.38 39 PRO B CA 1
ATOM 2728 C C . PRO B 1 39 ? 11.938 4.246 6.121 1 95.38 39 PRO B C 1
ATOM 2730 O O . PRO B 1 39 ? 11.859 4.203 7.352 1 95.38 39 PRO B O 1
ATOM 2733 N N . ARG B 1 40 ? 12.195 3.24 5.449 1 91.5 40 ARG B N 1
ATOM 2734 C CA . ARG B 1 40 ? 12.43 1.954 6.098 1 91.5 40 ARG B CA 1
ATOM 2735 C C . ARG B 1 40 ? 13.664 2.004 6.992 1 91.5 40 ARG B C 1
ATOM 2737 O O . ARG B 1 40 ? 13.797 1.2 7.918 1 91.5 40 ARG B O 1
ATOM 2744 N N . LEU B 1 41 ? 14.555 2.92 6.738 1 92.56 41 LEU B N 1
ATOM 2745 C CA . LEU B 1 41 ? 15.82 3.006 7.461 1 92.56 41 LEU B CA 1
ATOM 2746 C C . LEU B 1 41 ? 15.867 4.254 8.336 1 92.56 41 LEU B C 1
ATOM 2748 O O . LEU B 1 41 ? 16.906 4.598 8.883 1 92.56 41 LEU B O 1
ATOM 2752 N N . TRP B 1 42 ? 14.758 4.926 8.516 1 96.69 42 TRP B N 1
ATOM 2753 C CA . TRP B 1 42 ? 14.727 6.156 9.297 1 96.69 42 TRP B CA 1
ATOM 2754 C C . TRP B 1 42 ? 15.125 5.887 10.75 1 96.69 42 TRP B C 1
ATOM 2756 O O . TRP B 1 42 ? 15.602 6.785 11.445 1 96.69 42 TRP B O 1
ATOM 2766 N N . HIS B 1 43 ? 14.961 4.656 11.195 1 94.94 43 HIS B N 1
ATOM 2767 C CA . HIS B 1 43 ? 15.328 4.316 12.57 1 94.94 43 HIS B CA 1
ATOM 2768 C C . HIS B 1 43 ? 16.828 4.43 12.773 1 94.94 43 HIS B C 1
ATOM 2770 O O . HIS B 1 43 ? 17.297 4.52 13.914 1 94.94 43 HIS B O 1
ATOM 2776 N N . THR B 1 44 ? 17.609 4.395 11.664 1 94.31 44 THR B N 1
ATOM 2777 C CA . THR B 1 44 ? 19.047 4.562 11.766 1 94.31 44 THR B CA 1
ATOM 2778 C C . THR B 1 44 ? 19.422 6.035 11.93 1 94.31 44 THR B C 1
ATOM 2780 O O . THR B 1 44 ? 20.516 6.363 12.359 1 94.31 44 THR B O 1
ATOM 2783 N N . VAL B 1 45 ? 18.5 6.914 11.562 1 95.88 45 VAL B N 1
ATOM 2784 C CA . VAL B 1 45 ? 18.656 8.352 11.75 1 95.88 45 VAL B CA 1
ATOM 2785 C C . VAL B 1 45 ? 18.172 8.75 13.141 1 95.88 45 VAL B C 1
ATOM 2787 O O . VAL B 1 45 ? 18.844 9.5 13.852 1 95.88 45 VAL B O 1
ATOM 2790 N N . ASP B 1 46 ? 17.047 8.266 13.477 1 96.31 46 ASP B N 1
ATOM 2791 C CA . ASP B 1 46 ? 16.453 8.445 14.797 1 96.31 46 ASP B CA 1
ATOM 2792 C C . ASP B 1 46 ? 15.812 7.152 15.305 1 96.31 46 ASP B C 1
ATOM 2794 O O . ASP B 1 46 ? 14.867 6.645 14.695 1 96.31 46 ASP B O 1
ATOM 2798 N N . ALA B 1 47 ? 16.25 6.688 16.391 1 95.31 47 ALA B N 1
ATOM 2799 C CA . ALA B 1 47 ? 15.844 5.391 16.938 1 95.31 47 ALA B CA 1
ATOM 2800 C C . ALA B 1 47 ? 14.344 5.359 17.219 1 95.31 47 ALA B C 1
ATOM 2802 O O . ALA B 1 47 ? 13.727 4.289 17.203 1 95.31 47 ALA B O 1
ATOM 2803 N N . LYS B 1 48 ? 13.727 6.492 17.406 1 96.19 48 LYS B N 1
ATOM 2804 C CA . LYS B 1 48 ? 12.305 6.547 17.703 1 96.19 48 LYS B CA 1
ATOM 2805 C C . LYS B 1 48 ? 11.469 6.125 16.5 1 96.19 48 LYS B C 1
ATOM 2807 O O . LYS B 1 48 ? 10.281 5.809 16.641 1 96.19 48 LYS B O 1
ATOM 2812 N N . CYS B 1 49 ? 12.078 6.07 15.398 1 96.88 49 CYS B N 1
ATOM 2813 C CA . CYS B 1 49 ? 11.352 5.742 14.172 1 96.88 49 CYS B CA 1
ATOM 2814 C C . CYS B 1 49 ? 11.109 4.242 14.062 1 96.88 49 CYS B C 1
ATOM 2816 O O . CYS B 1 49 ? 10.539 3.768 13.078 1 96.88 49 CYS B O 1
ATOM 2818 N N . LYS B 1 50 ? 11.445 3.479 15.055 1 94.19 50 LYS B N 1
ATOM 2819 C CA . LYS B 1 50 ? 11.117 2.057 15.125 1 94.19 50 LYS B CA 1
ATOM 2820 C C . LYS B 1 50 ? 10.242 1.757 16.344 1 94.19 50 LYS B C 1
ATOM 2822 O O . LYS B 1 50 ? 10.227 0.631 16.844 1 94.19 50 LYS B O 1
ATOM 2827 N N . GLY B 1 51 ? 9.555 2.787 16.766 1 95.31 51 GLY B N 1
ATOM 2828 C CA . GLY B 1 51 ? 8.641 2.592 17.891 1 95.31 51 GLY B CA 1
ATOM 2829 C C . GLY B 1 51 ? 7.445 1.729 17.531 1 95.31 51 GLY B C 1
ATOM 2830 O O . GLY B 1 51 ? 7.277 1.339 16.375 1 95.31 51 GLY B O 1
ATOM 2831 N N . SER B 1 52 ? 6.562 1.461 18.547 1 95.38 52 SER B N 1
ATOM 2832 C CA . SER B 1 52 ? 5.457 0.526 18.359 1 95.38 52 SER B CA 1
ATOM 2833 C C . SER B 1 52 ? 4.164 1.259 18.031 1 95.38 52 SER B C 1
ATOM 2835 O O . SER B 1 52 ? 3.154 0.631 17.703 1 95.38 52 SER B O 1
ATOM 2837 N N . LYS B 1 53 ? 4.16 2.605 18.094 1 97.88 53 LYS B N 1
ATOM 2838 C CA . LYS B 1 53 ? 2.969 3.398 17.812 1 97.88 53 LYS B CA 1
ATOM 2839 C C . LYS B 1 53 ? 3.227 4.383 16.672 1 97.88 53 LYS B C 1
ATOM 2841 O O . LYS B 1 53 ? 2.932 5.574 16.797 1 97.88 53 LYS B O 1
ATOM 2846 N N . GLN B 1 54 ? 3.744 3.838 15.633 1 98 54 GLN B N 1
ATOM 2847 C CA . GLN B 1 54 ? 4.195 4.684 14.539 1 98 54 GLN B CA 1
ATOM 2848 C C . GLN B 1 54 ? 3.039 5.035 13.602 1 98 54 GLN B C 1
ATOM 2850 O O . GLN B 1 54 ? 2.01 4.355 13.594 1 98 54 GLN B O 1
ATOM 2855 N N . SER B 1 55 ? 3.182 6.156 12.93 1 98.62 55 SER B N 1
ATOM 2856 C CA . SER B 1 55 ? 2.254 6.684 11.93 1 98.62 55 SER B CA 1
ATOM 2857 C C . SER B 1 55 ? 2.963 6.961 10.609 1 98.62 55 SER B C 1
ATOM 2859 O O . SER B 1 55 ? 4.184 7.137 10.578 1 98.62 55 SER B O 1
ATOM 2861 N N . PRO B 1 56 ? 2.182 7.004 9.469 1 98.81 56 PRO B N 1
ATOM 2862 C CA . PRO B 1 56 ? 0.735 6.824 9.32 1 98.81 56 PRO B CA 1
ATOM 2863 C C . PRO B 1 56 ? 0.325 5.352 9.305 1 98.81 56 PRO B C 1
ATOM 2865 O O . PRO B 1 56 ? 1.185 4.469 9.32 1 98.81 56 PRO B O 1
ATOM 2868 N N . ILE B 1 57 ? -0.986 5.141 9.328 1 98.81 57 ILE B N 1
ATOM 2869 C CA . ILE B 1 57 ? -1.464 3.764 9.273 1 98.81 57 ILE B CA 1
ATOM 2870 C C . ILE B 1 57 ? -2.486 3.617 8.148 1 98.81 57 ILE B C 1
ATOM 2872 O O . ILE B 1 57 ? -2.951 4.613 7.59 1 98.81 57 ILE B O 1
ATOM 2876 N N . ASN B 1 58 ? -2.682 2.385 7.715 1 98.69 58 ASN B N 1
ATOM 2877 C CA . ASN B 1 58 ? -3.871 2 6.965 1 98.69 58 ASN B CA 1
ATOM 2878 C C . ASN B 1 58 ? -5.055 1.728 7.887 1 98.69 58 ASN B C 1
ATOM 2880 O O . ASN B 1 58 ? -4.941 0.944 8.836 1 98.69 58 ASN B O 1
ATOM 2884 N N . ILE B 1 59 ? -6.145 2.373 7.621 1 98.69 59 ILE B N 1
ATOM 2885 C CA . ILE B 1 59 ? -7.34 2.158 8.43 1 98.69 59 ILE B CA 1
ATOM 2886 C C . ILE B 1 59 ? -8.234 1.124 7.754 1 98.69 59 ILE B C 1
ATOM 2888 O O . ILE B 1 59 ? -8.734 1.352 6.648 1 98.69 59 ILE B O 1
ATOM 2892 N N . VAL B 1 60 ? -8.414 0.061 8.391 1 98.06 60 VAL B N 1
ATOM 2893 C CA . VAL B 1 60 ? -9.305 -0.989 7.914 1 98.06 60 VAL B CA 1
ATOM 2894 C C . VAL B 1 60 ? -10.695 -0.797 8.516 1 98.06 60 VAL B C 1
ATOM 2896 O O . VAL B 1 60 ? -10.922 -1.094 9.688 1 98.06 60 VAL B O 1
ATOM 2899 N N . THR B 1 61 ? -11.648 -0.425 7.723 1 97.25 61 THR B N 1
ATOM 2900 C CA . THR B 1 61 ? -12.93 0.068 8.203 1 97.25 61 THR B CA 1
ATOM 2901 C C . THR B 1 61 ? -13.695 -1.034 8.93 1 97.25 61 THR B C 1
ATOM 2903 O O . THR B 1 61 ? -14.438 -0.763 9.883 1 97.25 61 THR B O 1
ATOM 2906 N N . LYS B 1 62 ? -13.562 -2.293 8.562 1 94.75 62 LYS B N 1
ATOM 2907 C CA . LYS B 1 62 ? -14.312 -3.377 9.18 1 94.75 62 LYS B CA 1
ATOM 2908 C C . LYS B 1 62 ? -13.781 -3.686 10.578 1 94.75 62 LYS B C 1
ATOM 2910 O O . LYS B 1 62 ? -14.422 -4.395 11.352 1 94.75 62 LYS B O 1
ATOM 2915 N N . ASN B 1 63 ? -12.586 -3.17 10.875 1 96 63 ASN B N 1
ATOM 2916 C CA . ASN B 1 63 ? -11.938 -3.523 12.133 1 96 63 ASN B CA 1
ATOM 2917 C C . ASN B 1 63 ? -11.961 -2.361 13.125 1 96 63 ASN B C 1
ATOM 2919 O O . ASN B 1 63 ? -11.469 -2.488 14.25 1 96 63 ASN B O 1
ATOM 2923 N N . VAL B 1 64 ? -12.453 -1.229 12.742 1 97.56 64 VAL B N 1
ATOM 2924 C CA . VAL B 1 64 ? -12.461 -0.085 13.648 1 97.56 64 VAL B CA 1
ATOM 2925 C C . VAL B 1 64 ? -13.516 -0.294 14.734 1 97.56 64 VAL B C 1
ATOM 2927 O O . VAL B 1 64 ? -14.469 -1.052 14.547 1 97.56 64 VAL B O 1
ATOM 2930 N N . ILE B 1 65 ? -13.312 0.364 15.852 1 97.38 65 ILE B N 1
ATOM 2931 C CA . ILE B 1 65 ? -14.211 0.241 17 1 97.38 65 ILE B CA 1
ATOM 2932 C C . ILE B 1 65 ? -15.023 1.524 17.156 1 97.38 65 ILE B C 1
ATOM 2934 O O . ILE B 1 65 ? -14.453 2.609 17.297 1 97.38 65 ILE B O 1
ATOM 2938 N N . TYR B 1 66 ? -16.391 1.319 17.172 1 96.81 66 TYR B N 1
ATOM 2939 C CA . TYR B 1 66 ? -17.234 2.473 17.422 1 96.81 66 TYR B CA 1
ATOM 2940 C C . TYR B 1 66 ? -17.062 2.973 18.859 1 96.81 66 TYR B C 1
ATOM 2942 O O . TYR B 1 66 ? -17.078 2.184 19.797 1 96.81 66 TYR B O 1
ATOM 2950 N N . ASN B 1 67 ? -16.781 4.215 19 1 96.62 67 ASN B N 1
ATOM 2951 C CA . ASN B 1 67 ? -16.641 4.871 20.297 1 96.62 67 ASN B CA 1
ATOM 2952 C C . ASN B 1 67 ? -17.594 6.059 20.422 1 96.62 67 ASN B C 1
ATOM 2954 O O . ASN B 1 67 ? -17.359 7.105 19.812 1 96.62 67 ASN B O 1
ATOM 2958 N N . LYS B 1 68 ? -18.578 6 21.234 1 93.88 68 LYS B N 1
ATOM 2959 C CA . LYS B 1 68 ? -19.641 6.988 21.375 1 93.88 68 LYS B CA 1
ATOM 2960 C C . LYS B 1 68 ? -19.109 8.297 21.938 1 93.88 68 LYS B C 1
ATOM 2962 O O . LYS B 1 68 ? -19.734 9.352 21.812 1 93.88 68 LYS B O 1
ATOM 2967 N N . SER B 1 69 ? -18.062 8.234 22.562 1 94.38 69 SER B N 1
ATOM 2968 C CA . SER B 1 69 ? -17.5 9.438 23.156 1 94.38 69 SER B CA 1
ATOM 2969 C C . SER B 1 69 ? -16.844 10.328 22.109 1 94.38 69 SER B C 1
ATOM 2971 O O . SER B 1 69 ? -16.531 11.492 22.375 1 94.38 69 SER B O 1
ATOM 2973 N N . LEU B 1 70 ? -16.609 9.797 20.953 1 97.38 70 LEU B N 1
ATOM 2974 C CA . LEU B 1 70 ? -16.031 10.586 19.875 1 97.38 70 LEU B CA 1
ATOM 2975 C C . LEU B 1 70 ? -17.109 11.43 19.203 1 97.38 70 LEU B C 1
ATOM 2977 O O . LEU B 1 70 ? -17.484 11.172 18.047 1 97.38 70 LEU B O 1
ATOM 2981 N N . THR B 1 71 ? -17.5 12.547 19.875 1 95.38 71 THR B N 1
ATOM 2982 C CA . THR B 1 71 ? -18.469 13.516 19.359 1 95.38 71 THR B CA 1
ATOM 2983 C C . THR B 1 71 ? -17.812 14.445 18.344 1 95.38 71 THR B C 1
ATOM 2985 O O . THR B 1 71 ? -16.594 14.406 18.156 1 95.38 71 THR B O 1
ATOM 2988 N N . PRO B 1 72 ? -18.656 15.203 17.641 1 95.88 72 PRO B N 1
ATOM 2989 C CA . PRO B 1 72 ? -18.047 16.203 16.766 1 95.88 72 PRO B CA 1
ATOM 2990 C C . PRO B 1 72 ? -17.078 17.125 17.5 1 95.88 72 PRO B C 1
ATOM 2992 O O . PRO B 1 72 ? -17.312 17.484 18.656 1 95.88 72 PRO B O 1
ATOM 2995 N N . LEU B 1 73 ? -16.047 17.516 16.844 1 97.38 73 LEU B N 1
ATOM 2996 C CA . LEU B 1 73 ? -15.086 18.453 17.422 1 97.38 73 LEU B CA 1
ATOM 2997 C C . LEU B 1 73 ? -15.68 19.859 17.5 1 97.38 73 LEU B C 1
ATOM 2999 O O . LEU B 1 73 ? -16.547 20.219 16.719 1 97.38 73 LEU B O 1
ATOM 3003 N N . TYR B 1 74 ? -15.164 20.516 18.484 1 96.5 74 TYR B N 1
ATOM 3004 C CA . TYR B 1 74 ? -15.406 21.953 18.594 1 96.5 74 TYR B CA 1
ATOM 3005 C C . TYR B 1 74 ? -14.281 22.75 17.953 1 96.5 74 TYR B C 1
ATOM 3007 O O . TYR B 1 74 ? -13.109 22.578 18.281 1 96.5 74 TYR B O 1
ATOM 3015 N N . PHE B 1 75 ? -14.672 23.641 17 1 98.12 75 PHE B N 1
ATOM 3016 C CA . PHE B 1 75 ? -13.703 24.5 16.312 1 98.12 75 PHE B CA 1
ATOM 3017 C C . PHE B 1 75 ? -13.852 25.953 16.766 1 98.12 75 PHE B C 1
ATOM 3019 O O . PHE B 1 75 ? -14.828 26.609 16.438 1 98.12 75 PHE B O 1
ATOM 3026 N N . GLU B 1 76 ? -12.852 26.359 17.469 1 97.94 76 GLU B N 1
ATOM 3027 C CA . GLU B 1 76 ? -12.852 27.75 17.938 1 97.94 76 GLU B CA 1
ATOM 3028 C C . GLU B 1 76 ? -12.016 28.641 17.016 1 97.94 76 GLU B C 1
ATOM 3030 O O . GLU B 1 76 ? -10.867 28.328 16.719 1 97.94 76 GLU B O 1
ATOM 3035 N N . ASN B 1 77 ? -12.602 29.734 16.484 1 97.81 77 ASN B N 1
ATOM 3036 C CA . ASN B 1 77 ? -11.953 30.766 15.68 1 97.81 77 ASN B CA 1
ATOM 3037 C C . ASN B 1 77 ? -11.414 30.203 14.367 1 97.81 77 ASN B C 1
ATOM 3039 O O . ASN B 1 77 ? -10.445 30.719 13.812 1 97.81 77 ASN B O 1
ATOM 3043 N N . TYR B 1 78 ? -11.977 29.094 13.898 1 98.25 78 TYR B N 1
ATOM 3044 C CA . TYR B 1 78 ? -11.578 28.531 12.617 1 98.25 78 TYR B CA 1
ATOM 3045 C C . TYR B 1 78 ? -12.141 29.344 11.453 1 98.25 78 TYR B C 1
ATOM 3047 O O . TYR B 1 78 ? -11.648 29.25 10.328 1 98.25 78 TYR B O 1
ATOM 3055 N N . ASP B 1 79 ? -13.172 30.094 11.773 1 96.88 79 ASP B N 1
ATOM 3056 C CA . ASP B 1 79 ? -13.867 30.875 10.758 1 96.88 79 ASP B CA 1
ATOM 3057 C C . ASP B 1 79 ? -13.352 32.312 10.711 1 96.88 79 ASP B C 1
ATOM 3059 O O . ASP B 1 79 ? -13.875 33.156 9.969 1 96.88 79 ASP B O 1
ATOM 3063 N N . VAL B 1 80 ? -12.258 32.562 11.445 1 95.81 80 VAL B N 1
ATOM 3064 C CA . VAL B 1 80 ? -11.766 33.938 11.578 1 95.81 80 VAL B CA 1
ATOM 3065 C C . VAL B 1 80 ? -10.516 34.125 10.719 1 95.81 80 VAL B C 1
ATOM 3067 O O . VAL B 1 80 ? -9.602 33.312 10.758 1 95.81 80 VAL B O 1
ATOM 3070 N N . LYS B 1 81 ? -10.555 35.125 9.984 1 94.81 81 LYS B N 1
ATOM 3071 C CA . LYS B 1 81 ? -9.352 35.562 9.281 1 94.81 81 LYS B CA 1
ATOM 3072 C C . LYS B 1 81 ? -8.523 36.5 10.164 1 94.81 81 LYS B C 1
ATOM 3074 O O . LYS B 1 81 ? -8.93 37.656 10.43 1 94.81 81 LYS B O 1
ATOM 3079 N N . GLY B 1 82 ? -7.41 36.031 10.578 1 91.62 82 GLY B N 1
ATOM 3080 C CA . GLY B 1 82 ? -6.562 36.844 11.43 1 91.62 82 GLY B CA 1
ATOM 3081 C C . GLY B 1 82 ? -5.93 38.031 10.695 1 91.62 82 GLY B C 1
ATOM 3082 O O . GLY B 1 82 ? -6.098 38.156 9.477 1 91.62 82 GLY B O 1
ATOM 3083 N N . THR B 1 83 ? -5.207 38.875 11.484 1 92.38 83 THR B N 1
ATOM 3084 C CA . THR B 1 83 ? -4.57 40.031 10.914 1 92.38 83 THR B CA 1
ATOM 3085 C C . THR B 1 83 ? -3.102 39.781 10.609 1 92.38 83 THR B C 1
ATOM 3087 O O . THR B 1 83 ? -2.51 40.438 9.758 1 92.38 83 THR B O 1
ATOM 3090 N N . SER B 1 84 ? -2.596 38.812 11.242 1 95.56 84 SER B N 1
ATOM 3091 C CA . SER B 1 84 ? -1.178 38.5 11.07 1 95.56 84 SER B CA 1
ATOM 3092 C C . SER B 1 84 ? -0.949 37.562 9.898 1 95.56 84 SER B C 1
ATOM 3094 O O . SER B 1 84 ? -1.687 36.594 9.727 1 95.56 84 SER B O 1
ATOM 3096 N N . LYS B 1 85 ? 0.072 37.875 9.148 1 97.38 85 LYS B N 1
ATOM 3097 C CA . LYS B 1 85 ? 0.425 37.031 8.016 1 97.38 85 LYS B CA 1
ATOM 3098 C C . LYS B 1 85 ? 0.903 35.656 8.492 1 97.38 85 LYS B C 1
ATOM 3100 O O . LYS B 1 85 ? 1.386 35.531 9.617 1 97.38 85 LYS B O 1
ATOM 3105 N N . TRP B 1 86 ? 0.665 34.688 7.613 1 98.19 86 TRP B N 1
ATOM 3106 C CA . TRP B 1 86 ? 1.225 33.375 7.812 1 98.19 86 TRP B CA 1
ATOM 3107 C C . TRP B 1 86 ? 2.529 33.219 7.039 1 98.19 86 TRP B C 1
ATOM 3109 O O . TRP B 1 86 ? 2.84 34 6.156 1 98.19 86 TRP B O 1
ATOM 3119 N N . THR B 1 87 ? 3.342 32.25 7.48 1 98.5 87 THR B N 1
ATOM 3120 C CA . THR B 1 87 ? 4.582 31.969 6.773 1 98.5 87 THR B CA 1
ATOM 3121 C C . THR B 1 87 ? 4.488 30.625 6.043 1 98.5 87 THR B C 1
ATOM 3123 O O . THR B 1 87 ? 4.227 29.594 6.66 1 98.5 87 THR B O 1
ATOM 3126 N N . ILE B 1 88 ? 4.652 30.672 4.738 1 98.62 88 ILE B N 1
ATOM 3127 C CA . ILE B 1 88 ? 4.707 29.469 3.924 1 98.62 88 ILE B CA 1
ATOM 3128 C C . ILE B 1 88 ? 6.156 29.156 3.562 1 98.62 88 ILE B C 1
ATOM 3130 O O . ILE B 1 88 ? 6.934 30.062 3.248 1 98.62 88 ILE B O 1
ATOM 3134 N N . GLU B 1 89 ? 6.5 27.844 3.631 1 98.56 89 GLU B N 1
ATOM 3135 C CA . GLU B 1 89 ? 7.895 27.484 3.406 1 98.56 89 GLU B CA 1
ATOM 3136 C C . GLU B 1 89 ? 8.008 26.125 2.719 1 98.56 89 GLU B C 1
ATOM 3138 O O . GLU B 1 89 ? 7.148 25.25 2.895 1 98.56 89 GLU B O 1
ATOM 3143 N N . ASN B 1 90 ? 9.008 26.016 1.868 1 98.38 90 ASN B N 1
ATOM 3144 C CA . ASN B 1 90 ? 9.562 24.734 1.429 1 98.38 90 ASN B CA 1
ATOM 3145 C C . ASN B 1 90 ? 10.742 24.312 2.295 1 98.38 90 ASN B C 1
ATOM 3147 O O . ASN B 1 90 ? 11.844 24.844 2.158 1 98.38 90 ASN B O 1
ATOM 3151 N N . ASN B 1 91 ? 10.531 23.312 3.113 1 97.12 91 ASN B N 1
ATOM 3152 C CA . ASN B 1 91 ? 11.594 22.922 4.035 1 97.12 91 ASN B CA 1
ATOM 3153 C C . ASN B 1 91 ? 12.398 21.734 3.506 1 97.12 91 ASN B C 1
ATOM 3155 O O . ASN B 1 91 ? 13.156 21.109 4.25 1 97.12 91 ASN B O 1
ATOM 3159 N N . GLY B 1 92 ? 12.117 21.406 2.277 1 96.25 92 GLY B N 1
ATOM 3160 C CA . GLY B 1 92 ? 12.844 20.312 1.643 1 96.25 92 GLY B CA 1
ATOM 3161 C C . GLY B 1 92 ? 12.125 18.984 1.745 1 96.25 92 GLY B C 1
ATOM 3162 O O . GLY B 1 92 ? 12.523 18 1.105 1 96.25 92 GLY B O 1
ATOM 3163 N N . HIS B 1 93 ? 11.047 18.922 2.543 1 96.62 93 HIS B N 1
ATOM 3164 C CA . HIS B 1 93 ? 10.32 17.672 2.754 1 96.62 93 HIS B CA 1
ATOM 3165 C C . HIS B 1 93 ? 8.828 17.844 2.473 1 96.62 93 HIS B C 1
ATOM 3167 O O . HIS B 1 93 ? 8.117 16.875 2.248 1 96.62 93 HIS B O 1
ATOM 3173 N N . THR B 1 94 ? 8.438 19.094 2.613 1 98.19 94 THR B N 1
ATOM 3174 C CA . THR B 1 94 ? 7.043 19.422 2.35 1 98.19 94 THR B CA 1
ATOM 3175 C C . THR B 1 94 ? 6.867 20.938 2.172 1 98.19 94 THR B C 1
ATOM 3177 O O . THR B 1 94 ? 7.836 21.688 2.254 1 98.19 94 THR B O 1
ATOM 3180 N N . VAL B 1 95 ? 5.637 21.312 1.784 1 98.5 95 VAL B N 1
ATOM 3181 C CA . VAL B 1 95 ? 5.164 22.688 1.921 1 98.5 95 VAL B CA 1
ATOM 3182 C C . VAL B 1 95 ? 4.48 22.859 3.275 1 98.5 95 VAL B C 1
ATOM 3184 O O . VAL B 1 95 ? 3.475 22.219 3.562 1 98.5 95 VAL B O 1
ATOM 3187 N N . LYS B 1 96 ? 5.059 23.703 4.043 1 98.62 96 LYS B N 1
ATOM 3188 C CA . LYS B 1 96 ? 4.566 23.938 5.398 1 98.62 96 LYS B CA 1
ATOM 3189 C C . LYS B 1 96 ? 4.129 25.391 5.574 1 98.62 96 LYS B C 1
ATOM 3191 O O . LYS B 1 96 ? 4.801 26.312 5.102 1 98.62 96 LYS B O 1
ATOM 3196 N N . VAL B 1 97 ? 3.027 25.578 6.266 1 98.75 97 VAL B N 1
ATOM 3197 C CA . VAL B 1 97 ? 2.561 26.906 6.629 1 98.75 97 VAL B CA 1
ATOM 3198 C C . VAL B 1 97 ? 2.527 27.047 8.148 1 98.75 97 VAL B C 1
ATOM 3200 O O . VAL B 1 97 ? 1.811 26.312 8.828 1 98.75 97 VAL B O 1
ATOM 3203 N N . THR B 1 98 ? 3.293 27.938 8.633 1 98.5 98 THR B N 1
ATOM 3204 C CA . THR B 1 98 ? 3.246 28.297 10.047 1 98.5 98 THR B CA 1
ATOM 3205 C C . THR B 1 98 ? 2.156 29.328 10.305 1 98.5 98 THR B C 1
ATOM 3207 O O . THR B 1 98 ? 2.146 30.391 9.688 1 98.5 98 THR B O 1
ATOM 3210 N N . LEU B 1 99 ? 1.343 28.984 11.234 1 98.06 99 LEU B N 1
ATOM 3211 C CA . LEU B 1 99 ? 0.162 29.812 11.469 1 98.06 99 LEU B CA 1
ATOM 3212 C C . LEU B 1 99 ? 0.438 30.859 12.539 1 98.06 99 LEU B C 1
ATOM 3214 O O . LEU B 1 99 ? 1.26 30.641 13.43 1 98.06 99 LEU B O 1
ATOM 3218 N N . ASN B 1 100 ? -0.132 31.969 12.336 1 94.56 100 ASN B N 1
ATOM 3219 C CA . ASN B 1 100 ? -0.278 33 13.344 1 94.56 100 ASN B CA 1
ATOM 3220 C C . ASN B 1 100 ? -1.746 33.312 13.648 1 94.56 100 ASN B C 1
ATOM 3222 O O . ASN B 1 100 ? -2.291 34.312 13.203 1 94.56 100 ASN B O 1
ATOM 3226 N N . THR B 1 101 ? -2.332 32.375 14.422 1 92.56 101 THR B N 1
ATOM 3227 C CA . THR B 1 101 ? -3.768 32.406 14.672 1 92.56 101 THR B CA 1
ATOM 3228 C C . THR B 1 101 ? -4.074 31.984 16.109 1 92.56 101 THR B C 1
ATOM 3230 O O . THR B 1 101 ? -3.186 31.531 16.828 1 92.56 101 THR B O 1
ATOM 3233 N N . ASN B 1 102 ? -5.344 32.219 16.469 1 95.19 102 ASN B N 1
ATOM 3234 C CA . ASN B 1 102 ? -5.836 31.781 17.781 1 95.19 102 ASN B CA 1
ATOM 3235 C C . ASN B 1 102 ? -6.809 30.609 17.625 1 95.19 102 ASN B C 1
ATOM 3237 O O . ASN B 1 102 ? -7.586 30.328 18.547 1 95.19 102 ASN B O 1
ATOM 3241 N N . SER B 1 103 ? -6.734 30 16.484 1 97.81 103 SER B N 1
ATOM 3242 C CA . SER B 1 103 ? -7.629 28.875 16.219 1 97.81 103 SER B CA 1
ATOM 3243 C C . SER B 1 103 ? -7.32 27.688 17.125 1 97.81 103 SER B C 1
ATOM 3245 O O . SER B 1 103 ? -6.152 27.344 17.312 1 97.81 103 SER B O 1
ATOM 3247 N N . LYS B 1 104 ? -8.43 27.125 17.672 1 98.44 104 LYS B N 1
ATOM 3248 C CA . LYS B 1 104 ? -8.297 25.984 18.562 1 98.44 104 LYS B CA 1
ATOM 3249 C C . LYS B 1 104 ? -9.336 24.906 18.25 1 98.44 104 LYS B C 1
ATOM 3251 O O . LYS B 1 104 ? -10.328 25.172 17.578 1 98.44 104 LYS B O 1
ATOM 3256 N N . ILE B 1 105 ? -9.008 23.719 18.766 1 98.62 105 ILE B N 1
ATOM 3257 C CA . ILE B 1 105 ? -9.992 22.641 18.703 1 98.62 105 ILE B CA 1
ATOM 3258 C C . ILE B 1 105 ? -10.156 22 20.078 1 98.62 105 ILE B C 1
ATOM 3260 O O . ILE B 1 105 ? -9.258 22.094 20.922 1 98.62 105 ILE B O 1
ATOM 3264 N N . GLY B 1 106 ? -11.297 21.453 20.297 1 97.94 106 GLY B N 1
ATOM 3265 C CA . GLY B 1 106 ? -11.641 20.656 21.469 1 97.94 106 GLY B CA 1
ATOM 3266 C C . GLY B 1 106 ? -12.75 19.656 21.203 1 97.94 106 GLY B C 1
ATOM 3267 O O . GLY B 1 106 ? -13.125 19.438 20.047 1 97.94 106 GLY B O 1
ATOM 3268 N N . GLY B 1 107 ? -13.141 19.016 22.297 1 96.75 107 GLY B N 1
ATOM 3269 C CA . GLY B 1 107 ? -14.188 18.016 22.109 1 96.75 107 GLY B CA 1
ATOM 3270 C C . GLY B 1 107 ? -13.719 16.781 21.375 1 96.75 107 GLY B C 1
ATOM 3271 O O . GLY B 1 107 ? -12.523 16.484 21.344 1 96.75 107 GLY B O 1
ATOM 3272 N N . GLY B 1 108 ? -14.664 15.992 20.953 1 96.19 108 GLY B N 1
ATOM 3273 C CA . GLY B 1 108 ? -14.344 14.789 20.219 1 96.19 108 GLY B CA 1
ATOM 3274 C C . GLY B 1 108 ? -13.5 13.805 21 1 96.19 108 GLY B C 1
ATOM 3275 O O . GLY B 1 108 ? -12.648 13.109 20.438 1 96.19 108 GLY B O 1
ATOM 3276 N N . GLY B 1 109 ? -13.562 13.852 22.266 1 96 109 GLY B N 1
ATOM 3277 C CA . GLY B 1 109 ? -12.805 12.922 23.094 1 96 109 GLY B CA 1
ATOM 3278 C C . GLY B 1 109 ? -11.43 13.453 23.469 1 96 109 GLY B C 1
ATOM 3279 O O . GLY B 1 109 ? -10.68 12.781 24.188 1 96 109 GLY B O 1
ATOM 3280 N N . LEU B 1 110 ? -11 14.609 23.016 1 97.44 110 LEU B N 1
ATOM 3281 C CA . LEU B 1 110 ? -9.727 15.219 23.406 1 97.44 110 LEU B CA 1
ATOM 3282 C C . LEU B 1 110 ? -9.766 15.688 24.859 1 97.44 110 LEU B C 1
ATOM 3284 O O . LEU B 1 110 ? -10.805 16.156 25.328 1 97.44 110 LEU B O 1
ATOM 3288 N N . LYS B 1 111 ? -8.516 15.555 25.438 1 93.81 111 LYS B N 1
ATOM 3289 C CA . LYS B 1 111 ? -8.398 16.031 26.812 1 93.81 111 LYS B CA 1
ATOM 3290 C C . LYS B 1 111 ? -8.078 17.516 26.844 1 93.81 111 LYS B C 1
ATOM 3292 O O . LYS B 1 111 ? -6.91 17.906 26.828 1 93.81 111 LYS B O 1
ATOM 3297 N N . GLY B 1 112 ? -8.992 18.375 26.562 1 96 112 GLY B N 1
ATOM 3298 C CA . GLY B 1 112 ? -8.805 19.812 26.625 1 96 112 GLY B CA 1
ATOM 3299 C C . GLY B 1 112 ? -8.727 20.469 25.25 1 96 112 GLY B C 1
ATOM 3300 O O . GLY B 1 112 ? -9.188 19.891 24.266 1 96 112 GLY B O 1
ATOM 3301 N N . MET B 1 113 ? -8.18 21.656 25.312 1 98.25 113 MET B N 1
ATOM 3302 C CA . MET B 1 113 ? -8.086 22.438 24.078 1 98.25 113 MET B CA 1
ATOM 3303 C C . MET B 1 113 ? -6.695 22.328 23.469 1 98.25 113 MET B C 1
ATOM 3305 O O . MET B 1 113 ? -5.707 22.188 24.188 1 98.25 113 MET B O 1
ATOM 3309 N N . TYR B 1 114 ? -6.668 22.375 22.203 1 98.81 114 TYR B N 1
ATOM 3310 C CA . TYR B 1 114 ? -5.434 22.375 21.422 1 98.81 114 TYR B CA 1
ATOM 3311 C C . TYR B 1 114 ? -5.383 23.562 20.469 1 98.81 114 TYR B C 1
ATOM 3313 O O . TYR B 1 114 ? -6.375 23.891 19.812 1 98.81 114 TYR B O 1
ATOM 3321 N N . LYS B 1 115 ? -4.289 24.25 20.391 1 98.69 115 LYS B N 1
ATOM 3322 C CA . LYS B 1 115 ? -4.172 25.422 19.516 1 98.69 115 LYS B CA 1
ATOM 3323 C C . LYS B 1 115 ? -3.443 25.062 18.219 1 98.69 115 LYS B C 1
ATOM 3325 O O . LYS B 1 115 ? -2.451 24.328 18.234 1 98.69 115 LYS B O 1
ATOM 3330 N N . ALA B 1 116 ? -3.93 25.547 17.109 1 98.56 116 ALA B N 1
ATOM 3331 C CA . ALA B 1 116 ? -3.342 25.281 15.797 1 98.56 116 ALA B CA 1
ATOM 3332 C C . ALA B 1 116 ? -2.014 26.016 15.641 1 98.56 116 ALA B C 1
ATOM 3334 O O . ALA B 1 116 ? -1.916 27.219 15.953 1 98.56 116 ALA B O 1
ATOM 3335 N N . VAL B 1 117 ? -0.983 25.344 15.086 1 98.5 117 VAL B N 1
ATOM 3336 C CA . VAL B 1 117 ? 0.324 25.984 15.008 1 98.5 117 VAL B CA 1
ATOM 3337 C C . VAL B 1 117 ? 0.842 25.938 13.578 1 98.5 117 VAL B C 1
ATOM 3339 O O . VAL B 1 117 ? 1.59 26.828 13.148 1 98.5 117 VAL B O 1
ATOM 3342 N N . GLU B 1 118 ? 0.463 24.953 12.766 1 98.56 118 GLU B N 1
ATOM 3343 C CA . GLU B 1 118 ? 0.918 24.812 11.391 1 98.56 118 GLU B CA 1
ATOM 3344 C C . GLU B 1 118 ? 0.052 23.828 10.609 1 98.56 118 GLU B C 1
ATOM 3346 O O . GLU B 1 118 ? -0.739 23.094 11.203 1 98.56 118 GLU B O 1
ATOM 3351 N N . PHE B 1 119 ? 0.131 23.922 9.32 1 98.81 119 PHE B N 1
ATOM 3352 C CA . PHE B 1 119 ? -0.354 22.812 8.5 1 98.81 119 PHE B CA 1
ATOM 3353 C C . PHE B 1 119 ? 0.612 22.516 7.359 1 98.81 119 PHE B C 1
ATOM 3355 O O . PHE B 1 119 ? 1.466 23.344 7.035 1 98.81 119 PHE B O 1
ATOM 3362 N N . HIS B 1 120 ? 0.589 21.344 6.848 1 98.81 120 HIS B N 1
ATOM 3363 C CA . HIS B 1 120 ? 1.407 20.922 5.715 1 98.81 120 HIS B CA 1
ATOM 3364 C C . HIS B 1 120 ? 0.683 19.875 4.867 1 98.81 120 HIS B C 1
ATOM 3366 O O . HIS B 1 120 ? -0.372 19.375 5.258 1 98.81 120 HIS B O 1
ATOM 3372 N N . LEU B 1 121 ? 1.303 19.609 3.676 1 98.81 121 LEU B N 1
ATOM 3373 C CA . LEU B 1 121 ? 0.603 18.781 2.697 1 98.81 121 LEU B CA 1
ATOM 3374 C C . LEU B 1 121 ? 1.501 17.656 2.193 1 98.81 121 LEU B C 1
ATOM 3376 O O . LEU B 1 121 ? 2.729 17.781 2.23 1 98.81 121 LEU B O 1
ATOM 3380 N N . HIS B 1 122 ? 0.876 16.625 1.816 1 98.81 122 HIS B N 1
ATOM 3381 C CA . HIS B 1 122 ? 1.473 15.5 1.104 1 98.81 122 HIS B CA 1
ATOM 3382 C C . HIS B 1 122 ? 0.79 15.273 -0.24 1 98.81 122 HIS B C 1
ATOM 3384 O O . HIS B 1 122 ? -0.433 15.391 -0.347 1 98.81 122 HIS B O 1
ATOM 3390 N N . TRP B 1 123 ? 1.602 14.953 -1.235 1 98.62 123 TRP B N 1
ATOM 3391 C CA . TRP B 1 123 ? 1.013 14.781 -2.561 1 98.62 123 TRP B CA 1
ATOM 3392 C C . TRP B 1 123 ? 1.747 13.695 -3.346 1 98.62 123 TRP B C 1
ATOM 3394 O O . TRP B 1 123 ? 2.809 13.227 -2.928 1 98.62 123 TRP B O 1
ATOM 3404 N N . GLY B 1 124 ? 1.065 13.219 -4.43 1 97.5 124 GLY B N 1
ATOM 3405 C CA . GLY B 1 124 ? 1.601 12.148 -5.266 1 97.5 124 GLY B CA 1
ATOM 3406 C C . GLY B 1 124 ? 2.381 12.664 -6.461 1 97.5 124 GLY B C 1
ATOM 3407 O O . GLY B 1 124 ? 3.18 13.594 -6.336 1 97.5 124 GLY B O 1
ATOM 3408 N N . VAL B 1 125 ? 2.227 11.953 -7.547 1 95.06 125 VAL B N 1
ATOM 3409 C CA . VAL B 1 125 ? 2.982 12.305 -8.742 1 95.06 125 VAL B CA 1
ATOM 3410 C C . VAL B 1 125 ? 2.16 11.977 -9.984 1 95.06 125 VAL B C 1
ATOM 3412 O O . VAL B 1 125 ? 1.444 10.969 -10.023 1 95.06 125 VAL B O 1
ATOM 3415 N N . GLN B 1 126 ? 2.289 12.891 -10.891 1 89.88 126 GLN B N 1
ATOM 3416 C CA . GLN B 1 126 ? 1.653 12.641 -12.18 1 89.88 126 GLN B CA 1
ATOM 3417 C C . GLN B 1 126 ? 2.631 12.008 -13.164 1 89.88 126 GLN B C 1
ATOM 3419 O O . GLN B 1 126 ? 3.736 12.516 -13.359 1 89.88 126 GLN B O 1
ATOM 3424 N N . GLU B 1 127 ? 2.27 10.867 -13.656 1 85.12 127 GLU B N 1
ATOM 3425 C CA . GLU B 1 127 ? 3.01 10.203 -14.727 1 85.12 127 GLU B CA 1
ATOM 3426 C C . GLU B 1 127 ? 2.135 10.016 -15.969 1 85.12 127 GLU B C 1
ATOM 3428 O O . GLU B 1 127 ? 1.241 9.172 -15.977 1 85.12 127 GLU B O 1
ATOM 3433 N N . GLU B 1 128 ? 2.49 10.781 -16.953 1 82 128 GLU B N 1
ATOM 3434 C CA . GLU B 1 128 ? 1.661 10.789 -18.156 1 82 128 GLU B CA 1
ATOM 3435 C C . GLU B 1 128 ? 0.209 11.125 -17.812 1 82 128 GLU B C 1
ATOM 3437 O O . GLU B 1 128 ? -0.076 12.164 -17.234 1 82 128 GLU B O 1
ATOM 3442 N N . GLN B 1 129 ? -0.687 10.164 -18.047 1 79.94 129 GLN B N 1
ATOM 3443 C CA . GLN B 1 129 ? -2.104 10.469 -17.875 1 79.94 129 GLN B CA 1
ATOM 3444 C C . GLN B 1 129 ? -2.625 9.938 -16.547 1 79.94 129 GLN B C 1
ATOM 3446 O O . GLN B 1 129 ? -3.797 10.117 -16.203 1 79.94 129 GLN B O 1
ATOM 3451 N N . LEU B 1 130 ? -1.712 9.469 -15.75 1 84.31 130 LEU B N 1
ATOM 3452 C CA . LEU B 1 130 ? -2.131 8.867 -14.484 1 84.31 130 LEU B CA 1
ATOM 3453 C C . LEU B 1 130 ? -1.557 9.641 -13.305 1 84.31 130 LEU B C 1
ATOM 3455 O O . LEU B 1 130 ? -0.398 10.055 -13.336 1 84.31 130 LEU B O 1
ATOM 3459 N N . TYR B 1 131 ? -2.432 9.914 -12.383 1 91.5 131 TYR B N 1
ATOM 3460 C CA . TYR B 1 131 ? -1.965 10.5 -11.133 1 91.5 131 TYR B CA 1
ATOM 3461 C C . TYR B 1 131 ? -1.854 9.438 -10.039 1 91.5 131 TYR B C 1
ATOM 3463 O O . TYR B 1 131 ? -2.857 8.844 -9.641 1 91.5 131 TYR B O 1
ATOM 3471 N N . PHE B 1 132 ? -0.655 9.188 -9.594 1 93.38 132 PHE B N 1
ATOM 3472 C CA . PHE B 1 132 ? -0.416 8.266 -8.484 1 93.38 132 PHE B CA 1
ATOM 3473 C C . PHE B 1 132 ? -0.647 8.961 -7.148 1 93.38 132 PHE B C 1
ATOM 3475 O O . PHE B 1 132 ? -0.12 10.055 -6.91 1 93.38 132 PHE B O 1
ATOM 3482 N N . PRO B 1 133 ? -1.374 8.359 -6.273 1 96.25 133 PRO B N 1
ATOM 3483 C CA . PRO B 1 133 ? -1.826 9.031 -5.047 1 96.25 133 PRO B CA 1
ATOM 3484 C C . PRO B 1 133 ? -0.681 9.344 -4.09 1 96.25 133 PRO B C 1
ATOM 3486 O O . PRO B 1 133 ? 0.359 8.68 -4.125 1 96.25 133 PRO B O 1
ATOM 3489 N N . GLY B 1 134 ? -0.982 10.328 -3.191 1 98.06 134 GLY B N 1
ATOM 3490 C CA . GLY B 1 134 ? 0.099 10.812 -2.344 1 98.06 134 GLY B CA 1
ATOM 3491 C C . GLY B 1 134 ? -0.307 10.969 -0.891 1 98.06 134 GLY B C 1
ATOM 3492 O O . GLY B 1 134 ? 0.479 11.445 -0.069 1 98.06 134 GLY B O 1
ATOM 3493 N N . SER B 1 135 ? -1.538 10.625 -0.53 1 98.75 135 SER B N 1
ATOM 3494 C CA . SER B 1 135 ? -1.91 10.688 0.88 1 98.75 135 SER B CA 1
ATOM 3495 C C . SER B 1 135 ? -1.076 9.727 1.716 1 98.75 135 SER B C 1
ATOM 3497 O O . SER B 1 135 ? -0.7 8.648 1.242 1 98.75 135 SER B O 1
ATOM 3499 N N . GLU B 1 136 ? -0.818 10.109 2.932 1 98.5 136 GLU B N 1
ATOM 3500 C CA . GLU B 1 136 ? -0.052 9.242 3.826 1 98.5 136 GLU B CA 1
ATOM 3501 C C . GLU B 1 136 ? -0.919 8.117 4.383 1 98.5 136 GLU B C 1
ATOM 3503 O O . GLU B 1 136 ? -0.532 6.949 4.336 1 98.5 136 GLU B O 1
ATOM 3508 N N . HIS B 1 137 ? -2.047 8.5 4.914 1 98.88 137 HIS B N 1
ATOM 3509 C CA . HIS B 1 137 ? -2.994 7.5 5.387 1 98.88 137 HIS B CA 1
ATOM 3510 C C . HIS B 1 137 ? -3.729 6.84 4.223 1 98.88 137 HIS B C 1
ATOM 3512 O O . HIS B 1 137 ? -3.732 7.371 3.109 1 98.88 137 HIS B O 1
ATOM 3518 N N . SER B 1 138 ? -4.266 5.703 4.469 1 98.62 138 SER B N 1
ATOM 3519 C CA . SER B 1 138 ? -5.184 5.035 3.553 1 98.62 138 SER B CA 1
ATOM 3520 C C . SER B 1 138 ? -6.379 4.449 4.297 1 98.62 138 SER B C 1
ATOM 3522 O O . SER B 1 138 ? -6.305 4.188 5.5 1 98.62 138 SER B O 1
ATOM 3524 N N . ILE B 1 139 ? -7.48 4.363 3.648 1 98.56 139 ILE B N 1
ATOM 3525 C CA . ILE B 1 139 ? -8.664 3.66 4.133 1 98.56 139 ILE B CA 1
ATOM 3526 C C . ILE B 1 139 ? -8.883 2.391 3.314 1 98.56 139 ILE B C 1
ATOM 3528 O O . ILE B 1 139 ? -9.102 2.453 2.104 1 98.56 139 ILE B O 1
ATOM 3532 N N . ASP B 1 140 ? -8.805 1.276 3.936 1 98.19 140 ASP B N 1
ATOM 3533 C CA . ASP B 1 140 ? -8.922 -0.026 3.285 1 98.19 140 ASP B CA 1
ATOM 3534 C C . ASP B 1 140 ? -7.926 -0.15 2.133 1 98.19 140 ASP B C 1
ATOM 3536 O O . ASP B 1 140 ? -8.25 -0.702 1.08 1 98.19 140 ASP B O 1
ATOM 3540 N N . GLY B 1 141 ? -6.859 0.49 2.303 1 98 141 GLY B N 1
ATOM 3541 C CA . GLY B 1 141 ? -5.773 0.392 1.339 1 98 141 GLY B CA 1
ATOM 3542 C C . GLY B 1 141 ? -5.859 1.432 0.237 1 98 141 GLY B C 1
ATOM 3543 O O . GLY B 1 141 ? -4.941 1.559 -0.576 1 98 141 GLY B O 1
ATOM 3544 N N . GLU B 1 142 ? -6.906 2.156 0.191 1 97.12 142 GLU B N 1
ATOM 3545 C CA . GLU B 1 142 ? -7.09 3.176 -0.839 1 97.12 142 GLU B CA 1
ATOM 3546 C C . GLU B 1 142 ? -6.52 4.52 -0.396 1 97.12 142 GLU B C 1
ATOM 3548 O O . GLU B 1 142 ? -6.84 5.008 0.689 1 97.12 142 GLU B O 1
ATOM 3553 N N . LYS B 1 143 ? -5.684 5.059 -1.235 1 97.88 143 LYS B N 1
ATOM 3554 C CA . LYS B 1 143 ? -5.082 6.371 -1.001 1 97.88 143 LYS B CA 1
ATOM 3555 C C . LYS B 1 143 ? -5.758 7.445 -1.852 1 97.88 143 LYS B C 1
ATOM 3557 O O . LYS B 1 143 ? -6.461 7.129 -2.812 1 97.88 143 LYS B O 1
ATOM 3562 N N . GLN B 1 144 ? -5.574 8.711 -1.449 1 98.12 144 GLN B N 1
ATOM 3563 C CA . GLN B 1 144 ? -6.074 9.859 -2.201 1 98.12 144 GLN B CA 1
ATOM 3564 C C . GLN B 1 144 ? -4.926 10.695 -2.756 1 98.12 144 GLN B C 1
ATOM 3566 O O . GLN B 1 144 ? -3.762 10.453 -2.436 1 98.12 144 GLN B O 1
ATOM 3571 N N . ALA B 1 145 ? -5.305 11.641 -3.582 1 98.31 145 ALA B N 1
ATOM 3572 C CA . ALA B 1 145 ? -4.312 12.414 -4.32 1 98.31 145 ALA B CA 1
ATOM 3573 C C . ALA B 1 145 ? -3.361 13.141 -3.373 1 98.31 145 ALA B C 1
ATOM 3575 O O . ALA B 1 145 ? -2.154 13.188 -3.613 1 98.31 145 ALA B O 1
ATOM 3576 N N . MET B 1 146 ? -3.912 13.703 -2.365 1 98.81 146 MET B N 1
ATOM 3577 C CA . MET B 1 146 ? -3.133 14.453 -1.384 1 98.81 146 MET B CA 1
ATOM 3578 C C . MET B 1 146 ? -3.68 14.242 0.024 1 98.81 146 MET B C 1
ATOM 3580 O O . MET B 1 146 ? -4.672 13.531 0.208 1 98.81 146 MET B O 1
ATOM 3584 N N . GLU B 1 147 ? -2.957 14.781 0.948 1 98.94 147 GLU B N 1
ATOM 3585 C CA . GLU B 1 147 ? -3.387 14.789 2.342 1 98.94 147 GLU B CA 1
ATOM 3586 C C . GLU B 1 147 ? -2.93 16.062 3.053 1 98.94 147 GLU B C 1
ATOM 3588 O O . GLU B 1 147 ? -1.784 16.484 2.895 1 98.94 147 GLU B O 1
ATOM 3593 N N . LEU B 1 148 ? -3.855 16.703 3.752 1 98.94 148 LEU B N 1
ATOM 3594 C CA . LEU B 1 148 ? -3.59 17.875 4.566 1 98.94 148 LEU B CA 1
ATOM 3595 C C . LEU B 1 148 ? -3.51 17.5 6.047 1 98.94 148 LEU B C 1
ATOM 3597 O O . LEU B 1 148 ? -4.359 16.766 6.555 1 98.94 148 LEU B O 1
ATOM 3601 N N . HIS B 1 149 ? -2.48 17.969 6.684 1 98.94 149 HIS B N 1
ATOM 3602 C CA . HIS B 1 149 ? -2.35 17.844 8.133 1 98.94 149 HIS B CA 1
ATOM 3603 C C . HIS B 1 149 ? -2.377 19.203 8.812 1 98.94 149 HIS B C 1
ATOM 3605 O O . HIS B 1 149 ? -1.55 20.062 8.508 1 98.94 149 HIS B O 1
ATOM 3611 N N . ILE B 1 150 ? -3.291 19.406 9.703 1 98.94 150 ILE B N 1
ATOM 3612 C CA . ILE B 1 150 ? -3.264 20.562 10.594 1 98.94 150 ILE B CA 1
ATOM 3613 C C . ILE B 1 150 ? -2.777 20.141 11.977 1 98.94 150 ILE B C 1
ATOM 3615 O O . ILE B 1 150 ? -3.406 19.312 12.633 1 98.94 150 ILE B O 1
ATOM 3619 N N . VAL B 1 151 ? -1.737 20.75 12.367 1 98.88 151 VAL B N 1
ATOM 3620 C CA . VAL B 1 151 ? -1.078 20.359 13.609 1 98.88 151 VAL B CA 1
ATOM 3621 C C . VAL B 1 151 ? -1.504 21.297 14.734 1 98.88 151 VAL B C 1
ATOM 3623 O O . VAL B 1 151 ? -1.441 22.516 14.594 1 98.88 151 VAL B O 1
ATOM 3626 N N . HIS B 1 152 ? -1.966 20.719 15.836 1 98.88 152 HIS B N 1
ATOM 3627 C CA . HIS B 1 152 ? -2.295 21.438 17.062 1 98.88 152 HIS B CA 1
ATOM 3628 C C . HIS B 1 152 ? -1.433 20.969 18.234 1 98.88 152 HIS B C 1
ATOM 3630 O O . HIS B 1 152 ? -1.005 19.812 18.25 1 98.88 152 HIS B O 1
ATOM 3636 N N . ILE B 1 153 ? -1.185 21.844 19.141 1 98.69 153 ILE B N 1
ATOM 3637 C CA . ILE B 1 153 ? -0.522 21.453 20.391 1 98.69 153 ILE B CA 1
ATOM 3638 C C . ILE B 1 153 ? -1.402 21.828 21.578 1 98.69 153 ILE B C 1
ATOM 3640 O O . ILE B 1 153 ? -2.252 22.719 21.469 1 98.69 153 ILE B O 1
ATOM 3644 N N . ARG B 1 154 ? -1.263 21.156 22.578 1 97.88 154 ARG B N 1
ATOM 3645 C CA . ARG B 1 154 ? -2.008 21.484 23.797 1 97.88 154 ARG B CA 1
ATOM 3646 C C . ARG B 1 154 ? -1.902 22.969 24.109 1 97.88 154 ARG B C 1
ATOM 3648 O O . ARG B 1 154 ? -0.839 23.578 23.938 1 97.88 154 ARG B O 1
ATOM 3655 N N . GLU B 1 155 ? -2.918 23.438 24.641 1 96.88 155 GLU B N 1
ATOM 3656 C CA . GLU B 1 155 ? -2.99 24.891 24.844 1 96.88 155 GLU B CA 1
ATOM 3657 C C . GLU B 1 155 ? -1.938 25.359 25.844 1 96.88 155 GLU B C 1
ATOM 3659 O O . GLU B 1 155 ? -1.452 26.484 25.766 1 96.88 155 GLU B O 1
ATOM 3664 N N . ASP B 1 156 ? -1.56 24.5 26.828 1 96.31 156 ASP B N 1
ATOM 3665 C CA . ASP B 1 156 ? -0.623 24.891 27.875 1 96.31 156 ASP B CA 1
ATOM 3666 C C . ASP B 1 156 ? 0.82 24.625 27.453 1 96.31 156 ASP B C 1
ATOM 3668 O O . ASP B 1 156 ? 1.756 24.906 28.203 1 96.31 156 ASP B O 1
ATOM 3672 N N . ALA B 1 157 ? 1.031 24.062 26.328 1 97.5 157 ALA B N 1
ATOM 3673 C CA . ALA B 1 157 ? 2.383 23.906 25.797 1 97.5 157 ALA B CA 1
ATOM 3674 C C . ALA B 1 157 ? 2.863 25.188 25.141 1 97.5 157 ALA B C 1
ATOM 3676 O O . ALA B 1 157 ? 2.094 25.875 24.453 1 97.5 157 ALA B O 1
ATOM 3677 N N . SER B 1 158 ? 4.156 25.484 25.234 1 97 158 SER B N 1
ATOM 3678 C CA . SER B 1 158 ? 4.695 26.734 24.688 1 97 158 SER B CA 1
ATOM 3679 C C . SER B 1 158 ? 4.914 26.609 23.172 1 97 158 SER B C 1
ATOM 3681 O O . SER B 1 158 ? 4.664 27.562 22.438 1 97 158 SER B O 1
ATOM 3683 N N . ASP B 1 159 ? 5.406 25.562 22.781 1 96.69 159 ASP B N 1
ATOM 3684 C CA . ASP B 1 159 ? 5.676 25.297 21.359 1 96.69 159 ASP B CA 1
ATOM 3685 C C . ASP B 1 159 ? 5.699 23.797 21.094 1 96.69 159 ASP B C 1
ATOM 3687 O O . ASP B 1 159 ? 5.398 22.984 21.969 1 96.69 159 ASP B O 1
ATOM 3691 N N . LEU B 1 160 ? 5.941 23.469 19.859 1 95.94 160 LEU B N 1
ATOM 3692 C CA . LEU B 1 160 ? 5.902 22.078 19.438 1 95.94 160 LEU B CA 1
ATOM 3693 C C . LEU B 1 160 ? 6.918 21.234 20.219 1 95.94 160 LEU B C 1
ATOM 3695 O O . LEU B 1 160 ? 6.641 20.094 20.578 1 95.94 160 LEU B O 1
ATOM 3699 N N . ALA B 1 161 ? 8.094 21.766 20.438 1 95.88 161 ALA B N 1
ATOM 3700 C CA . ALA B 1 161 ? 9.117 21.062 21.203 1 95.88 161 ALA B CA 1
ATOM 3701 C C . ALA B 1 161 ? 8.633 20.75 22.625 1 95.88 161 ALA B C 1
ATOM 3703 O O . ALA B 1 161 ? 8.82 19.641 23.109 1 95.88 161 ALA B O 1
ATOM 3704 N N . ASP B 1 162 ? 8.008 21.75 23.188 1 97.56 162 ASP B N 1
ATOM 3705 C CA . ASP B 1 162 ? 7.453 21.578 24.531 1 97.56 162 ASP B CA 1
ATOM 3706 C C . ASP B 1 162 ? 6.316 20.562 24.531 1 97.56 162 ASP B C 1
ATOM 3708 O O . ASP B 1 162 ? 6.207 19.75 25.453 1 97.56 162 ASP B O 1
ATOM 3712 N N . ALA B 1 163 ? 5.477 20.594 23.531 1 97.75 163 ALA B N 1
ATOM 3713 C CA . ALA B 1 163 ? 4.324 19.703 23.422 1 97.75 163 ALA B CA 1
ATOM 3714 C C . ALA B 1 163 ? 4.758 18.234 23.406 1 97.75 163 ALA B C 1
ATOM 3716 O O . ALA B 1 163 ? 4.039 17.359 23.906 1 97.75 163 ALA B O 1
ATOM 3717 N N . LYS B 1 164 ? 5.922 17.922 22.922 1 96.19 164 LYS B N 1
ATOM 3718 C CA . LYS B 1 164 ? 6.434 16.562 22.797 1 96.19 164 LYS B CA 1
ATOM 3719 C C . LYS B 1 164 ? 6.715 15.969 24.172 1 96.19 164 LYS B C 1
ATOM 3721 O O . LYS B 1 164 ? 6.902 14.758 24.312 1 96.19 164 LYS B O 1
ATOM 3726 N N . ASN B 1 165 ? 6.758 16.781 25.172 1 95.88 165 ASN B N 1
ATOM 3727 C CA . ASN B 1 165 ? 7.016 16.312 26.531 1 95.88 165 ASN B CA 1
ATOM 3728 C C . ASN B 1 165 ? 5.754 15.742 27.172 1 95.88 165 ASN B C 1
ATOM 3730 O O . ASN B 1 165 ? 5.816 15.156 28.266 1 95.88 165 ASN B O 1
ATOM 3734 N N . TYR B 1 166 ? 4.668 15.93 26.484 1 95.31 166 TYR B N 1
ATOM 3735 C CA . TYR B 1 166 ? 3.396 15.391 26.953 1 95.31 166 TYR B CA 1
ATOM 3736 C C . TYR B 1 166 ? 2.959 14.203 26.109 1 95.31 166 TYR B C 1
ATOM 3738 O O . TYR B 1 166 ? 3.117 14.203 24.891 1 95.31 166 TYR B O 1
ATOM 3746 N N . ALA B 1 167 ? 2.359 13.156 26.734 1 93.19 167 ALA B N 1
ATOM 3747 C CA . ALA B 1 167 ? 1.899 11.961 26.016 1 93.19 167 ALA B CA 1
ATOM 3748 C C . ALA B 1 167 ? 0.805 12.312 25.016 1 93.19 167 ALA B C 1
ATOM 3750 O O . ALA B 1 167 ? 0.687 11.68 23.969 1 93.19 167 ALA B O 1
ATOM 3751 N N . ASP B 1 168 ? 0.057 13.328 25.344 1 95.5 168 ASP B N 1
ATOM 3752 C CA . ASP B 1 168 ? -1.018 13.812 24.484 1 95.5 168 ASP B CA 1
ATOM 3753 C C . ASP B 1 168 ? -0.772 15.266 24.062 1 95.5 168 ASP B C 1
ATOM 3755 O O . ASP B 1 168 ? -1.697 16.078 24.062 1 95.5 168 ASP B O 1
ATOM 3759 N N . GLY B 1 169 ? 0.434 15.531 23.688 1 97.81 169 GLY B N 1
ATOM 3760 C CA . GLY B 1 169 ? 0.835 16.922 23.5 1 97.81 169 GLY B CA 1
ATOM 3761 C C . GLY B 1 169 ? 0.473 17.469 22.141 1 97.81 169 GLY B C 1
ATOM 3762 O O . GLY B 1 169 ? 0.413 18.672 21.938 1 97.81 169 GLY B O 1
ATOM 3763 N N . ILE B 1 170 ? 0.298 16.531 21.203 1 98.69 170 ILE B N 1
ATOM 3764 C CA . ILE B 1 170 ? 0.073 16.953 19.828 1 98.69 170 ILE B CA 1
ATOM 3765 C C . ILE B 1 170 ? -1.203 16.312 19.297 1 98.69 170 ILE B C 1
ATOM 3767 O O . ILE B 1 170 ? -1.438 15.117 19.516 1 98.69 170 ILE B O 1
ATOM 3771 N N . ALA B 1 171 ? -2.082 17.094 18.719 1 98.88 171 ALA B N 1
ATOM 3772 C CA . ALA B 1 171 ? -3.266 16.609 18.016 1 98.88 171 ALA B CA 1
ATOM 3773 C C . ALA B 1 171 ? -3.23 17.016 16.547 1 98.88 171 ALA B C 1
ATOM 3775 O O . ALA B 1 171 ? -3.104 18.203 16.234 1 98.88 171 ALA B O 1
ATOM 3776 N N . VAL B 1 172 ? -3.336 16.062 15.672 1 98.94 172 VAL B N 1
ATOM 3777 C CA . VAL B 1 172 ? -3.271 16.359 14.242 1 98.94 172 VAL B CA 1
ATOM 3778 C C . VAL B 1 172 ? -4.594 15.984 13.578 1 98.94 172 VAL B C 1
ATOM 3780 O O . VAL B 1 172 ? -5.102 14.883 13.766 1 98.94 172 VAL B O 1
ATOM 3783 N N . LEU B 1 173 ? -5.168 16.922 12.883 1 98.94 173 LEU B N 1
ATOM 3784 C CA . LEU B 1 173 ? -6.293 16.656 12 1 98.94 173 LEU B CA 1
ATOM 3785 C C . LEU B 1 173 ? -5.809 16.328 10.586 1 98.94 173 LEU B C 1
ATOM 3787 O O . LEU B 1 173 ? -5.059 17.109 9.992 1 98.94 173 LE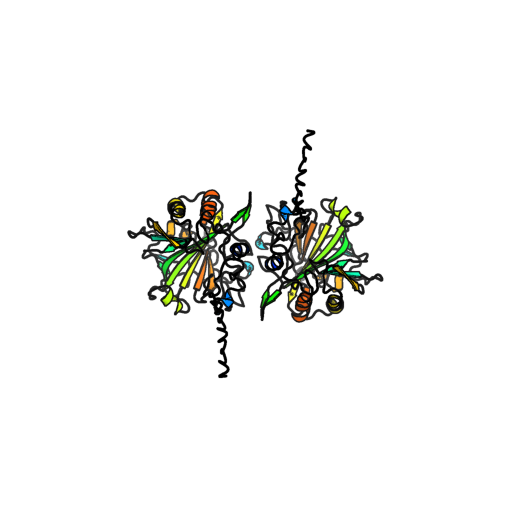U B O 1
ATOM 3791 N N . ALA B 1 174 ? -6.23 15.203 10.094 1 98.94 174 ALA B N 1
ATOM 3792 C CA . ALA B 1 174 ? -5.852 14.766 8.75 1 98.94 174 ALA B CA 1
ATOM 3793 C C . ALA B 1 174 ? -7.059 14.758 7.816 1 98.94 174 ALA B C 1
ATOM 3795 O O . ALA B 1 174 ? -8.125 14.25 8.172 1 98.94 174 ALA B O 1
ATOM 3796 N N . PHE B 1 175 ? -6.832 15.375 6.676 1 98.94 175 PHE B N 1
ATOM 3797 C CA . PHE B 1 175 ? -7.855 15.43 5.637 1 98.94 175 PHE B CA 1
ATOM 3798 C C . PHE B 1 175 ? -7.32 14.883 4.32 1 98.94 175 PHE B C 1
ATOM 3800 O O . PHE B 1 175 ? -6.293 15.352 3.822 1 98.94 175 PHE B O 1
ATOM 3807 N N . PHE B 1 176 ? -8.055 13.945 3.766 1 98.88 176 PHE B N 1
ATOM 3808 C CA . PHE B 1 176 ? -7.758 13.523 2.402 1 98.88 176 PHE B CA 1
ATOM 3809 C C . PHE B 1 176 ? -8.133 14.609 1.404 1 98.88 176 PHE B C 1
ATOM 3811 O O . PHE B 1 176 ? -9.07 15.375 1.643 1 98.88 176 PHE B O 1
ATOM 3818 N N . ILE B 1 177 ? -7.363 14.664 0.362 1 98.81 177 ILE B N 1
ATOM 3819 C CA . ILE B 1 177 ? -7.719 15.523 -0.762 1 98.81 177 ILE B CA 1
ATOM 3820 C C . ILE B 1 177 ? -7.926 14.672 -2.016 1 98.81 177 ILE B C 1
ATOM 3822 O O . ILE B 1 177 ? -7.004 13.984 -2.467 1 98.81 177 ILE B O 1
ATOM 3826 N N . LYS B 1 178 ? -9.086 14.727 -2.531 1 98.25 178 LYS B N 1
ATOM 3827 C CA . LYS B 1 178 ? -9.43 13.977 -3.738 1 98.25 178 LYS B CA 1
ATOM 3828 C C . LYS B 1 178 ? -9.516 14.906 -4.949 1 98.25 178 LYS B C 1
ATOM 3830 O O . LYS B 1 178 ? -9.898 16.062 -4.824 1 98.25 178 LYS B O 1
ATOM 3835 N N . ILE B 1 179 ? -9.18 14.406 -6.117 1 97.5 179 ILE B N 1
ATOM 3836 C CA . ILE B 1 179 ? -9.305 15.164 -7.355 1 97.5 179 ILE B CA 1
ATOM 3837 C C . ILE B 1 179 ? -10.766 15.211 -7.793 1 97.5 179 ILE B C 1
ATOM 3839 O O . ILE B 1 179 ? -11.383 14.172 -8.016 1 97.5 179 ILE B O 1
ATOM 3843 N N . ASP B 1 180 ? -11.227 16.375 -7.902 1 97.44 180 ASP B N 1
ATOM 3844 C CA . ASP B 1 180 ? -12.602 16.609 -8.352 1 97.44 180 ASP B CA 1
ATOM 3845 C C . ASP B 1 180 ? -12.773 18.016 -8.898 1 97.44 180 ASP B C 1
ATOM 3847 O O . ASP B 1 180 ? -12.141 18.391 -9.891 1 97.44 180 ASP B O 1
ATOM 3851 N N . GLU B 1 181 ? -13.594 18.828 -8.156 1 97.5 181 GLU B N 1
ATOM 3852 C CA . GLU B 1 181 ? -13.852 20.188 -8.633 1 97.5 181 GLU B CA 1
ATOM 3853 C C . GLU B 1 181 ? -12.812 21.172 -8.086 1 97.5 181 GLU B C 1
ATOM 3855 O O . GLU B 1 181 ? -12.211 20.922 -7.043 1 97.5 181 GLU B O 1
ATOM 3860 N N . GLU B 1 182 ? -12.719 22.25 -8.82 1 98.31 182 GLU B N 1
ATOM 3861 C CA . GLU B 1 182 ? -11.828 23.312 -8.383 1 98.31 182 GLU B CA 1
ATOM 3862 C C . GLU B 1 182 ? -12.281 23.891 -7.043 1 98.31 182 GLU B C 1
ATOM 3864 O O . GLU B 1 182 ? -13.477 24.094 -6.82 1 98.31 182 GLU B O 1
ATOM 3869 N N . ASN B 1 183 ? -11.312 24.094 -6.191 1 98.5 183 ASN B N 1
ATOM 3870 C CA . ASN B 1 183 ? -11.555 24.734 -4.898 1 98.5 183 ASN B CA 1
ATOM 3871 C C . ASN B 1 183 ? -10.922 26.125 -4.832 1 98.5 183 ASN B C 1
ATOM 3873 O O . ASN B 1 183 ? -9.719 26.25 -4.625 1 98.5 183 ASN B O 1
ATOM 3877 N N . LYS B 1 184 ? -11.672 27.156 -4.918 1 98.12 184 LYS B N 1
ATOM 3878 C CA . LYS B 1 184 ? -11.203 28.531 -5.008 1 98.12 184 LYS B CA 1
ATOM 3879 C C . LYS B 1 184 ? -10.5 28.953 -3.721 1 98.12 184 LYS B C 1
ATOM 3881 O O . LYS B 1 184 ? -9.664 29.859 -3.734 1 98.12 184 LYS B O 1
ATOM 3886 N N . ASN B 1 185 ? -10.844 28.281 -2.676 1 97.88 185 ASN B N 1
ATOM 3887 C CA . ASN B 1 185 ? -10.258 28.656 -1.388 1 97.88 185 ASN B CA 1
ATOM 3888 C C . ASN B 1 185 ? -8.766 28.328 -1.341 1 97.88 185 ASN B C 1
ATOM 3890 O O . ASN B 1 185 ? -8.055 28.797 -0.454 1 97.88 185 ASN B O 1
ATOM 3894 N N . TYR B 1 186 ? -8.266 27.578 -2.275 1 98.38 186 TYR B N 1
ATOM 3895 C CA . TYR B 1 186 ? -6.859 27.188 -2.283 1 98.38 186 TYR B CA 1
ATOM 3896 C C . TYR B 1 186 ? -6.051 28.062 -3.221 1 98.38 186 TYR B C 1
ATOM 3898 O O . TYR B 1 186 ? -4.832 27.906 -3.338 1 98.38 186 TYR B O 1
ATOM 3906 N N . ALA B 1 187 ? -6.668 29 -3.854 1 97.19 187 ALA B N 1
ATOM 3907 C CA . ALA B 1 187 ? -6 29.828 -4.855 1 97.19 187 ALA B CA 1
ATOM 3908 C C . ALA B 1 187 ? -4.824 30.578 -4.242 1 97.19 187 ALA B C 1
ATOM 3910 O O . ALA B 1 187 ? -3.74 30.641 -4.832 1 97.19 187 ALA B O 1
ATOM 3911 N N . THR B 1 188 ? -5.055 31.156 -3.086 1 96 188 THR B N 1
ATOM 3912 C CA . THR B 1 188 ? -4.008 31.938 -2.428 1 96 188 THR B CA 1
ATOM 3913 C C . THR B 1 188 ? -2.812 31.062 -2.086 1 96 188 THR B C 1
ATOM 3915 O O . THR B 1 188 ? -1.668 31.422 -2.365 1 96 188 THR B O 1
ATOM 3918 N N . LEU B 1 189 ? -3.061 29.953 -1.494 1 97.62 189 LEU B N 1
ATOM 3919 C CA . LEU B 1 189 ? -2.004 29.031 -1.123 1 97.62 189 LEU B CA 1
ATOM 3920 C C . LEU B 1 189 ? -1.214 28.578 -2.35 1 97.62 189 LEU B C 1
ATOM 3922 O O . LEU B 1 189 ? 0.019 28.609 -2.34 1 97.62 189 LEU B O 1
ATOM 3926 N N . ILE B 1 190 ? -1.879 28.219 -3.369 1 97.94 190 ILE B N 1
ATOM 3927 C CA . ILE B 1 190 ? -1.271 27.672 -4.578 1 97.94 190 IL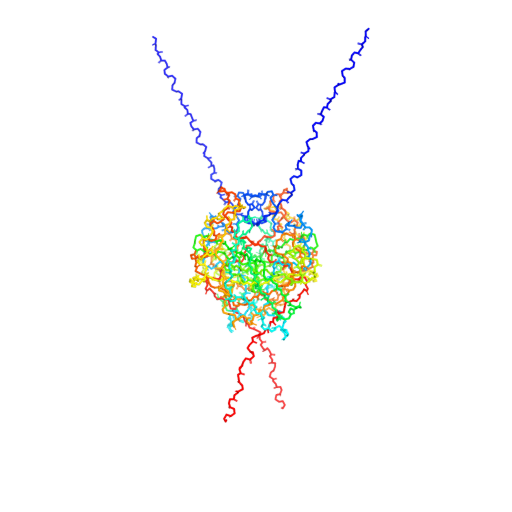E B CA 1
ATOM 3928 C C . ILE B 1 190 ? -0.425 28.75 -5.258 1 97.94 190 ILE B C 1
ATOM 3930 O O . ILE B 1 190 ? 0.67 28.469 -5.75 1 97.94 190 ILE B O 1
ATOM 3934 N N . SER B 1 191 ? -0.92 29.953 -5.266 1 97.25 191 SER B N 1
ATOM 3935 C CA . SER B 1 191 ? -0.168 31.047 -5.875 1 97.25 191 SER B CA 1
ATOM 3936 C C . SER B 1 191 ? 1.158 31.281 -5.156 1 97.25 191 SER B C 1
ATOM 3938 O O . SER B 1 191 ? 2.145 31.672 -5.777 1 97.25 191 SER B O 1
ATOM 3940 N N . GLU B 1 192 ? 1.192 31.031 -3.877 1 98 192 GLU B N 1
ATOM 3941 C CA . GLU B 1 192 ? 2.387 31.281 -3.076 1 98 192 GLU B CA 1
ATOM 3942 C C . GLU B 1 192 ? 3.469 30.234 -3.357 1 98 192 GLU B C 1
ATOM 3944 O O . GLU B 1 192 ? 4.625 30.422 -2.977 1 98 192 GLU B O 1
ATOM 3949 N N . LEU B 1 193 ? 3.146 29.109 -3.988 1 98.19 193 LEU B N 1
ATOM 3950 C CA . LEU B 1 193 ? 4.113 28.047 -4.27 1 98.19 193 LEU B CA 1
ATOM 3951 C C . LEU B 1 193 ? 5.242 28.578 -5.156 1 98.19 193 LEU B C 1
ATOM 3953 O O . LEU B 1 193 ? 6.387 28.141 -5.023 1 98.19 193 LEU B O 1
ATOM 3957 N N . ASP B 1 194 ? 4.953 29.531 -6 1 97.06 194 ASP B N 1
ATOM 3958 C CA . ASP B 1 194 ? 5.945 30.109 -6.91 1 97.06 194 ASP B CA 1
ATOM 3959 C C . ASP B 1 194 ? 7.062 30.797 -6.137 1 97.06 194 ASP B C 1
ATOM 3961 O O . ASP B 1 194 ? 8.164 30.984 -6.652 1 97.06 194 ASP B O 1
ATOM 3965 N N . ASN B 1 195 ? 6.754 31.141 -4.926 1 97.62 195 ASN B N 1
ATOM 3966 C CA . ASN B 1 195 ? 7.711 31.875 -4.109 1 97.62 195 ASN B CA 1
ATOM 3967 C C . ASN B 1 195 ? 8.578 30.938 -3.277 1 97.62 195 ASN B C 1
ATOM 3969 O O . ASN B 1 195 ? 9.523 31.375 -2.615 1 97.62 195 ASN B O 1
ATOM 3973 N N . ILE B 1 196 ? 8.273 29.656 -3.346 1 98.06 196 ILE B N 1
ATOM 3974 C CA . ILE B 1 196 ? 9.008 28.75 -2.48 1 98.06 196 ILE B CA 1
ATOM 3975 C C . ILE B 1 196 ? 9.398 27.5 -3.268 1 98.06 196 ILE B C 1
ATOM 3977 O O . ILE B 1 196 ? 9.281 26.375 -2.768 1 98.06 196 ILE B O 1
ATOM 3981 N N . LEU B 1 197 ? 9.844 27.641 -4.398 1 97.5 197 LEU B N 1
ATOM 3982 C CA . LEU B 1 197 ? 10.141 26.531 -5.309 1 97.5 197 LEU B CA 1
ATOM 3983 C C . LEU B 1 197 ? 11.32 25.703 -4.793 1 97.5 197 LEU B C 1
ATOM 3985 O O . LEU B 1 197 ? 11.367 24.5 -5.004 1 97.5 197 LEU B O 1
ATOM 3989 N N . GLN B 1 198 ? 12.203 26.391 -4.066 1 97.25 198 GLN B N 1
ATOM 3990 C CA . GLN B 1 198 ? 13.43 25.703 -3.654 1 97.25 198 GLN B CA 1
ATOM 3991 C C . GLN B 1 198 ? 13.453 25.484 -2.145 1 97.25 198 GLN B C 1
ATOM 3993 O O . GLN B 1 198 ? 12.859 26.25 -1.389 1 97.25 198 GLN B O 1
ATOM 3998 N N . LYS B 1 199 ? 14.211 24.484 -1.802 1 96.62 199 LYS B N 1
ATOM 3999 C CA . LYS B 1 199 ? 14.375 24.172 -0.384 1 96.62 199 LYS B CA 1
ATOM 4000 C C . LYS B 1 199 ? 14.844 25.406 0.395 1 96.62 199 LYS B C 1
ATOM 4002 O O . LYS B 1 199 ? 15.688 26.172 -0.085 1 96.62 199 LYS B O 1
ATOM 4007 N N . ASP B 1 200 ? 14.305 25.562 1.562 1 96.69 200 ASP B N 1
ATOM 4008 C CA . ASP B 1 200 ? 14.688 26.578 2.535 1 96.69 200 ASP B CA 1
ATOM 4009 C C . ASP B 1 200 ? 14.281 27.984 2.068 1 96.69 200 ASP B C 1
ATOM 4011 O O . ASP B 1 200 ? 14.914 28.969 2.43 1 96.69 200 ASP B O 1
ATOM 4015 N N . THR B 1 201 ? 13.336 28.016 1.207 1 97.69 201 THR B N 1
ATOM 4016 C CA . THR B 1 201 ? 12.711 29.297 0.858 1 97.69 201 THR B CA 1
ATOM 4017 C C . THR B 1 201 ? 11.406 29.484 1.624 1 97.69 201 THR B C 1
ATOM 4019 O O . THR B 1 201 ? 10.734 28.5 1.963 1 97.69 201 THR B O 1
ATOM 4022 N N . SER B 1 202 ? 11.117 30.766 1.949 1 98.12 202 SER B N 1
ATOM 4023 C CA . SER B 1 202 ? 9.891 31.109 2.664 1 98.12 202 SER B CA 1
ATOM 4024 C C . SER B 1 202 ? 9.289 32.406 2.135 1 98.12 202 SER B C 1
ATOM 4026 O O . SER B 1 202 ? 9.977 33.188 1.477 1 98.12 202 SER B O 1
ATOM 4028 N N . SER B 1 203 ? 8.047 32.531 2.359 1 98 203 SER B N 1
ATOM 4029 C CA . SER B 1 203 ? 7.301 33.719 1.995 1 98 203 SER B CA 1
ATOM 4030 C C . SER B 1 203 ? 6.152 33.969 2.965 1 98 203 SER B C 1
ATOM 4032 O O . SER B 1 203 ? 5.699 33.062 3.648 1 98 203 SER B O 1
ATOM 4034 N N . GLN B 1 204 ? 5.766 35.25 3.004 1 97.62 204 GLN B N 1
ATOM 4035 C CA . GLN B 1 204 ? 4.586 35.625 3.785 1 97.62 204 GLN B CA 1
ATOM 4036 C C . GLN B 1 204 ? 3.32 35.531 2.934 1 97.62 204 GLN B C 1
ATOM 4038 O O . GLN B 1 204 ? 3.33 35.906 1.76 1 97.62 204 GLN B O 1
ATOM 4043 N N . MET B 1 205 ? 2.314 35.031 3.572 1 96.31 205 MET B N 1
ATOM 4044 C CA . MET B 1 205 ? 1.049 34.969 2.848 1 96.31 205 MET B CA 1
ATOM 4045 C C . MET B 1 205 ? -0.089 35.562 3.684 1 96.31 205 MET B C 1
ATOM 4047 O O . MET B 1 205 ? -0.002 35.594 4.914 1 96.31 205 MET B O 1
ATOM 4051 N N . GLU B 1 206 ? -1.128 36 2.967 1 95.44 206 GLU B N 1
ATOM 4052 C CA . GLU B 1 206 ? -2.334 36.438 3.656 1 95.44 206 GLU B CA 1
ATOM 4053 C C . GLU B 1 206 ? -2.99 35.281 4.422 1 95.44 206 GLU B C 1
ATOM 4055 O O . GLU B 1 206 ? -3.078 34.188 3.918 1 95.44 206 GLU B O 1
ATOM 4060 N N . PRO B 1 207 ? -3.312 35.594 5.652 1 96.62 207 PRO B N 1
ATOM 4061 C CA . PRO B 1 207 ? -4.012 34.562 6.395 1 96.62 207 PRO B CA 1
ATOM 4062 C C . PRO B 1 207 ? -5.367 34.188 5.781 1 96.62 207 PRO B C 1
ATOM 4064 O O . PRO B 1 207 ? -5.918 35 5.004 1 96.62 207 PRO B O 1
ATOM 4067 N N . LEU B 1 208 ? -5.848 33.062 6 1 96.94 208 LEU B N 1
ATOM 4068 C CA . LEU B 1 208 ? -7.168 32.562 5.625 1 96.94 208 LEU B CA 1
ATOM 4069 C C . LEU B 1 208 ? -7.922 32.031 6.852 1 96.94 208 LEU B C 1
ATOM 4071 O O . LEU B 1 208 ? -7.309 31.625 7.832 1 96.94 208 LEU B O 1
ATOM 4075 N N . PRO B 1 209 ? -9.266 32.188 6.809 1 97.75 209 PRO B N 1
ATOM 4076 C CA . PRO B 1 209 ? -9.953 31.312 7.773 1 97.75 209 PRO B CA 1
ATOM 4077 C C . PRO B 1 209 ? -9.609 29.828 7.594 1 97.75 209 PRO B C 1
ATOM 4079 O O . PRO B 1 209 ? -9.703 29.297 6.484 1 97.75 209 PRO B O 1
ATOM 4082 N N . LEU B 1 210 ? -9.211 29.203 8.648 1 98.12 210 LEU B N 1
ATOM 4083 C CA . LEU B 1 210 ? -8.742 27.828 8.531 1 98.12 210 LEU B CA 1
ATOM 4084 C C . LEU B 1 210 ? -9.844 26.922 7.988 1 98.12 210 LEU B C 1
ATOM 4086 O O . LEU B 1 210 ? -9.562 25.984 7.238 1 98.12 210 LEU B O 1
ATOM 4090 N N . ASP B 1 211 ? -11.094 27.156 8.406 1 98.06 211 ASP B N 1
ATOM 4091 C CA . ASP B 1 211 ? -12.188 26.281 7.977 1 98.06 211 ASP B CA 1
ATOM 4092 C C . ASP B 1 211 ? -12.445 26.422 6.477 1 98.06 211 ASP B C 1
ATOM 4094 O O . ASP B 1 211 ? -13.117 25.578 5.879 1 98.06 211 ASP B O 1
ATOM 4098 N N . SER B 1 212 ? -11.922 27.531 5.816 1 98.12 212 SER B N 1
ATOM 4099 C CA . SER B 1 212 ? -12.078 27.672 4.371 1 98.12 212 SER B CA 1
ATOM 4100 C C . SER B 1 212 ? -11.305 26.594 3.621 1 98.12 212 SER B C 1
ATOM 4102 O O . SER B 1 212 ? -11.594 26.312 2.455 1 98.12 212 SER B O 1
ATOM 4104 N N . LEU B 1 213 ? -10.312 26 4.242 1 98.38 213 LEU B N 1
ATOM 4105 C CA . LEU B 1 213 ? -9.492 24.969 3.619 1 98.38 213 LEU B CA 1
ATOM 4106 C C . LEU B 1 213 ? -10.086 23.594 3.838 1 98.38 213 LEU B C 1
ATOM 4108 O O . LEU B 1 213 ? -9.547 22.594 3.352 1 98.38 213 LEU B O 1
ATOM 4112 N N . LEU B 1 214 ? -11.156 23.516 4.562 1 98.75 214 LEU B N 1
ATOM 4113 C CA . LEU B 1 214 ? -11.734 22.25 4.973 1 98.75 214 LEU B CA 1
ATOM 4114 C C . LEU B 1 214 ? -13.125 22.062 4.375 1 98.75 214 LEU B C 1
ATOM 4116 O O . LEU B 1 214 ? -13.727 23.031 3.889 1 98.75 214 LEU B O 1
ATOM 4120 N N . PRO B 1 215 ? -13.625 20.781 4.387 1 98.12 215 PRO B N 1
ATOM 4121 C CA . PRO B 1 215 ? -15.07 20.656 4.156 1 98.12 215 PRO B CA 1
ATOM 4122 C C . PRO B 1 215 ? -15.898 21.406 5.195 1 98.12 215 PRO B C 1
ATOM 4124 O O . PRO B 1 215 ? -15.383 21.797 6.242 1 98.12 215 PRO B O 1
ATOM 4127 N N . PRO B 1 216 ? -17.172 21.625 4.816 1 96.75 216 PRO B N 1
ATOM 4128 C CA . PRO B 1 216 ? -18.016 22.25 5.844 1 96.75 216 PRO B CA 1
ATOM 4129 C C . PRO B 1 216 ? -17.938 21.531 7.191 1 96.75 216 PRO B C 1
ATOM 4131 O O . PRO B 1 216 ? -18 20.312 7.246 1 96.75 216 PRO B O 1
ATOM 4134 N N . LEU B 1 217 ? -17.766 22.375 8.227 1 95.5 217 LEU B N 1
ATOM 4135 C CA . LEU B 1 217 ? -17.516 21.812 9.547 1 95.5 217 LEU B CA 1
ATOM 4136 C C . LEU B 1 217 ? -18.641 20.875 9.969 1 95.5 217 LEU B C 1
ATOM 4138 O O . LEU B 1 217 ? -18.406 19.875 10.648 1 95.5 217 LEU B O 1
ATOM 4142 N N . TYR B 1 218 ? -19.875 21.156 9.508 1 93.62 218 TYR B N 1
ATOM 4143 C CA . TYR B 1 218 ? -21.031 20.344 9.898 1 93.62 218 TYR B CA 1
ATOM 4144 C C . TYR B 1 218 ? -20.953 18.953 9.273 1 93.62 218 TYR B C 1
ATOM 4146 O O . TYR B 1 218 ? -21.672 18.047 9.68 1 93.62 218 TYR B O 1
ATOM 4154 N N . GLU B 1 219 ? -20.062 18.781 8.289 1 95.12 219 GLU B N 1
ATOM 4155 C CA . GLU B 1 219 ? -19.906 17.484 7.641 1 95.12 219 GLU B CA 1
ATOM 4156 C C . GLU B 1 219 ? -18.75 16.688 8.273 1 95.12 219 GLU B C 1
ATOM 4158 O O . GLU B 1 219 ? -18.516 15.531 7.91 1 95.12 219 GLU B O 1
ATOM 4163 N N . LEU B 1 220 ? -18.094 17.328 9.219 1 96.75 220 LEU B N 1
ATOM 4164 C CA . LEU B 1 220 ? -16.938 16.688 9.836 1 96.75 220 LEU B CA 1
ATOM 4165 C C . LEU B 1 220 ? -17.328 15.961 11.117 1 96.75 220 LEU B C 1
ATOM 4167 O O . LEU B 1 220 ? -16.734 16.188 12.172 1 96.75 220 LEU B O 1
ATOM 4171 N N . VAL B 1 221 ? -18.25 15 10.938 1 95.44 221 VAL B N 1
ATOM 4172 C CA . VAL B 1 221 ? -18.781 14.289 12.102 1 95.44 221 VAL B CA 1
ATOM 4173 C C . VAL B 1 221 ? -18.25 12.852 12.109 1 95.44 221 VAL B C 1
ATOM 4175 O O . VAL B 1 221 ? -18.281 12.18 13.141 1 95.44 221 VAL B O 1
ATOM 4178 N N . LYS B 1 222 ? -17.859 12.367 10.953 1 97.06 222 LYS B N 1
ATOM 4179 C CA . LYS B 1 222 ? -17.297 11.016 10.867 1 97.06 222 LYS B CA 1
ATOM 4180 C C . LYS B 1 222 ? -15.781 11.062 10.734 1 97.06 222 LYS B C 1
ATOM 4182 O O . LYS B 1 222 ? -15.25 11.68 9.805 1 97.06 222 LYS B O 1
ATOM 4187 N N . TYR B 1 223 ? -15.172 10.43 11.688 1 98.31 223 TYR B N 1
ATOM 4188 C CA . TYR B 1 223 ? -13.711 10.414 11.68 1 98.31 223 TYR B CA 1
ATOM 4189 C C . TYR B 1 223 ? -13.172 9.219 12.453 1 98.31 223 TYR B C 1
ATOM 4191 O O . TYR B 1 223 ? -13.914 8.555 13.172 1 98.31 223 TYR B O 1
ATOM 4199 N N . TYR B 1 224 ? -11.914 8.914 12.195 1 98.75 224 TYR B N 1
ATOM 4200 C CA . TYR B 1 224 ? -11.164 7.887 12.906 1 98.75 224 TYR B CA 1
ATOM 4201 C C . TYR B 1 224 ? -10.18 8.508 13.891 1 98.75 224 TYR B C 1
ATOM 4203 O O . TYR B 1 224 ? -9.648 9.594 13.641 1 98.75 224 TYR B O 1
ATOM 4211 N N . ARG B 1 225 ? -10.016 7.812 15.047 1 98.69 225 ARG B N 1
ATOM 4212 C CA . ARG B 1 225 ? -9.117 8.266 16.109 1 98.69 225 ARG B CA 1
ATOM 4213 C C . ARG B 1 225 ? -8.117 7.176 16.484 1 98.69 225 ARG B C 1
ATOM 4215 O O . ARG B 1 225 ? -8.492 6.012 16.656 1 98.69 225 ARG B O 1
ATOM 4222 N N . TYR B 1 226 ? -6.855 7.547 16.562 1 98.62 226 TYR B N 1
ATOM 4223 C CA . TYR B 1 226 ? -5.844 6.641 17.094 1 98.62 226 TYR B CA 1
ATOM 4224 C C . TYR B 1 226 ? -4.645 7.414 17.641 1 98.62 226 TYR B C 1
ATOM 4226 O O . TYR B 1 226 ? -4.441 8.578 17.281 1 98.62 226 TYR B O 1
ATOM 4234 N N . GLU B 1 227 ? -3.938 6.84 18.531 1 98.12 227 GLU B N 1
ATOM 4235 C CA . GLU B 1 227 ? -2.68 7.383 19.031 1 98.12 227 GLU B CA 1
ATOM 4236 C C . GLU B 1 227 ? -1.5 6.922 18.188 1 98.12 227 GLU B C 1
ATOM 4238 O O . GLU B 1 227 ? -1.371 5.734 17.875 1 98.12 227 GLU B O 1
ATOM 4243 N N . GLY B 1 228 ? -0.738 7.867 17.797 1 98.44 228 GLY B N 1
ATOM 4244 C CA . GLY B 1 228 ? 0.368 7.52 16.922 1 98.44 228 GLY B CA 1
ATOM 4245 C C . GLY B 1 228 ? 1.57 8.43 17.078 1 98.44 228 GLY B C 1
ATOM 4246 O O . GLY B 1 228 ? 1.803 8.969 18.172 1 98.44 228 GLY B O 1
ATOM 4247 N N . SER B 1 229 ? 2.416 8.492 16.125 1 98.5 229 SER B N 1
ATOM 4248 C CA . SER B 1 229 ? 3.646 9.281 16.078 1 98.5 229 SER B CA 1
ATOM 4249 C C . SER B 1 229 ? 3.588 10.344 14.992 1 98.5 229 SER B C 1
ATOM 4251 O O . SER B 1 229 ? 2.637 10.391 14.211 1 98.5 229 SER B O 1
ATOM 4253 N N . LEU B 1 230 ? 4.582 11.195 15.031 1 98.12 230 LEU B N 1
ATOM 4254 C CA . LEU B 1 230 ? 4.863 11.984 13.828 1 98.12 230 LEU B CA 1
ATOM 4255 C C . LEU B 1 230 ? 5.191 11.07 12.648 1 98.12 230 LEU B C 1
ATOM 4257 O O . LEU B 1 230 ? 5.613 9.93 12.844 1 98.12 230 LEU B O 1
ATOM 4261 N N . THR B 1 231 ? 4.992 11.625 11.422 1 98.56 231 THR B N 1
ATOM 4262 C CA . THR B 1 231 ? 5.18 10.797 10.234 1 98.56 231 THR B CA 1
ATOM 4263 C C . THR B 1 231 ? 6.539 11.055 9.602 1 98.56 231 THR B C 1
ATOM 4265 O O . THR B 1 231 ? 6.836 10.531 8.523 1 98.56 231 THR B O 1
ATOM 4268 N N . THR B 1 232 ? 7.344 11.914 10.164 1 97.81 232 THR B N 1
ATOM 4269 C CA . THR B 1 232 ? 8.727 12.172 9.781 1 97.81 232 THR B CA 1
ATOM 4270 C C . THR B 1 232 ? 9.641 12.125 11 1 97.81 232 THR B C 1
ATOM 4272 O O . THR B 1 232 ? 9.18 12.234 12.133 1 97.81 232 THR B O 1
ATOM 4275 N N . PRO B 1 233 ? 10.938 11.836 10.734 1 96.88 233 PRO B N 1
ATOM 4276 C CA . PRO B 1 233 ? 11.844 11.844 11.883 1 96.88 233 PRO B CA 1
ATOM 4277 C C . PRO B 1 233 ? 11.773 13.148 12.68 1 96.88 233 PRO B C 1
ATOM 4279 O O . PRO B 1 233 ? 11.695 14.227 12.102 1 96.88 233 PRO B O 1
ATOM 4282 N N . ASP B 1 234 ? 11.656 12.961 13.992 1 95.75 234 ASP B N 1
ATOM 4283 C CA . ASP B 1 234 ? 12.164 11.898 14.852 1 95.75 234 ASP B CA 1
ATOM 4284 C C . ASP B 1 234 ? 11.078 10.875 15.164 1 95.75 234 ASP B C 1
ATOM 4286 O O . ASP B 1 234 ? 11.273 9.977 15.984 1 95.75 234 ASP B O 1
ATOM 4290 N N . CYS B 1 235 ? 9.883 10.969 14.672 1 97.44 235 CYS B N 1
ATOM 4291 C CA . CYS B 1 235 ? 8.828 9.961 14.781 1 97.44 235 CYS B CA 1
ATOM 4292 C C . CYS B 1 235 ? 8.32 9.859 16.203 1 97.44 235 CYS B C 1
ATOM 4294 O O . CYS B 1 235 ? 7.992 8.773 16.688 1 97.44 235 CYS B O 1
ATOM 4296 N N . HIS B 1 236 ? 8.273 11.008 16.844 1 96.69 236 HIS B N 1
ATOM 4297 C CA . HIS B 1 236 ? 7.887 11.039 18.25 1 96.69 236 HIS B CA 1
ATOM 4298 C C . HIS B 1 236 ? 6.465 10.523 18.438 1 96.69 236 HIS B C 1
ATOM 4300 O O . HIS B 1 236 ? 5.535 10.992 17.781 1 96.69 236 HIS B O 1
ATOM 4306 N N . GLU B 1 237 ? 6.277 9.578 19.375 1 97.06 237 GLU B N 1
ATOM 4307 C CA . GLU B 1 237 ? 5.012 8.875 19.562 1 97.06 237 GLU B CA 1
ATOM 4308 C C . GLU B 1 237 ? 4.133 9.586 20.594 1 97.06 237 GLU B C 1
ATOM 4310 O O . GLU B 1 237 ? 3.799 9.008 21.625 1 97.06 237 GLU B O 1
ATOM 4315 N N . THR B 1 238 ? 3.676 10.844 20.266 1 96.75 238 THR B N 1
ATOM 4316 C CA . THR B 1 238 ? 2.852 11.625 21.172 1 96.75 238 THR B CA 1
ATOM 4317 C C . THR B 1 238 ? 1.701 12.297 20.422 1 96.75 238 THR B C 1
ATOM 4319 O O . THR B 1 238 ? 1.17 13.312 20.875 1 96.75 238 THR B O 1
ATOM 4322 N N . VAL B 1 239 ? 1.326 11.742 19.312 1 98.62 239 VAL B N 1
ATOM 4323 C CA . VAL B 1 239 ? 0.357 12.406 18.453 1 98.62 239 VAL B CA 1
ATOM 4324 C C . VAL B 1 239 ? -1 11.719 18.578 1 98.62 239 VAL B C 1
ATOM 4326 O O . VAL B 1 239 ? -1.09 10.492 18.469 1 98.62 239 VAL B O 1
ATOM 4329 N N . ILE B 1 240 ? -2.012 12.492 18.812 1 98.69 240 ILE B N 1
ATOM 4330 C CA . ILE B 1 240 ? -3.389 12.039 18.656 1 98.69 240 ILE B CA 1
ATOM 4331 C C . ILE B 1 240 ? -3.877 12.359 17.25 1 98.69 240 ILE B C 1
ATOM 4333 O O . ILE B 1 240 ? -4.035 13.523 16.891 1 98.69 240 ILE B O 1
ATOM 4337 N N . TRP B 1 241 ? -4.18 11.32 16.484 1 98.88 241 TRP B N 1
ATOM 4338 C CA . TRP B 1 241 ? -4.602 11.492 15.086 1 98.88 241 TRP B CA 1
ATOM 4339 C C . TRP B 1 241 ? -6.121 11.484 14.977 1 98.88 241 TRP B C 1
ATOM 4341 O O . TRP B 1 241 ? -6.789 10.625 15.555 1 98.88 241 TRP B O 1
ATOM 4351 N N . THR B 1 242 ? -6.617 12.422 14.328 1 98.88 242 THR B N 1
ATOM 4352 C CA . THR B 1 242 ? -7.992 12.445 13.844 1 98.88 242 THR B CA 1
ATOM 4353 C C . THR B 1 242 ? -8.031 12.461 12.32 1 98.88 242 THR B C 1
ATOM 4355 O O . THR B 1 242 ? -7.629 13.445 11.695 1 98.88 242 THR B O 1
ATOM 4358 N N . VAL B 1 243 ? -8.484 11.375 11.727 1 98.88 243 VAL B N 1
ATOM 4359 C CA . VAL B 1 243 ? -8.547 11.25 10.273 1 98.88 243 VAL B CA 1
ATOM 4360 C C . VAL B 1 243 ? -9.992 11.336 9.812 1 98.88 243 VAL B C 1
ATOM 4362 O O . VAL B 1 243 ? -10.789 10.422 10.047 1 98.88 243 VAL B O 1
ATOM 4365 N N . PHE B 1 244 ? -10.305 12.43 9.109 1 98.69 244 PHE B N 1
ATOM 4366 C CA . PHE B 1 244 ? -11.688 12.656 8.711 1 98.69 244 PHE B CA 1
ATOM 4367 C C . PHE B 1 244 ? -12.023 11.875 7.449 1 98.69 244 PHE B C 1
ATOM 4369 O O . PHE B 1 244 ? -11.203 11.766 6.539 1 98.69 244 PHE B O 1
ATOM 4376 N N . GLU B 1 245 ? -13.258 11.383 7.367 1 97.5 245 GLU B N 1
ATOM 4377 C CA . GLU B 1 245 ? -13.719 10.625 6.211 1 97.5 245 GLU B CA 1
ATOM 4378 C C . GLU B 1 245 ? -14 11.539 5.023 1 97.5 245 GLU B C 1
ATOM 4380 O O . GLU B 1 245 ? -13.695 11.188 3.881 1 97.5 245 GLU B O 1
ATOM 4385 N N . LYS B 1 246 ? -14.617 12.695 5.309 1 97.81 246 LYS B N 1
ATOM 4386 C CA . LYS B 1 246 ? -14.984 13.617 4.242 1 97.81 246 LYS B CA 1
ATOM 4387 C C . LYS B 1 246 ? -13.75 14.281 3.643 1 97.81 246 LYS B C 1
ATOM 4389 O O . LYS B 1 246 ? -13.039 15.031 4.328 1 97.81 246 LYS B O 1
ATOM 4394 N N . PRO B 1 247 ? -13.492 14.078 2.395 1 98.5 247 PRO B N 1
ATOM 4395 C CA . PRO B 1 247 ? -12.289 14.641 1.785 1 98.5 247 PRO B CA 1
ATOM 4396 C C . PRO B 1 247 ? -12.477 16.078 1.32 1 98.5 247 PRO B C 1
ATOM 4398 O O . PRO B 1 247 ? -13.609 16.531 1.135 1 98.5 247 PRO B O 1
ATOM 4401 N N . ILE B 1 248 ? -11.398 16.719 1.249 1 98.81 248 ILE B N 1
ATOM 4402 C CA . ILE B 1 248 ? -11.328 17.984 0.522 1 98.81 248 ILE B CA 1
ATOM 4403 C C . ILE B 1 248 ? -11.273 17.719 -0.979 1 98.81 248 ILE B C 1
ATOM 4405 O O . ILE B 1 248 ? -10.789 16.672 -1.412 1 98.81 248 ILE B O 1
ATOM 4409 N N . GLN B 1 249 ? -11.805 18.656 -1.754 1 98.44 249 GLN B N 1
ATOM 4410 C CA . GLN B 1 249 ? -11.773 18.5 -3.203 1 98.44 249 GLN B CA 1
ATOM 4411 C C . GLN B 1 249 ? -10.906 19.562 -3.857 1 98.44 249 GLN B C 1
ATOM 4413 O O . GLN B 1 249 ? -11.031 20.75 -3.547 1 98.44 249 GLN B O 1
ATOM 4418 N N . LEU B 1 250 ? -10.008 19.156 -4.719 1 98.62 250 LEU B N 1
ATOM 4419 C CA . LEU B 1 250 ? -9.219 20.031 -5.59 1 98.62 250 LEU B CA 1
ATOM 4420 C C . LEU B 1 250 ? -9.25 19.531 -7.027 1 98.62 250 LEU B C 1
ATOM 4422 O O . LEU B 1 250 ? -9.406 18.328 -7.27 1 98.62 250 LEU B O 1
ATOM 4426 N N . SER B 1 251 ? -9.094 20.469 -7.945 1 98.12 251 SER B N 1
ATOM 4427 C CA . SER B 1 251 ? -8.977 20.047 -9.336 1 98.12 251 SER B CA 1
ATOM 4428 C C . SER B 1 251 ? -7.605 19.422 -9.617 1 98.12 251 SER B C 1
ATOM 4430 O O . SER B 1 251 ? -6.66 19.641 -8.859 1 98.12 251 SER B O 1
ATOM 4432 N N . LEU B 1 252 ? -7.594 18.688 -10.727 1 96.69 252 LEU B N 1
ATOM 4433 C CA . LEU B 1 252 ? -6.324 18.094 -11.133 1 96.69 252 LEU B CA 1
ATOM 4434 C C . LEU B 1 252 ? -5.266 19.172 -11.336 1 96.69 252 LEU B C 1
ATOM 4436 O O . LEU B 1 252 ? -4.105 18.984 -10.969 1 96.69 252 LEU B O 1
ATOM 4440 N N . TRP B 1 253 ? -5.691 20.266 -11.922 1 96.31 253 TRP B N 1
ATOM 4441 C CA . TRP B 1 253 ? -4.762 21.359 -12.141 1 96.31 253 TRP B CA 1
ATOM 4442 C C . TRP B 1 253 ? -4.188 21.875 -10.828 1 96.31 253 TRP B C 1
ATOM 4444 O O . TRP B 1 253 ? -2.977 22.078 -10.711 1 96.31 253 TRP B O 1
ATOM 4454 N N . GLN B 1 254 ? -5.012 22.062 -9.828 1 97.94 254 GLN B N 1
ATOM 4455 C CA . GLN B 1 254 ? -4.566 22.562 -8.531 1 97.94 254 GLN B CA 1
ATOM 4456 C C . GLN B 1 254 ? -3.594 21.578 -7.871 1 97.94 254 GLN B C 1
ATOM 4458 O O . GLN B 1 254 ? -2.555 22 -7.352 1 97.94 254 GLN B O 1
ATOM 4463 N N . VAL B 1 255 ? -3.924 20.281 -7.891 1 97.94 255 VAL B N 1
ATOM 4464 C CA . VAL B 1 255 ? -3.066 19.25 -7.316 1 97.94 255 VAL B CA 1
ATOM 4465 C C . VAL B 1 255 ? -1.712 19.25 -8.023 1 97.94 255 VAL B C 1
ATOM 4467 O O . VAL B 1 255 ? -0.668 19.141 -7.375 1 97.94 255 VAL B O 1
ATOM 4470 N N . SER B 1 256 ? -1.696 19.453 -9.289 1 95.62 256 SER B N 1
ATOM 4471 C CA . SER B 1 256 ? -0.481 19.375 -10.094 1 95.62 256 SER B CA 1
ATOM 4472 C C . SER B 1 256 ? 0.464 20.531 -9.789 1 95.62 256 SER B C 1
ATOM 4474 O O . SER B 1 256 ? 1.664 20.453 -10.055 1 95.62 256 SER B O 1
ATOM 4476 N N . GLN B 1 257 ? -0.033 21.641 -9.234 1 96.81 257 GLN B N 1
ATOM 4477 C CA . GLN B 1 257 ? 0.805 22.781 -8.898 1 96.81 257 GLN B CA 1
ATOM 4478 C C . GLN B 1 257 ? 1.828 22.422 -7.828 1 96.81 257 GLN B C 1
ATOM 4480 O O . GLN B 1 257 ? 2.916 23 -7.781 1 96.81 257 GLN B O 1
ATOM 4485 N N . PHE B 1 258 ? 1.546 21.5 -7.047 1 97.44 258 PHE B N 1
ATOM 4486 C CA . PHE B 1 258 ? 2.451 21.125 -5.965 1 97.44 258 PHE B CA 1
ATOM 4487 C C . PHE B 1 258 ? 3.674 20.391 -6.512 1 97.44 258 PHE B C 1
ATOM 4489 O O . PHE B 1 258 ? 4.691 20.281 -5.824 1 97.44 258 PHE B O 1
ATOM 4496 N N . SER B 1 259 ? 3.588 19.906 -7.668 1 92.94 259 SER B N 1
ATOM 4497 C CA . SER B 1 259 ? 4.707 19.234 -8.312 1 92.94 259 SER B CA 1
ATOM 4498 C C . SER B 1 259 ? 5.684 20.234 -8.922 1 92.94 259 SER B C 1
ATOM 4500 O O . SER B 1 259 ? 6.48 19.891 -9.797 1 92.94 259 SER B O 1
ATOM 4502 N N . SER B 1 260 ? 5.617 21.438 -8.562 1 94.88 260 SER B N 1
ATOM 4503 C CA . SER B 1 260 ? 6.562 22.453 -9.008 1 94.88 260 SER B CA 1
ATOM 4504 C C . SER B 1 260 ? 7.648 22.703 -7.965 1 94.88 260 SER B C 1
ATOM 4506 O O . SER B 1 260 ? 8.711 23.25 -8.273 1 94.88 260 SER B O 1
ATOM 4508 N N . VAL B 1 261 ? 7.355 22.297 -6.766 1 96.75 261 VAL B N 1
ATOM 4509 C CA . VAL B 1 261 ? 8.273 22.516 -5.652 1 96.75 261 VAL B CA 1
ATOM 4510 C C . VAL B 1 261 ? 9.367 21.453 -5.668 1 96.75 261 VAL B C 1
ATOM 4512 O O . VAL B 1 261 ? 9.109 20.297 -6.02 1 96.75 261 VAL B O 1
ATOM 4515 N N . HIS B 1 262 ? 10.602 21.875 -5.238 1 96.88 262 HIS B N 1
ATOM 4516 C CA . HIS B 1 262 ? 11.75 20.984 -5.32 1 96.88 262 HIS B CA 1
ATOM 4517 C C . HIS B 1 262 ? 12.133 20.453 -3.941 1 96.88 262 HIS B C 1
ATOM 4519 O O . HIS B 1 262 ? 11.93 21.141 -2.934 1 96.88 262 HIS B O 1
ATOM 4525 N N . PHE B 1 263 ? 12.805 19.234 -3.895 1 96.56 263 PHE B N 1
ATOM 4526 C CA . PHE B 1 263 ? 13.375 18.703 -2.664 1 96.56 263 PHE B CA 1
ATOM 4527 C C . PHE B 1 263 ? 14.594 19.516 -2.24 1 96.56 263 PHE B C 1
ATOM 4529 O O . PHE B 1 263 ? 14.914 19.594 -1.051 1 96.56 263 PHE B O 1
ATOM 4536 N N . GLY B 1 264 ? 15.297 20.078 -3.236 1 94.31 264 GLY B N 1
ATOM 4537 C CA . GLY B 1 264 ? 16.516 20.828 -3.006 1 94.31 264 GLY B CA 1
ATOM 4538 C C . GLY B 1 264 ? 16.562 22.141 -3.762 1 94.31 264 GLY B C 1
ATOM 4539 O O . GLY B 1 264 ? 15.617 22.922 -3.715 1 94.31 264 GLY B O 1
ATOM 4540 N N . GLY B 1 265 ? 17.75 22.359 -4.281 1 91.25 265 GLY B N 1
ATOM 4541 C CA . GLY B 1 265 ? 17.906 23.578 -5.062 1 91.25 265 GLY B CA 1
ATOM 4542 C C . GLY B 1 265 ? 17.312 23.469 -6.453 1 91.25 265 GLY B C 1
ATOM 4543 O O . GLY B 1 265 ? 16.578 22.531 -6.754 1 91.25 265 GLY B O 1
ATOM 4544 N N . LYS B 1 266 ? 17.484 24.438 -7.305 1 82.5 266 LYS B N 1
ATOM 4545 C CA . LYS B 1 266 ? 16.875 24.594 -8.625 1 82.5 266 LYS B CA 1
ATOM 4546 C C . LYS B 1 266 ? 17.141 23.375 -9.5 1 82.5 266 LYS B C 1
ATOM 4548 O O . LYS B 1 266 ? 16.266 22.953 -10.258 1 82.5 266 LYS B O 1
ATOM 4553 N N . ASN B 1 267 ? 18.188 22.688 -9.359 1 82.38 267 ASN B N 1
ATOM 4554 C CA . ASN B 1 267 ? 18.516 21.562 -10.227 1 82.38 267 ASN B CA 1
ATOM 4555 C C . ASN B 1 267 ? 18.281 20.234 -9.531 1 82.38 267 ASN B C 1
ATOM 4557 O O . ASN B 1 267 ? 18.703 19.188 -10.031 1 82.38 267 ASN B O 1
ATOM 4561 N N . SER B 1 268 ? 17.438 20.391 -8.531 1 87 268 SER B N 1
ATOM 4562 C CA . SER B 1 268 ? 17.125 19.156 -7.816 1 87 268 SER B CA 1
ATOM 4563 C C . SER B 1 268 ? 15.836 18.531 -8.344 1 87 268 SER B C 1
ATOM 4565 O O . SER B 1 268 ? 15.148 19.109 -9.18 1 87 268 SER B O 1
ATOM 4567 N N . THR B 1 269 ? 15.555 17.344 -7.906 1 91.88 269 THR B N 1
ATOM 4568 C CA . THR B 1 269 ? 14.336 16.625 -8.266 1 91.88 269 THR B CA 1
ATOM 4569 C C . THR B 1 269 ? 13.109 17.359 -7.73 1 91.88 269 THR B C 1
ATOM 4571 O O . THR B 1 269 ? 13.141 17.922 -6.629 1 91.88 269 THR B O 1
ATOM 4574 N N . ILE B 1 270 ? 12.07 17.359 -8.555 1 95.44 270 ILE B N 1
ATOM 4575 C CA . ILE B 1 270 ? 10.781 17.875 -8.125 1 95.44 270 ILE B CA 1
ATOM 4576 C C . ILE B 1 270 ? 10.242 17.031 -6.969 1 95.44 270 ILE B C 1
ATOM 4578 O O . ILE B 1 270 ? 10.336 15.805 -6.992 1 95.44 270 ILE B O 1
ATOM 4582 N N . MET B 1 271 ? 9.742 17.719 -6.023 1 97.25 271 MET B N 1
ATOM 4583 C CA . MET B 1 271 ? 9.211 17.031 -4.855 1 97.25 271 MET B CA 1
ATOM 4584 C C . MET B 1 271 ? 7.973 16.219 -5.227 1 97.25 271 MET B C 1
ATOM 4586 O O . MET B 1 271 ? 7.023 16.75 -5.809 1 97.25 271 MET B O 1
ATOM 4590 N N . SER B 1 272 ? 8 14.977 -4.988 1 96.31 272 SER B N 1
ATOM 4591 C CA . SER B 1 272 ? 6.91 14.047 -5.242 1 96.31 272 SER B CA 1
ATOM 4592 C C . SER B 1 272 ? 6.91 12.906 -4.227 1 96.31 272 SER B C 1
ATOM 4594 O O . SER B 1 272 ? 7.953 12.562 -3.668 1 96.31 272 SER B O 1
ATOM 4596 N N . GLU B 1 273 ? 5.656 12.367 -4 1 97.12 273 GLU B N 1
ATOM 4597 C CA . GLU B 1 273 ? 5.496 11.242 -3.088 1 97.12 273 GLU B CA 1
ATOM 4598 C C . GLU B 1 273 ? 6.223 11.492 -1.77 1 97.12 273 GLU B C 1
ATOM 4600 O O . GLU B 1 273 ? 7.027 10.664 -1.332 1 97.12 273 GLU B O 1
ATOM 4605 N N . ASN B 1 274 ? 5.965 12.602 -1.157 1 98.06 274 ASN B N 1
ATOM 4606 C CA . ASN B 1 274 ? 6.57 13.031 0.099 1 98.06 274 ASN B CA 1
ATOM 4607 C C . ASN B 1 274 ? 5.82 12.469 1.304 1 98.06 274 ASN B C 1
ATOM 4609 O O . ASN B 1 274 ? 5.34 13.219 2.15 1 98.06 274 ASN B O 1
ATOM 4613 N N . PHE B 1 275 ? 5.824 11.133 1.375 1 98.38 275 PHE B N 1
ATOM 4614 C CA . PHE B 1 275 ? 5.094 10.5 2.465 1 98.38 275 PHE B CA 1
ATOM 4615 C C . PHE B 1 275 ? 5.824 9.258 2.959 1 98.38 275 PHE B C 1
ATOM 4617 O O . PHE B 1 275 ? 6.641 8.68 2.236 1 98.38 275 PHE B O 1
ATOM 4624 N N . ARG B 1 276 ? 5.551 8.953 4.203 1 98.12 276 ARG B N 1
ATOM 4625 C CA . ARG B 1 276 ? 5.996 7.711 4.82 1 98.12 276 ARG B CA 1
ATOM 4626 C C . ARG B 1 276 ? 5.02 6.574 4.531 1 98.12 276 ARG B C 1
ATOM 4628 O O . ARG B 1 276 ? 3.805 6.762 4.598 1 98.12 276 ARG B O 1
ATOM 4635 N N . PRO B 1 277 ? 5.543 5.359 4.125 1 96.25 277 PRO B N 1
ATOM 4636 C CA . PRO B 1 277 ? 4.621 4.23 3.969 1 96.25 277 PRO B CA 1
ATOM 4637 C C . PRO B 1 277 ? 3.857 3.91 5.254 1 96.25 277 PRO B C 1
ATOM 4639 O O . PRO B 1 277 ? 4.336 4.207 6.352 1 96.25 277 PRO B O 1
ATOM 4642 N N . ALA B 1 278 ? 2.68 3.334 5.098 1 97.56 278 ALA B N 1
ATOM 4643 C CA . ALA B 1 278 ? 1.853 2.959 6.238 1 97.56 278 ALA B CA 1
ATOM 4644 C C . ALA B 1 278 ? 2.645 2.117 7.238 1 97.56 278 ALA B C 1
ATOM 4646 O O . ALA B 1 278 ? 3.404 1.229 6.844 1 97.56 278 ALA B O 1
ATOM 4647 N N . GLN B 1 279 ? 2.482 2.385 8.5 1 97.25 279 GLN B N 1
ATOM 4648 C CA . GLN B 1 279 ? 3.145 1.682 9.602 1 97.25 279 GLN B CA 1
ATOM 4649 C C . GLN B 1 279 ? 2.217 0.647 10.227 1 97.25 279 GLN B C 1
ATOM 4651 O O . GLN B 1 279 ? 0.995 0.733 10.086 1 97.25 279 GLN B O 1
ATOM 4656 N N . PHE B 1 280 ? 2.857 -0.308 10.977 1 95.25 280 PHE B N 1
ATOM 4657 C CA . PHE B 1 280 ? 2.107 -1.37 11.633 1 95.25 280 PHE B CA 1
ATOM 4658 C C . PHE B 1 280 ? 1.299 -0.819 12.805 1 95.25 280 PHE B C 1
ATOM 4660 O O . PHE B 1 280 ? 1.771 0.053 13.531 1 95.25 280 PHE B O 1
ATOM 4667 N N . LEU B 1 281 ? 0.121 -1.367 12.992 1 96.06 281 LEU B N 1
ATOM 4668 C CA . LEU B 1 281 ? -0.72 -0.979 14.117 1 96.06 281 LEU B CA 1
ATOM 4669 C C . LEU B 1 281 ? -0.159 -1.523 15.43 1 96.06 281 LEU B C 1
ATOM 4671 O O . LEU B 1 281 ? -0.288 -0.886 16.484 1 96.06 281 LEU B O 1
ATOM 4675 N N . ASN B 1 282 ? 0.51 -2.73 15.352 1 93.88 282 ASN B N 1
ATOM 4676 C CA . ASN B 1 282 ? 1.12 -3.373 16.516 1 93.88 282 ASN B CA 1
ATOM 4677 C C . ASN B 1 282 ? 0.136 -3.488 17.672 1 93.88 282 ASN B C 1
ATOM 4679 O O . ASN B 1 282 ? 0.441 -3.076 18.797 1 93.88 282 ASN B O 1
ATOM 4683 N N . GLY B 1 283 ? -1.035 -3.945 17.422 1 93.44 283 GLY B N 1
ATOM 4684 C CA . GLY B 1 283 ? -1.989 -4.25 18.484 1 93.44 283 GLY B CA 1
ATOM 4685 C C . GLY B 1 283 ? -2.83 -3.057 18.891 1 93.44 283 GLY B C 1
ATOM 4686 O O . GLY B 1 283 ? -3.736 -3.184 19.719 1 93.44 283 GLY B O 1
ATOM 4687 N N . ARG B 1 284 ? -2.561 -1.815 18.359 1 96.75 284 ARG B N 1
ATOM 4688 C CA . ARG B 1 284 ? -3.381 -0.649 18.672 1 96.75 284 ARG B CA 1
ATOM 4689 C C . ARG B 1 284 ? -4.758 -0.762 18.016 1 96.75 284 ARG B C 1
ATOM 4691 O O . ARG B 1 284 ? -4.93 -1.479 17.031 1 96.75 284 ARG B O 1
ATOM 4698 N N . TYR B 1 285 ? -5.625 0.031 18.641 1 96.69 285 TYR B N 1
ATOM 4699 C CA . TYR B 1 285 ? -6.98 0.113 18.094 1 96.69 285 TYR B CA 1
ATOM 4700 C C . TYR B 1 285 ? -7.199 1.437 17.375 1 96.69 285 TYR B C 1
ATOM 4702 O O . TYR B 1 285 ? -6.633 2.463 17.766 1 96.69 285 TYR B O 1
ATOM 4710 N N . VAL B 1 286 ? -7.973 1.331 16.359 1 98.62 286 VAL B N 1
ATOM 4711 C CA . VAL B 1 286 ? -8.508 2.521 15.695 1 98.62 286 VAL B CA 1
ATOM 4712 C C . VAL B 1 286 ? -9.984 2.688 16.047 1 98.62 286 VAL B C 1
ATOM 4714 O O . VAL B 1 286 ? -10.773 1.757 15.875 1 98.62 286 VAL B O 1
ATOM 4717 N N . TYR B 1 287 ? -10.312 3.844 16.562 1 98.56 287 TYR B N 1
ATOM 4718 C CA . TYR B 1 287 ? -11.688 4.117 16.953 1 98.56 287 TYR B CA 1
ATOM 4719 C C . TYR B 1 287 ? -12.406 4.938 15.891 1 98.56 287 TYR B C 1
ATOM 4721 O O . TYR B 1 287 ? -11.773 5.609 15.078 1 98.56 287 TYR B O 1
ATOM 4729 N N . TRP B 1 288 ? -13.719 4.797 15.906 1 98.19 288 TRP B N 1
ATOM 4730 C CA . TRP B 1 288 ? -14.547 5.461 14.906 1 98.19 288 TRP B CA 1
ATOM 4731 C C . TRP B 1 288 ? -15.703 6.207 15.57 1 98.19 288 TRP B C 1
ATOM 4733 O O . TRP B 1 288 ? -16.312 5.699 16.516 1 98.19 288 TRP B O 1
ATOM 4743 N N . SER B 1 289 ? -15.984 7.426 15.234 1 96.19 289 SER B N 1
ATOM 4744 C CA . SER B 1 289 ? -17.031 8.25 15.836 1 96.19 289 SER B CA 1
ATOM 4745 C C . SER B 1 289 ? -18.406 7.793 15.406 1 96.19 289 SER B C 1
ATOM 4747 O O . SER B 1 289 ? -19.391 8.023 16.109 1 96.19 289 SER B O 1
ATOM 4749 N N . GLY B 1 290 ? -18.75 6.887 14.461 1 78.88 290 GLY B N 1
ATOM 4750 C CA . GLY B 1 290 ? -20.031 6.289 14.086 1 78.88 290 GLY B CA 1
ATOM 4751 C C . GLY B 1 290 ? -20.953 7.262 13.391 1 78.88 290 GLY B C 1
ATOM 4752 O O . GLY B 1 290 ? -20.703 8.469 13.375 1 78.88 290 GLY B O 1
ATOM 4753 N N . ALA B 1 291 ? -21.781 6.961 12.25 1 58.97 291 ALA B N 1
ATOM 4754 C CA . ALA B 1 291 ? -22.844 7.746 11.648 1 58.97 291 ALA B CA 1
ATOM 4755 C C . ALA B 1 291 ? -23.922 8.094 12.672 1 58.97 291 ALA B C 1
ATOM 4757 O O . ALA B 1 291 ? -24.312 7.254 13.484 1 58.97 291 ALA B O 1
ATOM 4758 N N . SER B 1 292 ? -23.984 9.297 13.211 1 47.38 292 SER B N 1
ATOM 4759 C CA . SER B 1 292 ? -25.203 9.75 13.875 1 47.38 292 SER B CA 1
ATOM 4760 C C . SER B 1 292 ? -26.438 9.25 13.156 1 47.38 292 SER B C 1
ATOM 4762 O O . SER B 1 292 ? -26.609 9.484 11.953 1 47.38 292 SER B O 1
ATOM 4764 N N . SER B 1 293 ? -26.922 7.965 13.398 1 40.16 293 SER B N 1
ATOM 4765 C CA . SER B 1 293 ? -28.281 7.719 12.93 1 40.16 293 SER B CA 1
ATOM 4766 C C . SER B 1 293 ? -29.172 8.938 13.148 1 40.16 293 SER B C 1
ATOM 4768 O O . SER B 1 293 ? -29.438 9.328 14.289 1 40.16 293 SER B O 1
ATOM 4770 N N . LEU B 1 294 ? -28.969 10.086 12.602 1 39.12 294 LEU B N 1
ATOM 4771 C CA . LEU B 1 294 ? -30.094 11 12.719 1 39.12 294 LEU B CA 1
ATOM 4772 C C . LEU B 1 294 ? -31.391 10.336 12.266 1 39.12 294 LEU B C 1
ATOM 4774 O O . LEU B 1 294 ? -31.938 10.68 11.211 1 39.12 294 LEU B O 1
ATOM 4778 N N . LEU B 1 295 ? -31.625 8.992 12.273 1 36.78 295 LEU B N 1
ATOM 4779 C CA . LEU B 1 295 ? -33 8.758 11.82 1 36.78 295 LEU B CA 1
ATOM 4780 C C . LEU B 1 295 ? -34 9.477 12.719 1 36.78 295 LEU B C 1
ATOM 4782 O O . LEU B 1 295 ? -33.906 9.383 13.945 1 36.78 295 LEU B O 1
ATOM 4786 N N . PRO B 1 296 ? -34.656 10.656 12.227 1 38.59 296 PRO B N 1
ATOM 4787 C CA . PRO B 1 296 ? -35.812 11.188 12.969 1 38.59 296 PRO B CA 1
ATOM 4788 C C . PRO B 1 296 ? -36.75 10.094 13.453 1 38.59 296 PRO B C 1
ATOM 4790 O O . PRO B 1 296 ? -36.812 9.016 12.852 1 38.59 296 PRO B O 1
ATOM 4793 N N . PRO B 1 297 ? -37.188 10.109 14.766 1 34.38 297 PRO B N 1
ATOM 4794 C CA . PRO B 1 297 ? -38.25 9.203 15.258 1 34.38 297 PRO B CA 1
ATOM 4795 C C . PRO B 1 297 ? -39.406 9.07 14.289 1 34.38 297 PRO B C 1
ATOM 4797 O O . PRO B 1 297 ? -39.688 9.992 13.508 1 34.38 297 PRO B O 1
ATOM 4800 N N . ALA B 1 298 ? -39.781 7.844 13.984 1 31.72 298 ALA B N 1
ATOM 4801 C CA . ALA B 1 298 ? -41.031 7.543 13.281 1 31.72 298 ALA B CA 1
ATOM 4802 C C . ALA B 1 298 ? -42.188 8.367 13.844 1 31.72 298 ALA B C 1
ATOM 4804 O O . ALA B 1 298 ? -42.344 8.516 15.062 1 31.72 298 ALA B O 1
ATOM 4805 N N . LYS B 1 299 ? -42.688 9.305 12.977 1 27.41 299 LYS B N 1
ATOM 4806 C CA . LYS B 1 299 ? -43.906 10.023 13.328 1 27.41 299 LYS B CA 1
ATOM 4807 C C . LYS B 1 299 ? -44.938 9.102 13.992 1 27.41 299 LYS B C 1
ATOM 4809 O O . LYS B 1 299 ? -45.25 8.047 13.453 1 27.41 299 LYS B O 1
ATOM 4814 N N . SER B 1 300 ? -44.844 8.984 15.359 1 26.03 300 SER B N 1
ATOM 4815 C CA . SER B 1 300 ? -46.062 8.461 16 1 26.03 300 SER B CA 1
ATOM 4816 C C . SER B 1 300 ? -47.312 9.016 15.352 1 26.03 300 SER B C 1
ATOM 4818 O O . SER B 1 300 ? -47.656 10.188 15.523 1 26.03 300 SER B O 1
ATOM 4820 N N . THR B 1 301 ? -47.438 8.859 13.898 1 23.34 301 THR B N 1
ATOM 4821 C CA . THR B 1 301 ? -48.875 8.922 13.711 1 23.34 301 THR B CA 1
ATOM 4822 C C . THR B 1 301 ? -49.562 7.656 14.234 1 23.34 301 THR B C 1
ATOM 4824 O O . THR B 1 301 ? -49 6.562 14.141 1 23.34 301 THR B O 1
#

Organism: Meleagris gallopavo (NCBI:txid9103)

Secondary structure (DSSP, 8-state):
-----------------------B--GGGTTT-TTSBPGGGGGGT-GGGG-SS-S--EE-GGG-EE-TT-PPEEEESTT---SSPEEEEE-SS-EEEE-----EEEETT-SS-EEEEEEEEEE-EEETTEEE---SSEETTB--SEEEEEEEEETT-SSHHHHTTSTT-EEEEEEEEEE-S--GGGHHHHHHGGG--STTEEEEE----GGGGSS-GGGTT-EEEEEE--SSTT--S-EEEEEEEEEEEE-HHHHHHGGG-BSSSTTSPBP----PPPPP-TT---EE--S----------/-----------------------B--GGGTTT-TTSBPGGGGGGT-GGGG-SS-S--EE-GGG-EE-TT-PPEEEESTT---SSPEEEEE-SS-EEEE-----EEEETT-SS-EEEEEEEEEE-EEETTEEE---SSEETTB--SEEEEEEEEETT-SSHHHHTTSTT-EEEEEEEEEE-S--GGGHHHHHHGGG--STTEEEEE----GGGGSS-GGGTT-EEEEEE--SSTT--S-EEEEEEEEEEEE-HHHHHHGGG-BSSSTTSPBP----PPPPP-TT---EE-------------